Protein AF-0000000080844626 (afdb_homodimer)

Sequence (522 aa):
MDIKSRVAGGRRVLCLFDVDGTLTPPREKIDPELDEFFQALKQKVKIGVVGGSDYSKIAEQLGDGDEVIHKFDYVFAENGTVQYKDGKLISKQAIQNHLGEELLQDLINFCLSYMGLLKLPKKRGTFIEFRNGMINISPIGRSCTLEERIEFSEIDKREKIREKFVAALQQEFAGKGLRFTRGGLISFDVFPEGWDKRLCLDVLEQEGLDAIYFFGNETSLGGNDYEIFEDPRTIGFTVCSPEDTVRLCREMFFSAPPNEAMDIKSRVAGGRRVLCLFDVDGTLTPPREKIDPELDEFFQALKQKVKIGVVGGSDYSKIAEQLGDGDEVIHKFDYVFAENGTVQYKDGKLISKQAIQNHLGEELLQDLINFCLSYMGLLKLPKKRGTFIEFRNGMINISPIGRSCTLEERIEFSEIDKREKIREKFVAALQQEFAGKGLRFTRGGLISFDVFPEGWDKRLCLDVLEQEGLDAIYFFGNETSLGGNDYEIFEDPRTIGFTVCSPEDTVRLCREMFFSAPPNEA

Structure (mmCIF, N/CA/C/O backbone):
data_AF-0000000080844626-model_v1
#
loop_
_entity.id
_entity.type
_entity.pdbx_description
1 polymer Phosphomannomutase
#
loop_
_atom_site.group_PDB
_atom_site.id
_atom_site.type_symbol
_atom_site.label_atom_id
_atom_site.label_alt_id
_atom_site.label_comp_id
_atom_site.label_asym_id
_atom_site.label_entity_id
_atom_site.label_seq_id
_atom_site.pdbx_PDB_ins_code
_atom_site.Cartn_x
_atom_site.Cartn_y
_atom_site.Cartn_z
_atom_site.occupancy
_atom_site.B_iso_or_equiv
_atom_site.auth_seq_id
_atom_site.auth_comp_id
_atom_site.auth_asym_id
_atom_site.auth_atom_id
_atom_site.pdbx_PDB_model_num
ATOM 1 N N . MET A 1 1 ? -2.318 48.031 11.336 1 29 1 MET A N 1
ATOM 2 C CA . MET A 1 1 ? -0.913 48.312 11.617 1 29 1 MET A CA 1
ATOM 3 C C . MET A 1 1 ? -0.101 48.375 10.328 1 29 1 MET A C 1
ATOM 5 O O . MET A 1 1 ? -0.327 47.594 9.406 1 29 1 MET A O 1
ATOM 9 N N . ASP A 1 2 ? 0.282 49.5 9.922 1 35.78 2 ASP A N 1
ATOM 10 C CA . ASP A 1 2 ? 1.114 49.781 8.75 1 35.78 2 ASP A CA 1
ATOM 11 C C . ASP A 1 2 ? 2.234 48.75 8.633 1 35.78 2 ASP A C 1
ATOM 13 O O . ASP A 1 2 ? 3.209 48.781 9.383 1 35.78 2 ASP A O 1
ATOM 17 N N . ILE A 1 3 ? 1.993 47.594 8.539 1 43.53 3 ILE A N 1
ATOM 18 C CA . ILE A 1 3 ? 2.838 46.406 8.406 1 43.53 3 ILE A CA 1
ATOM 19 C C . ILE A 1 3 ? 4.039 46.75 7.52 1 43.53 3 ILE A C 1
ATOM 21 O O . ILE A 1 3 ? 4.875 45.875 7.258 1 43.53 3 ILE A O 1
ATOM 25 N N . LYS A 1 4 ? 3.918 47.875 6.742 1 44.22 4 LYS A N 1
ATOM 26 C CA . LYS A 1 4 ? 4.914 48.312 5.762 1 44.22 4 LYS A CA 1
ATOM 27 C C . LYS A 1 4 ? 6.238 48.656 6.434 1 44.22 4 LYS A C 1
ATOM 29 O O . LYS A 1 4 ? 7.141 49.188 5.801 1 44.22 4 LYS A O 1
ATOM 34 N N . SER A 1 5 ? 6.184 48.625 7.73 1 48 5 SER A N 1
ATOM 35 C CA . SER A 1 5 ? 7.473 49.031 8.281 1 48 5 SER A CA 1
ATOM 36 C C . SER A 1 5 ? 8.438 47.875 8.352 1 48 5 SER A C 1
ATOM 38 O O . SER A 1 5 ? 8.023 46.719 8.531 1 48 5 SER A O 1
ATOM 40 N N . ARG A 1 6 ? 9.648 48.062 7.91 1 55.53 6 ARG A N 1
ATOM 41 C CA . ARG A 1 6 ? 10.781 47.156 7.965 1 55.53 6 ARG A CA 1
ATOM 42 C C . ARG A 1 6 ? 10.828 46.406 9.289 1 55.53 6 ARG A C 1
ATOM 44 O O . ARG A 1 6 ? 10.742 47.031 10.359 1 55.53 6 ARG A O 1
ATOM 51 N N . VAL A 1 7 ? 10.461 45.188 9.18 1 63.28 7 VAL A N 1
ATOM 52 C CA . VAL A 1 7 ? 10.555 44.406 10.398 1 63.28 7 VAL A CA 1
ATOM 53 C C . VAL A 1 7 ? 12.008 43.969 10.617 1 63.28 7 VAL A C 1
ATOM 55 O O . VAL A 1 7 ? 12.773 43.844 9.664 1 63.28 7 VAL A O 1
ATOM 58 N N . ALA A 1 8 ? 12.531 44.219 11.781 1 63.34 8 ALA A N 1
ATOM 59 C CA . ALA A 1 8 ? 13.898 43.844 12.141 1 63.34 8 ALA A CA 1
ATOM 60 C C . ALA A 1 8 ? 14.133 42.344 11.93 1 63.34 8 ALA A C 1
ATOM 62 O O . ALA A 1 8 ? 13.312 41.5 12.336 1 63.34 8 ALA A O 1
ATOM 63 N N . GLY A 1 9 ? 14.992 42 10.914 1 68.81 9 GLY A N 1
ATOM 64 C CA . GLY A 1 9 ? 15.453 40.625 10.695 1 68.81 9 GLY A CA 1
ATOM 65 C C . GLY A 1 9 ? 16.219 40.062 11.875 1 68.81 9 GLY A C 1
ATOM 66 O O . GLY A 1 9 ? 16.438 40.75 12.875 1 68.81 9 GLY A O 1
ATOM 67 N N . GLY A 1 10 ? 16.438 38.812 12.016 1 82.94 10 GLY A N 1
ATOM 68 C CA . GLY A 1 10 ? 17.156 38.094 13.047 1 82.94 10 GLY A CA 1
ATOM 69 C C . GLY A 1 10 ? 16.766 36.625 13.148 1 82.94 10 GLY A C 1
ATOM 70 O O . GLY A 1 10 ? 15.695 36.25 12.664 1 82.94 10 GLY A O 1
ATOM 71 N N . ARG A 1 11 ? 17.594 36 13.781 1 87.94 11 ARG A N 1
ATOM 72 C CA . ARG A 1 11 ? 17.391 34.562 13.875 1 87.94 11 ARG A CA 1
ATOM 73 C C . ARG A 1 11 ? 16.281 34.219 14.875 1 87.94 11 ARG A C 1
ATOM 75 O O . ARG A 1 11 ? 16.016 33.031 15.125 1 87.94 11 ARG A O 1
ATOM 82 N N . ARG A 1 12 ? 15.633 35.25 15.305 1 93.69 12 ARG A N 1
ATOM 83 C CA . ARG A 1 12 ? 14.484 35 16.172 1 93.69 12 ARG A CA 1
ATOM 84 C C . ARG A 1 12 ? 13.18 35.312 15.453 1 93.69 12 ARG A C 1
ATOM 86 O O . ARG A 1 12 ? 12.109 35.375 16.062 1 93.69 12 ARG A O 1
ATOM 93 N N . VAL A 1 13 ? 13.297 35.594 14.227 1 96.12 13 VAL A N 1
ATOM 94 C CA . VAL A 1 13 ? 12.148 35.812 13.352 1 96.12 13 VAL A CA 1
ATOM 95 C C . VAL A 1 13 ? 12.023 34.625 12.375 1 96.12 13 VAL A C 1
ATOM 97 O O . VAL A 1 13 ? 13.016 34.188 11.789 1 96.12 13 VAL A O 1
ATOM 100 N N . LEU A 1 14 ? 10.789 34.125 12.266 1 98.06 14 LEU A N 1
ATOM 101 C CA . LEU A 1 14 ? 10.531 33.031 11.344 1 98.06 14 LEU A CA 1
ATOM 102 C C . LEU A 1 14 ? 9.531 33.438 10.273 1 98.06 14 LEU A C 1
ATOM 104 O O . LEU A 1 14 ? 8.469 33.969 10.578 1 98.06 14 LEU A O 1
ATOM 108 N N . CYS A 1 15 ? 9.938 33.25 9.062 1 98.44 15 CYS A N 1
ATOM 109 C CA . CYS A 1 15 ? 8.977 33.25 7.965 1 98.44 15 CYS A CA 1
ATOM 110 C C . CYS A 1 15 ? 8.547 31.812 7.637 1 98.44 15 CYS A C 1
ATOM 112 O O . CYS A 1 15 ? 9.359 31 7.199 1 98.44 15 CYS A O 1
ATOM 114 N N . LEU A 1 16 ? 7.262 31.516 7.875 1 98.62 16 LEU A N 1
ATOM 115 C CA . LEU A 1 16 ? 6.66 30.203 7.617 1 98.62 16 LEU A CA 1
ATOM 116 C C . LEU A 1 16 ? 5.785 30.25 6.367 1 98.62 16 LEU A C 1
ATOM 118 O O . LEU A 1 16 ? 4.891 31.094 6.262 1 98.62 16 LEU A O 1
ATOM 122 N N . PHE A 1 17 ? 6.102 29.328 5.441 1 98.75 17 PHE A N 1
ATOM 123 C CA . PHE A 1 17 ? 5.453 29.406 4.141 1 98.75 17 PHE A CA 1
ATOM 124 C C . PHE A 1 17 ? 4.605 28.172 3.877 1 98.75 17 PHE A C 1
ATOM 126 O O . PHE A 1 17 ? 5.047 27.047 4.129 1 98.75 17 PHE A O 1
ATOM 133 N N . ASP A 1 18 ? 3.4 28.375 3.373 1 97 18 ASP A N 1
ATOM 134 C CA . ASP A 1 18 ? 2.725 27.312 2.621 1 97 18 ASP A CA 1
ATOM 135 C C . ASP A 1 18 ? 3.518 26.938 1.374 1 97 18 ASP A C 1
ATOM 137 O O . ASP A 1 18 ? 4.438 27.656 0.974 1 97 18 ASP A O 1
ATOM 141 N N . VAL A 1 19 ? 3.184 25.781 0.812 1 95.44 19 VAL A N 1
ATOM 142 C CA . VAL A 1 19 ? 3.967 25.344 -0.335 1 95.44 19 VAL A CA 1
ATOM 143 C C . VAL A 1 19 ? 3.236 25.703 -1.629 1 95.44 19 VAL A C 1
ATOM 145 O O . VAL A 1 19 ? 3.615 26.641 -2.326 1 95.44 19 VAL A O 1
ATOM 148 N N . ASP A 1 20 ? 2.066 25.094 -1.815 1 91.25 20 ASP A N 1
ATOM 149 C CA . ASP A 1 20 ? 1.318 25.266 -3.057 1 91.25 20 ASP A CA 1
ATOM 150 C C . ASP A 1 20 ? 0.702 26.656 -3.141 1 91.25 20 ASP A C 1
ATOM 152 O O . ASP A 1 20 ? -0.031 27.062 -2.24 1 91.25 20 ASP A O 1
ATOM 156 N N . GLY A 1 21 ? 1.007 27.297 -4.227 1 94 21 GLY A N 1
ATOM 157 C CA . GLY A 1 21 ? 0.445 28.625 -4.438 1 94 21 GLY A CA 1
ATOM 158 C C . GLY A 1 21 ? 1.203 29.719 -3.707 1 94 21 GLY A C 1
ATOM 159 O O . GLY A 1 21 ? 0.927 30.891 -3.896 1 94 21 GLY A O 1
ATOM 160 N N . THR A 1 22 ? 2.205 29.266 -2.887 1 97.19 22 THR A N 1
ATOM 161 C CA . THR A 1 22 ? 2.965 30.219 -2.072 1 97.19 22 THR A CA 1
ATOM 162 C C . THR A 1 22 ? 4.445 30.172 -2.441 1 97.19 22 THR A C 1
ATOM 164 O O . THR A 1 22 ? 5.008 31.172 -2.877 1 97.19 22 THR A O 1
ATOM 167 N N . LEU A 1 23 ? 5.07 29.047 -2.391 1 97.44 23 LEU A N 1
ATOM 168 C CA . LEU A 1 23 ? 6.461 28.906 -2.805 1 97.44 23 LEU A CA 1
ATOM 169 C C . LEU A 1 23 ? 6.559 28.391 -4.234 1 97.44 23 LEU A C 1
ATOM 171 O O . LEU A 1 23 ? 7.547 28.641 -4.926 1 97.44 23 LEU A O 1
ATOM 175 N N . THR A 1 24 ? 5.617 27.594 -4.578 1 96.44 24 THR A N 1
ATOM 176 C CA . THR A 1 24 ? 5.531 27.031 -5.918 1 96.44 24 THR A CA 1
ATOM 177 C C . THR A 1 24 ? 4.117 27.172 -6.473 1 96.44 24 THR A C 1
ATOM 179 O O . THR A 1 24 ? 3.154 27.297 -5.711 1 96.44 24 THR A O 1
ATOM 182 N N . PRO A 1 25 ? 3.994 27.141 -7.863 1 91.69 25 PRO A N 1
ATOM 183 C CA . PRO A 1 25 ? 2.658 26.812 -8.367 1 91.69 25 PRO A CA 1
ATOM 184 C C . PRO A 1 25 ? 2.182 25.438 -7.91 1 91.69 25 PRO A C 1
ATOM 186 O O . PRO A 1 25 ? 2.992 24.594 -7.496 1 91.69 25 PRO A O 1
ATOM 189 N N . PRO A 1 26 ? 0.838 25.312 -7.875 1 82.12 26 PRO A N 1
ATOM 190 C CA . PRO A 1 26 ? 0.327 24.047 -7.352 1 82.12 26 PRO A CA 1
ATOM 191 C C . PRO A 1 26 ? 1.004 22.828 -7.984 1 82.12 26 PRO A C 1
ATOM 193 O O . PRO A 1 26 ? 0.965 22.656 -9.211 1 82.12 26 PRO A O 1
ATOM 196 N N . ARG A 1 27 ? 1.666 22.016 -7.211 1 76.88 27 ARG A N 1
ATOM 197 C CA . ARG A 1 27 ? 2.262 20.719 -7.52 1 76.88 27 ARG A CA 1
ATOM 198 C C . ARG A 1 27 ? 3.404 20.875 -8.516 1 76.88 27 ARG A C 1
ATOM 200 O O . ARG A 1 27 ? 3.664 19.953 -9.305 1 76.88 27 ARG A O 1
ATOM 207 N N . GLU A 1 28 ? 4.035 22.047 -8.523 1 88.06 28 GLU A N 1
ATOM 208 C CA . GLU A 1 28 ? 5.172 22.281 -9.406 1 88.06 28 GLU A CA 1
ATOM 209 C C . GLU A 1 28 ? 6.461 22.469 -8.609 1 88.06 28 GLU A C 1
ATOM 211 O O . GLU A 1 28 ? 6.422 22.734 -7.41 1 88.06 28 GLU A O 1
ATOM 216 N N . LYS A 1 29 ? 7.512 22.234 -9.383 1 94.5 29 LYS A N 1
ATOM 217 C CA . LYS A 1 29 ? 8.82 22.438 -8.773 1 94.5 29 LYS A CA 1
ATOM 218 C C . LYS A 1 29 ? 9.109 23.938 -8.594 1 94.5 29 LYS A C 1
ATOM 220 O O . LYS A 1 29 ? 8.703 24.75 -9.414 1 94.5 29 LYS A O 1
ATOM 225 N N . ILE A 1 30 ? 9.891 24.25 -7.609 1 96.06 30 ILE A N 1
ATOM 226 C CA . ILE A 1 30 ? 10.234 25.641 -7.316 1 96.06 30 ILE A CA 1
ATOM 227 C C . ILE A 1 30 ? 11.156 26.188 -8.406 1 96.06 30 ILE A C 1
ATOM 229 O O . ILE A 1 30 ? 12.047 25.484 -8.891 1 96.06 30 ILE A O 1
ATOM 233 N N . ASP A 1 31 ? 10.836 27.359 -8.812 1 95.81 31 ASP A N 1
ATOM 234 C CA . ASP A 1 31 ? 11.719 28.062 -9.734 1 95.81 31 ASP A CA 1
ATOM 235 C C . ASP A 1 31 ? 13.094 28.297 -9.102 1 95.81 31 ASP A C 1
ATOM 237 O O . ASP A 1 31 ? 13.188 28.734 -7.957 1 95.81 31 ASP A O 1
ATOM 241 N N . PRO A 1 32 ? 14.156 28.016 -9.875 1 95.69 32 PRO A N 1
ATOM 242 C CA . PRO A 1 32 ? 15.5 28.172 -9.32 1 95.69 32 PRO A CA 1
ATOM 243 C C . PRO A 1 32 ? 15.758 29.594 -8.812 1 95.69 32 PRO A C 1
ATOM 245 O O . PRO A 1 32 ? 16.453 29.766 -7.801 1 95.69 32 PRO A O 1
ATOM 248 N N . GLU A 1 33 ? 15.258 30.547 -9.477 1 95.75 33 GLU A N 1
ATOM 249 C CA . GLU A 1 33 ? 15.445 31.922 -9.047 1 95.75 33 GLU A CA 1
ATOM 250 C C . GLU A 1 33 ? 14.75 32.188 -7.715 1 95.75 33 GLU A C 1
ATOM 252 O O . GLU A 1 33 ? 15.273 32.906 -6.863 1 95.75 33 GLU A O 1
ATOM 257 N N . LEU A 1 34 ? 13.648 31.703 -7.543 1 96.5 34 LEU A N 1
ATOM 258 C CA . LEU A 1 34 ? 12.922 31.844 -6.285 1 96.5 34 LEU A CA 1
ATOM 259 C C . LEU A 1 34 ? 13.633 31.078 -5.164 1 96.5 34 LEU A C 1
ATOM 261 O O . LEU A 1 34 ? 13.711 31.578 -4.039 1 96.5 34 LEU A O 1
ATOM 265 N N . ASP A 1 35 ? 14.039 29.906 -5.523 1 96.75 35 ASP A N 1
ATOM 266 C CA . ASP A 1 35 ? 14.805 29.125 -4.555 1 96.75 35 ASP A CA 1
ATOM 267 C C . ASP A 1 35 ? 16 29.922 -4.031 1 96.75 35 ASP A C 1
ATOM 269 O O . ASP A 1 35 ? 16.266 29.938 -2.826 1 96.75 35 ASP A O 1
ATOM 273 N N . GLU A 1 36 ? 16.719 30.5 -4.965 1 96.69 36 GLU A N 1
ATOM 274 C CA . GLU A 1 36 ? 17.859 31.328 -4.594 1 96.69 36 GLU A CA 1
ATOM 275 C C . GLU A 1 36 ? 17.453 32.469 -3.67 1 96.69 36 GLU A C 1
ATOM 277 O O . GLU A 1 36 ? 18.156 32.781 -2.719 1 96.69 36 GLU A O 1
ATOM 282 N N . PHE A 1 37 ? 16.422 33.062 -3.928 1 97 37 PHE A N 1
ATOM 283 C CA . PHE A 1 37 ? 15.914 34.156 -3.098 1 97 37 PHE A CA 1
ATOM 284 C C . PHE A 1 37 ? 15.672 33.656 -1.671 1 97 37 PHE A C 1
ATOM 286 O O . PHE A 1 37 ? 16.062 34.344 -0.712 1 97 37 PHE A O 1
ATOM 293 N N . PHE A 1 38 ? 15.016 32.531 -1.504 1 97.31 38 PHE A N 1
ATOM 294 C CA . PHE A 1 38 ? 14.664 32.062 -0.171 1 97.31 38 PHE A CA 1
ATOM 295 C C . PHE A 1 38 ? 15.914 31.656 0.603 1 97.31 38 PHE A C 1
ATOM 297 O O . PHE A 1 38 ? 15.969 31.812 1.824 1 97.31 38 PHE A O 1
ATOM 304 N N . GLN A 1 39 ? 16.891 31.234 -0.2 1 97.31 39 GLN A N 1
ATOM 305 C CA . GLN A 1 39 ? 18.156 30.953 0.474 1 97.31 39 GLN A CA 1
ATOM 306 C C . GLN A 1 39 ? 18.812 32.25 0.96 1 97.31 39 GLN A C 1
ATOM 308 O O . GLN A 1 39 ? 19.453 32.25 2.016 1 97.31 39 GLN A O 1
ATOM 313 N N . ALA A 1 40 ? 18.688 33.219 0.181 1 96.81 40 ALA A N 1
ATOM 314 C CA . ALA A 1 40 ? 19.172 34.531 0.632 1 96.81 40 ALA A CA 1
ATOM 315 C C . ALA A 1 40 ? 18.375 35.031 1.835 1 96.81 40 ALA A C 1
ATOM 317 O O . ALA A 1 40 ? 18.938 35.594 2.773 1 96.81 40 ALA A O 1
ATOM 318 N N . LEU A 1 41 ? 17.094 34.812 1.827 1 96.94 41 LEU A N 1
ATOM 319 C CA . LEU A 1 41 ? 16.219 35.219 2.938 1 96.94 41 LEU A CA 1
ATOM 320 C C . LEU A 1 41 ? 16.625 34.469 4.215 1 96.94 41 LEU A C 1
ATOM 322 O O . LEU A 1 41 ? 16.594 35.062 5.301 1 96.94 41 LEU A O 1
ATOM 326 N N . LYS A 1 42 ? 16.953 33.219 4.043 1 96.94 42 LYS A N 1
ATOM 327 C CA . LYS A 1 42 ? 17.359 32.375 5.164 1 96.94 42 LYS A CA 1
ATOM 328 C C . LYS A 1 42 ? 18.547 32.969 5.902 1 96.94 42 LYS A C 1
ATOM 330 O O . LYS A 1 42 ? 18.75 32.719 7.09 1 96.94 42 LYS A O 1
ATOM 335 N N . GLN A 1 43 ? 19.328 33.812 5.207 1 95.5 43 GLN A N 1
ATOM 336 C CA . GLN A 1 43 ? 20.484 34.438 5.836 1 95.5 43 GLN A CA 1
ATOM 337 C C . GLN A 1 43 ? 20.031 35.594 6.727 1 95.5 43 GLN A C 1
ATOM 339 O O . GLN A 1 43 ? 20.797 36.094 7.566 1 95.5 43 GLN A O 1
ATOM 344 N N . LYS A 1 44 ? 18.844 36.031 6.59 1 94.69 44 LYS A N 1
ATOM 345 C CA . LYS A 1 44 ? 18.344 37.188 7.32 1 94.69 44 LYS A CA 1
ATOM 346 C C . LYS A 1 44 ? 17.406 36.781 8.445 1 94.69 44 LYS A C 1
ATOM 348 O O . LYS A 1 44 ? 17.422 37.375 9.523 1 94.69 44 LYS A O 1
ATOM 353 N N . VAL A 1 45 ? 16.641 35.812 8.18 1 97 45 VAL A N 1
ATOM 354 C CA . VAL A 1 45 ? 15.641 35.312 9.125 1 97 45 VAL A CA 1
ATOM 355 C C . VAL A 1 45 ? 15.562 33.781 9.047 1 97 45 VAL A C 1
ATOM 357 O O . VAL A 1 45 ? 16.094 33.188 8.117 1 97 45 VAL A O 1
ATOM 360 N N . LYS A 1 46 ? 14.906 33.125 10.008 1 97.12 46 LYS A N 1
ATOM 361 C CA . LYS A 1 46 ? 14.562 31.703 9.859 1 97.12 46 LYS A CA 1
ATOM 362 C C . LYS A 1 46 ? 13.445 31.5 8.844 1 97.12 46 LYS A C 1
ATOM 364 O O . LYS A 1 46 ? 12.523 32.312 8.766 1 97.12 46 LYS A O 1
ATOM 369 N N . ILE A 1 47 ? 13.602 30.438 8.117 1 98.44 47 ILE A N 1
ATOM 370 C CA . ILE A 1 47 ? 12.539 30.141 7.168 1 98.44 47 ILE A CA 1
ATOM 371 C C . ILE A 1 47 ? 12.062 28.703 7.371 1 98.44 47 ILE A C 1
ATOM 373 O O . ILE A 1 47 ? 12.852 27.828 7.719 1 98.44 47 ILE A O 1
ATOM 377 N N . GLY A 1 48 ? 10.773 28.469 7.223 1 98.31 48 GLY A N 1
ATOM 378 C CA . GLY A 1 48 ? 10.164 27.156 7.305 1 98.31 48 GLY A CA 1
ATOM 379 C C . GLY A 1 48 ? 9.031 26.953 6.316 1 98.31 48 GLY A C 1
ATOM 380 O O . GLY A 1 48 ? 8.539 27.922 5.73 1 98.31 48 GLY A O 1
ATOM 381 N N . VAL A 1 49 ? 8.719 25.75 6.117 1 98.38 49 VAL A N 1
ATOM 382 C CA . VAL A 1 49 ? 7.586 25.438 5.258 1 98.38 49 VAL A CA 1
ATOM 383 C C . VAL A 1 49 ? 6.613 24.516 5.996 1 98.38 49 VAL A C 1
ATOM 385 O O . VAL A 1 49 ? 7.023 23.703 6.828 1 98.38 49 VAL A O 1
ATOM 388 N N . VAL A 1 50 ? 5.352 24.75 5.723 1 96.81 50 VAL A N 1
ATOM 389 C CA . VAL A 1 50 ? 4.297 23.859 6.219 1 96.81 50 VAL A CA 1
ATOM 390 C C . VAL A 1 50 ? 3.326 23.531 5.09 1 96.81 50 VAL A C 1
ATOM 392 O O . VAL A 1 50 ? 2.766 24.438 4.461 1 96.81 50 VAL A O 1
ATOM 395 N N . GLY A 1 51 ? 3.211 22.234 4.777 1 91.94 51 GLY A N 1
ATOM 396 C CA . GLY A 1 51 ? 2.33 21.781 3.711 1 91.94 51 GLY A CA 1
ATOM 397 C C . GLY A 1 51 ? 1.446 20.609 4.117 1 91.94 51 GLY A C 1
ATOM 398 O O . GLY A 1 51 ? 1.753 19.906 5.07 1 91.94 51 GLY A O 1
ATOM 399 N N . GLY A 1 52 ? 0.37 20.469 3.42 1 85.62 52 GLY A N 1
ATOM 400 C CA . GLY A 1 52 ? -0.519 19.328 3.643 1 85.62 52 GLY A CA 1
ATOM 401 C C . GLY A 1 52 ? -0.033 18.062 2.986 1 85.62 52 GLY A C 1
ATOM 402 O O . GLY A 1 52 ? -0.45 16.953 3.369 1 85.62 52 GLY A O 1
ATOM 403 N N . SER A 1 53 ? 0.832 18.125 2.105 1 82.31 53 SER A N 1
ATOM 404 C CA . SER A 1 53 ? 1.367 16.969 1.388 1 82.31 53 SER A CA 1
ATOM 405 C C . SER A 1 53 ? 2.357 16.203 2.25 1 82.31 53 SER A C 1
ATOM 407 O O . SER A 1 53 ? 2.836 16.703 3.266 1 82.31 53 SER A O 1
ATOM 409 N N . ASP A 1 54 ? 2.586 14.992 1.743 1 85 54 ASP A N 1
ATOM 410 C CA . ASP A 1 54 ? 3.6 14.211 2.443 1 85 54 ASP A CA 1
ATOM 411 C C . ASP A 1 54 ? 5 14.766 2.176 1 85 54 ASP A C 1
ATOM 413 O O . ASP A 1 54 ? 5.184 15.594 1.284 1 85 54 ASP A O 1
ATOM 417 N N . TYR A 1 55 ? 5.949 14.32 2.977 1 90.62 55 TYR A N 1
ATOM 418 C CA . TYR A 1 55 ? 7.32 14.82 2.932 1 90.62 55 TYR A CA 1
ATOM 419 C C . TYR A 1 55 ? 7.922 14.633 1.543 1 90.62 55 TYR A C 1
ATOM 421 O O . TYR A 1 55 ? 8.609 15.523 1.033 1 90.62 55 TYR A O 1
ATOM 429 N N . SER A 1 56 ? 7.691 13.477 0.929 1 88.75 56 SER A N 1
ATOM 430 C CA . SER A 1 56 ? 8.289 13.195 -0.371 1 88.75 56 SER A CA 1
ATOM 431 C C . SER A 1 56 ? 7.852 14.219 -1.415 1 88.75 56 SER A C 1
ATOM 433 O O . SER A 1 56 ? 8.656 14.648 -2.248 1 88.75 56 SER A O 1
ATOM 435 N N . LYS A 1 57 ? 6.648 14.586 -1.389 1 86.56 57 LYS A N 1
ATOM 436 C CA . LYS A 1 57 ? 6.129 15.578 -2.328 1 86.56 57 LYS A CA 1
ATOM 437 C C . LYS A 1 57 ? 6.758 16.953 -2.088 1 86.56 57 LYS A C 1
ATOM 439 O O . LYS A 1 57 ? 7.156 17.625 -3.035 1 86.56 57 LYS A O 1
ATOM 444 N N . ILE A 1 58 ? 6.828 17.375 -0.857 1 93.31 58 ILE A N 1
ATOM 445 C CA . ILE A 1 58 ? 7.445 18.641 -0.503 1 93.31 58 ILE A CA 1
ATOM 446 C C . ILE A 1 58 ? 8.906 18.641 -0.938 1 93.31 58 ILE A C 1
ATOM 448 O O . ILE A 1 58 ? 9.391 19.625 -1.509 1 93.31 58 ILE A O 1
ATOM 452 N N . ALA A 1 59 ? 9.555 17.5 -0.696 1 93.75 59 ALA A N 1
ATOM 453 C CA . ALA A 1 59 ? 10.969 17.344 -1.05 1 93.75 59 ALA A CA 1
ATOM 454 C C . ALA A 1 59 ? 11.164 17.453 -2.559 1 93.75 59 ALA A C 1
ATOM 456 O O . ALA A 1 59 ? 12.156 18.031 -3.021 1 93.75 59 ALA A O 1
ATOM 457 N N . GLU A 1 60 ? 10.281 16.969 -3.246 1 93.25 60 GLU A N 1
ATOM 458 C CA . GLU A 1 60 ? 10.352 17.047 -4.703 1 93.25 60 GLU A CA 1
ATOM 459 C C . GLU A 1 60 ? 10.102 18.453 -5.203 1 93.25 60 GLU A C 1
ATOM 461 O O . GLU A 1 60 ? 10.75 18.906 -6.148 1 93.25 60 GLU A O 1
ATOM 466 N N . GLN A 1 61 ? 9.18 19.125 -4.621 1 94.06 61 GLN A N 1
ATOM 467 C CA . GLN A 1 61 ? 8.789 20.469 -5.059 1 94.06 61 GLN A CA 1
ATOM 468 C C . GLN A 1 61 ? 9.852 21.5 -4.699 1 94.06 61 GLN A C 1
ATOM 470 O O . GLN A 1 61 ? 10.094 22.438 -5.457 1 94.06 61 GLN A O 1
ATOM 475 N N . LEU A 1 62 ? 10.5 21.344 -3.586 1 96.12 62 LEU A N 1
ATOM 476 C CA . LEU A 1 62 ? 11.32 22.422 -3.041 1 96.12 62 LEU A CA 1
ATOM 477 C C . LEU A 1 62 ? 12.797 22.047 -3.064 1 96.12 62 LEU A C 1
ATOM 479 O O . LEU A 1 62 ? 13.641 22.797 -2.59 1 96.12 62 LEU A O 1
ATOM 483 N N . GLY A 1 63 ? 13.094 20.891 -3.658 1 88.62 63 GLY A N 1
ATOM 484 C CA . GLY A 1 63 ? 14.477 20.453 -3.719 1 88.62 63 GLY A CA 1
ATOM 485 C C . GLY A 1 63 ? 14.664 19.188 -4.523 1 88.62 63 GLY A C 1
ATOM 486 O O . GLY A 1 63 ? 13.75 18.734 -5.223 1 88.62 63 GLY A O 1
ATOM 487 N N . ASP A 1 64 ? 15.922 18.75 -4.438 1 87.31 64 ASP A N 1
ATOM 488 C CA . ASP A 1 64 ? 16.266 17.469 -5.055 1 87.31 64 ASP A CA 1
ATOM 489 C C . ASP A 1 64 ? 16.266 16.344 -4.02 1 87.31 64 ASP A C 1
ATOM 491 O O . ASP A 1 64 ? 17.328 15.805 -3.695 1 87.31 64 ASP A O 1
ATOM 495 N N . GLY A 1 65 ? 15.086 16.125 -3.564 1 84.81 65 GLY A N 1
ATOM 496 C CA . GLY A 1 65 ? 14.938 15.055 -2.582 1 84.81 65 GLY A CA 1
ATOM 497 C C . GLY A 1 65 ? 15.141 15.531 -1.156 1 84.81 65 GLY A C 1
ATOM 498 O O . GLY A 1 65 ? 14.531 16.516 -0.731 1 84.81 65 GLY A O 1
ATOM 499 N N . ASP A 1 66 ? 16.031 14.852 -0.397 1 89 66 ASP A N 1
ATOM 500 C CA . ASP A 1 66 ? 16.141 15.031 1.048 1 89 66 ASP A CA 1
ATOM 501 C C . ASP A 1 66 ? 16.906 16.312 1.389 1 89 66 ASP A C 1
ATOM 503 O O . ASP A 1 66 ? 16.953 16.719 2.549 1 89 66 ASP A O 1
ATOM 507 N N . GLU A 1 67 ? 17.391 17 0.445 1 92.31 67 GLU A N 1
ATOM 508 C CA . GLU A 1 67 ? 18.156 18.219 0.753 1 92.31 67 GLU A CA 1
ATOM 509 C C . GLU A 1 67 ? 17.234 19.312 1.29 1 92.31 67 GLU A C 1
ATOM 511 O O . GLU A 1 67 ? 17.719 20.297 1.875 1 92.31 67 GLU A O 1
ATOM 516 N N . VAL A 1 68 ? 15.953 19.188 1.093 1 94.81 68 VAL A N 1
ATOM 517 C CA . VAL A 1 68 ? 14.984 20.219 1.45 1 94.81 68 VAL A CA 1
ATOM 518 C C . VAL A 1 68 ? 15.07 20.516 2.947 1 94.81 68 VAL A C 1
ATOM 520 O O . VAL A 1 68 ? 14.891 21.656 3.375 1 94.81 68 VAL A O 1
ATOM 523 N N . ILE A 1 69 ? 15.312 19.516 3.736 1 95.38 69 ILE A N 1
ATOM 524 C CA . ILE A 1 69 ? 15.297 19.688 5.184 1 95.38 69 ILE A CA 1
ATOM 525 C C . ILE A 1 69 ? 16.5 20.516 5.613 1 95.38 69 ILE A C 1
ATOM 527 O O . ILE A 1 69 ? 16.562 21 6.746 1 95.38 69 ILE A O 1
ATOM 531 N N . HIS A 1 70 ? 17.453 20.703 4.719 1 94.5 70 HIS A N 1
ATOM 532 C CA . HIS A 1 70 ? 18.594 21.578 5 1 94.5 70 HIS A CA 1
ATOM 533 C C . HIS A 1 70 ? 18.406 22.953 4.383 1 94.5 70 HIS A C 1
ATOM 535 O O . HIS A 1 70 ? 19.078 23.906 4.773 1 94.5 70 HIS A O 1
ATOM 541 N N . LYS A 1 71 ? 17.531 23.062 3.484 1 96.38 71 LYS A N 1
ATOM 542 C CA . LYS A 1 71 ? 17.25 24.328 2.816 1 96.38 71 LYS A CA 1
ATOM 543 C C . LYS A 1 71 ? 16.406 25.234 3.701 1 96.38 71 LYS A C 1
ATOM 545 O O . LYS A 1 71 ? 16.453 26.469 3.561 1 96.38 71 LYS A O 1
ATOM 550 N N . PHE A 1 72 ? 15.664 24.656 4.562 1 97.88 72 PHE A N 1
ATOM 551 C CA . PHE A 1 72 ? 14.805 2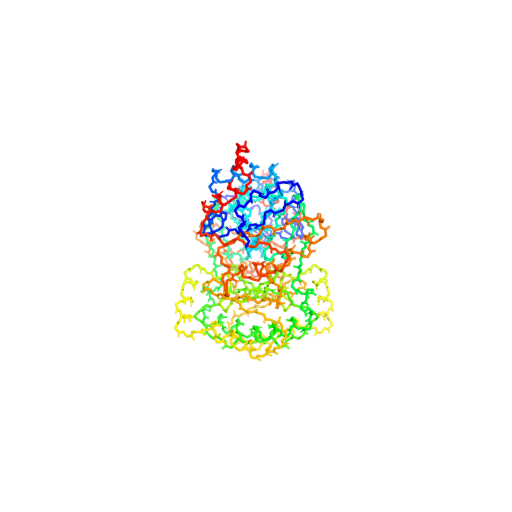5.375 5.488 1 97.88 72 PHE A CA 1
ATOM 552 C C . PHE A 1 72 ? 15.141 25.031 6.93 1 97.88 72 PHE A C 1
ATOM 554 O O . PHE A 1 72 ? 15.562 23.906 7.223 1 97.88 72 PHE A O 1
ATOM 561 N N . ASP A 1 73 ? 14.953 25.953 7.805 1 97.5 73 ASP A N 1
ATOM 562 C CA . ASP A 1 73 ? 15.172 25.688 9.219 1 97.5 73 ASP A CA 1
ATOM 563 C C . ASP A 1 73 ? 14.141 24.703 9.758 1 97.5 73 ASP A C 1
ATOM 565 O O . ASP A 1 73 ? 14.445 23.891 10.641 1 97.5 73 ASP A O 1
ATOM 569 N N . TYR A 1 74 ? 12.914 24.844 9.203 1 97.81 74 TYR A N 1
ATOM 570 C CA . TYR A 1 74 ? 11.812 23.953 9.586 1 97.81 74 TYR A CA 1
ATOM 571 C C . TYR A 1 74 ? 11.086 23.422 8.352 1 97.81 74 TYR A C 1
ATOM 573 O O . TYR A 1 74 ? 10.828 24.172 7.41 1 97.81 74 TYR A O 1
ATOM 581 N N . VAL A 1 75 ? 10.82 22.172 8.344 1 97.81 75 VAL A N 1
ATOM 582 C CA . VAL A 1 75 ? 9.969 21.562 7.332 1 97.81 75 VAL A CA 1
ATOM 583 C C . VAL A 1 75 ? 8.844 20.766 8.008 1 97.81 75 VAL A C 1
ATOM 585 O O . VAL A 1 75 ? 9.109 19.812 8.75 1 97.81 75 VAL A O 1
ATOM 588 N N . PHE A 1 76 ? 7.641 21.219 7.785 1 96.44 76 PHE A N 1
ATOM 589 C CA . PHE A 1 76 ? 6.457 20.562 8.336 1 96.44 76 PHE A CA 1
ATOM 590 C C . PHE A 1 76 ? 5.613 19.938 7.227 1 96.44 76 PHE A C 1
ATOM 592 O O . PHE A 1 76 ? 5.023 20.656 6.414 1 96.44 76 PHE A O 1
ATOM 599 N N . ALA A 1 77 ? 5.578 18.656 7.262 1 92.56 77 ALA A N 1
ATOM 600 C CA . ALA A 1 77 ? 4.781 17.953 6.27 1 92.56 77 ALA A CA 1
ATOM 601 C C . ALA A 1 77 ? 3.49 17.406 6.887 1 92.56 77 ALA A C 1
ATOM 603 O O . ALA A 1 77 ? 3.338 17.406 8.109 1 92.56 77 ALA A O 1
ATOM 604 N N . GLU A 1 78 ? 2.467 17.094 6.035 1 88.31 78 GLU A N 1
ATOM 605 C CA . GLU A 1 78 ? 1.193 16.531 6.469 1 88.31 78 GLU A CA 1
ATOM 606 C C . GLU A 1 78 ? 0.548 17.391 7.551 1 88.31 78 GLU A C 1
ATOM 608 O O . GLU A 1 78 ? 0.195 16.891 8.617 1 88.31 78 GLU A O 1
ATOM 613 N N . ASN A 1 79 ? 0.514 18.688 7.246 1 87.06 79 ASN A N 1
ATOM 614 C CA . ASN A 1 79 ? -0.113 19.703 8.086 1 87.06 79 ASN A CA 1
ATOM 615 C C . ASN A 1 79 ? 0.594 19.828 9.43 1 87.06 79 ASN A C 1
ATOM 617 O O . ASN A 1 79 ? -0.023 20.203 10.43 1 87.06 79 ASN A O 1
ATOM 621 N N . GLY A 1 80 ? 1.828 19.359 9.461 1 91.19 80 GLY A N 1
ATOM 622 C CA . GLY A 1 80 ? 2.613 19.562 10.672 1 91.19 80 GLY A CA 1
ATOM 623 C C . GLY A 1 80 ? 2.744 18.297 11.5 1 91.19 80 GLY A C 1
ATOM 624 O O . GLY A 1 80 ? 3.402 18.297 12.547 1 91.19 80 GLY A O 1
ATOM 625 N N . THR A 1 81 ? 2.193 17.203 11.016 1 91.19 81 THR A N 1
ATOM 626 C CA . THR A 1 81 ? 2.301 15.977 11.789 1 91.19 81 THR A CA 1
ATOM 627 C C . THR A 1 81 ? 3.686 15.359 11.625 1 91.19 81 THR A C 1
ATOM 629 O O . THR A 1 81 ? 4.082 14.492 12.414 1 91.19 81 THR A O 1
ATOM 632 N N . VAL A 1 82 ? 4.363 15.711 10.625 1 92.44 82 VAL A N 1
ATOM 633 C CA . VAL A 1 82 ? 5.766 15.352 10.43 1 92.44 82 VAL A CA 1
ATOM 634 C C . VAL A 1 82 ? 6.633 16.609 10.469 1 92.44 82 VAL A C 1
ATOM 636 O O . VAL A 1 82 ? 6.438 17.531 9.664 1 92.44 82 VAL A O 1
ATOM 639 N N . GLN A 1 83 ? 7.551 16.594 11.391 1 94.94 83 GLN A N 1
ATOM 640 C CA . GLN A 1 83 ? 8.242 17.859 11.664 1 94.94 83 GLN A CA 1
ATOM 641 C C . GLN A 1 83 ? 9.758 17.672 11.578 1 94.94 83 GLN A C 1
ATOM 643 O O . GLN A 1 83 ? 10.32 16.781 12.203 1 94.94 83 GLN A O 1
ATOM 648 N N . TYR A 1 84 ? 10.367 18.438 10.742 1 96.5 84 TYR A N 1
ATOM 649 C CA . TYR A 1 84 ? 11.82 18.484 10.633 1 96.5 84 TYR A CA 1
ATOM 650 C C . TYR A 1 84 ? 12.352 19.828 11.102 1 96.5 84 TYR A C 1
ATOM 652 O O . TYR A 1 84 ? 11.734 20.875 10.852 1 96.5 84 TYR A O 1
ATOM 660 N N . LYS A 1 85 ? 13.477 19.844 11.805 1 96.38 85 LYS A N 1
ATOM 661 C CA . LYS A 1 85 ? 14.227 21.016 12.234 1 96.38 85 LYS A CA 1
ATOM 662 C C . LYS A 1 85 ? 15.719 20.844 11.969 1 96.38 85 LYS A C 1
ATOM 664 O O . LYS A 1 85 ? 16.312 19.859 12.391 1 96.38 85 LYS A O 1
ATOM 669 N N . ASP A 1 86 ? 16.25 21.766 11.266 1 94.44 86 ASP A N 1
ATOM 670 C CA . ASP A 1 86 ? 17.688 21.75 11 1 94.44 86 ASP A CA 1
ATOM 671 C C . ASP A 1 86 ? 18.141 20.406 10.43 1 94.44 86 ASP A C 1
ATOM 673 O O . ASP A 1 86 ? 19.109 19.812 10.914 1 94.44 86 ASP A O 1
ATOM 677 N N . GLY A 1 87 ? 17.375 19.891 9.586 1 93.56 87 GLY A N 1
ATOM 678 C CA . GLY A 1 87 ? 17.734 18.703 8.82 1 93.56 87 GLY A CA 1
ATOM 679 C C . GLY A 1 87 ? 17.422 17.406 9.539 1 93.56 87 GLY A C 1
ATOM 680 O O . GLY A 1 87 ? 17.734 16.328 9.039 1 93.56 87 GLY A O 1
ATOM 681 N N . LYS A 1 88 ? 16.812 17.516 10.664 1 95.38 88 LYS A N 1
ATOM 682 C CA . LYS A 1 88 ? 16.547 16.328 11.477 1 95.38 88 LYS A CA 1
ATOM 683 C C . LYS A 1 88 ? 15.047 16.156 11.734 1 95.38 88 LYS A C 1
ATOM 685 O O . LYS A 1 88 ? 14.344 17.141 11.984 1 95.38 88 LYS A O 1
ATOM 690 N N . LEU A 1 89 ? 14.633 14.969 11.727 1 94.69 89 LEU A N 1
ATOM 691 C CA . LEU A 1 89 ? 13.266 14.656 12.133 1 94.69 89 LEU A CA 1
ATOM 692 C C . LEU A 1 89 ? 13.094 14.852 13.641 1 94.69 89 LEU A C 1
ATOM 694 O O . LEU A 1 89 ? 13.812 14.25 14.438 1 94.69 89 LEU A O 1
ATOM 698 N N . ILE A 1 90 ? 12.203 15.703 14.016 1 92.38 90 ILE A N 1
ATOM 699 C CA . ILE A 1 90 ? 12.07 15.992 15.438 1 92.38 90 ILE A CA 1
ATOM 700 C C . ILE A 1 90 ? 10.805 15.344 15.984 1 92.38 90 ILE A C 1
ATOM 702 O O . ILE A 1 90 ? 10.711 15.055 17.172 1 92.38 90 ILE A O 1
ATOM 706 N N . SER A 1 91 ? 9.797 15.227 15.117 1 88.81 91 SER A N 1
ATOM 707 C CA . SER A 1 91 ? 8.555 14.625 15.586 1 88.81 91 SER A CA 1
ATOM 708 C C . SER A 1 91 ? 7.746 14.055 14.43 1 88.81 91 SER A C 1
ATOM 710 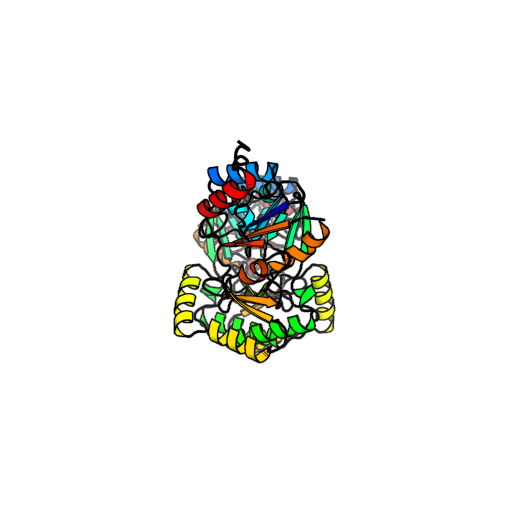O O . SER A 1 91 ? 7.824 14.555 13.305 1 88.81 91 SER A O 1
ATOM 712 N N . LYS A 1 92 ? 7.152 12.992 14.688 1 88.69 92 LYS A N 1
ATOM 713 C CA . LYS A 1 92 ? 6.168 12.375 13.797 1 88.69 92 LYS A CA 1
ATOM 714 C C . LYS A 1 92 ? 4.957 11.875 14.586 1 88.69 92 LYS A C 1
ATOM 716 O O . LYS A 1 92 ? 5.09 11.055 15.492 1 88.69 92 LYS A O 1
ATOM 721 N N . GLN A 1 93 ? 3.85 12.547 14.266 1 84.62 93 GLN A N 1
ATOM 722 C CA . GLN A 1 93 ? 2.646 12.133 14.984 1 84.62 93 GLN A CA 1
ATOM 723 C C . GLN A 1 93 ? 1.834 11.133 14.164 1 84.62 93 GLN A C 1
ATOM 725 O O . GLN A 1 93 ? 1.673 11.305 12.953 1 84.62 93 GLN A O 1
ATOM 730 N N . ALA A 1 94 ? 1.431 10.133 14.891 1 86.06 94 ALA A N 1
ATOM 731 C CA . ALA A 1 94 ? 0.604 9.109 14.258 1 86.06 94 ALA A CA 1
ATOM 732 C C . ALA A 1 94 ? -0.864 9.273 14.641 1 86.06 94 ALA A C 1
ATOM 734 O O . ALA A 1 94 ? -1.186 9.484 15.812 1 86.06 94 ALA A O 1
ATOM 735 N N . ILE A 1 95 ? -1.73 9.234 13.711 1 88.06 95 ILE A N 1
ATOM 736 C CA . ILE A 1 95 ? -3.15 9.508 13.898 1 88.06 95 ILE A CA 1
ATOM 737 C C . ILE A 1 95 ? -3.719 8.57 14.969 1 88.06 95 ILE A C 1
ATOM 739 O O . ILE A 1 95 ? -4.605 8.961 15.734 1 88.06 95 ILE A O 1
ATOM 743 N N . GLN A 1 96 ? -3.213 7.391 15.008 1 88.62 96 GLN A N 1
ATOM 744 C CA . GLN A 1 96 ? -3.744 6.422 15.961 1 88.62 96 GLN A CA 1
ATOM 745 C C . GLN A 1 96 ? -3.471 6.855 17.391 1 88.62 96 GLN A C 1
ATOM 747 O O . GLN A 1 96 ? -4.25 6.551 18.297 1 88.62 96 GLN A O 1
ATOM 752 N N . ASN A 1 97 ? -2.377 7.574 17.594 1 86.5 97 ASN A N 1
ATOM 753 C CA . ASN A 1 97 ? -2.045 8.047 18.922 1 86.5 97 ASN A CA 1
ATOM 754 C C . ASN A 1 97 ? -3 9.148 19.391 1 86.5 97 ASN A C 1
ATOM 756 O O . ASN A 1 97 ? -3.23 9.32 20.578 1 86.5 97 ASN A O 1
ATOM 760 N N . HIS A 1 98 ? -3.52 9.844 18.484 1 85.81 98 HIS A N 1
ATOM 761 C CA . HIS A 1 98 ? -4.445 10.922 18.828 1 85.81 98 HIS A CA 1
ATOM 762 C C . HIS A 1 98 ? -5.871 10.398 18.953 1 85.81 98 HIS A C 1
ATOM 764 O O . HIS A 1 98 ? -6.559 10.703 19.938 1 85.81 98 HIS A O 1
ATOM 770 N N . LEU A 1 99 ? -6.352 9.641 18.031 1 91.38 99 LEU A N 1
ATOM 771 C CA . LEU A 1 99 ? -7.727 9.148 18.016 1 91.38 99 LEU A CA 1
ATOM 772 C C . LEU A 1 99 ? -7.938 8.078 19.078 1 91.38 99 LEU A C 1
ATOM 774 O O . LEU A 1 99 ? -9.031 7.945 19.625 1 91.38 99 LEU A O 1
ATOM 778 N N . GLY A 1 100 ? -6.906 7.371 19.391 1 93.19 100 GLY A N 1
ATOM 779 C CA . GLY A 1 100 ? -7.051 6.207 20.25 1 93.19 100 GLY A CA 1
ATOM 780 C C . GLY A 1 100 ? -7.57 4.984 19.516 1 93.19 100 GLY A C 1
ATOM 781 O O . GLY A 1 100 ? -8.297 5.113 18.531 1 93.19 100 GLY A O 1
ATOM 782 N N . GLU A 1 101 ? -7.348 3.842 20.109 1 94.94 101 GLU A N 1
ATOM 783 C CA . GLU A 1 101 ? -7.633 2.59 19.406 1 94.94 101 GLU A CA 1
ATOM 784 C C . GLU A 1 101 ? -9.133 2.318 19.359 1 94.94 101 GLU A C 1
ATOM 786 O O . GLU A 1 101 ? -9.633 1.75 18.375 1 94.94 101 GLU A O 1
ATOM 791 N N . GLU A 1 102 ? -9.844 2.719 20.312 1 95.5 102 GLU A N 1
ATOM 792 C CA . GLU A 1 102 ? -11.281 2.449 20.344 1 95.5 102 GLU A CA 1
ATOM 793 C C . GLU A 1 102 ? -12.008 3.193 19.234 1 95.5 102 GLU A C 1
ATOM 795 O O . GLU A 1 102 ? -12.75 2.59 18.453 1 95.5 102 GLU A O 1
ATOM 800 N N . LEU A 1 103 ? -11.773 4.484 19.156 1 96.12 103 LEU A N 1
ATOM 801 C CA . LEU A 1 103 ? -12.406 5.273 18.109 1 96.12 103 LEU A CA 1
ATOM 802 C C . LEU A 1 103 ? -11.922 4.84 16.734 1 96.12 103 LEU A C 1
ATOM 804 O O . LEU A 1 103 ? -12.703 4.773 15.781 1 96.12 103 LEU A O 1
ATOM 808 N N . LEU A 1 104 ? -10.68 4.578 16.672 1 96.25 104 LEU A N 1
ATOM 809 C CA . LEU A 1 104 ? -10.094 4.141 15.406 1 96.25 104 LEU A CA 1
ATOM 810 C C . LEU A 1 104 ? -10.734 2.844 14.93 1 96.25 104 LEU A C 1
ATOM 812 O O . LEU A 1 104 ? -11.055 2.707 13.742 1 96.25 104 LEU A O 1
ATOM 816 N N . GLN A 1 105 ? -10.914 1.949 15.812 1 96.56 105 GLN A N 1
ATOM 817 C CA . GLN A 1 105 ? -11.555 0.675 15.492 1 96.56 105 GLN A CA 1
ATOM 818 C C . GLN A 1 105 ? -12.977 0.884 14.984 1 96.56 105 GLN A C 1
ATOM 820 O O . GLN A 1 105 ? -13.398 0.253 14.016 1 96.56 105 GLN A O 1
ATOM 825 N N . ASP A 1 106 ? -13.656 1.717 15.641 1 97.31 106 ASP A N 1
ATOM 826 C CA . ASP A 1 106 ? -15.031 1.986 15.242 1 97.31 106 ASP A CA 1
ATOM 827 C C . ASP A 1 106 ? -15.086 2.621 13.852 1 97.31 106 ASP A C 1
ATOM 829 O O . ASP A 1 106 ? -15.938 2.26 13.031 1 97.31 106 ASP A O 1
ATOM 833 N N . LEU A 1 107 ? -14.219 3.541 13.648 1 98 107 LEU A N 1
ATOM 834 C CA . LEU A 1 107 ? -14.164 4.23 12.367 1 98 107 LEU A CA 1
ATOM 835 C C . LEU A 1 107 ? -13.844 3.254 11.242 1 98 107 LEU A C 1
ATOM 837 O O . LEU A 1 107 ? -14.547 3.223 10.227 1 98 107 LEU A O 1
ATOM 841 N N . ILE A 1 108 ? -12.812 2.488 11.438 1 98.38 108 ILE A N 1
ATOM 842 C CA . ILE A 1 108 ? -12.352 1.546 10.422 1 98.38 108 ILE A CA 1
ATOM 843 C C . ILE A 1 108 ? -13.445 0.512 10.148 1 98.38 108 ILE A C 1
ATOM 845 O O . ILE A 1 108 ? -13.758 0.229 8.984 1 98.38 108 ILE A O 1
ATOM 849 N N . ASN A 1 109 ? -14.023 -0.038 11.211 1 98.56 109 ASN A N 1
ATOM 850 C CA . ASN A 1 109 ? -15.07 -1.044 11.039 1 98.56 109 ASN A CA 1
ATOM 851 C C . ASN A 1 109 ? -16.266 -0.482 10.281 1 98.56 109 ASN A C 1
ATOM 853 O O . ASN A 1 109 ? -16.844 -1.159 9.43 1 98.56 109 ASN A O 1
ATOM 857 N N . PHE A 1 110 ? -16.656 0.697 10.586 1 98.62 110 PHE A N 1
ATOM 858 C CA . PHE A 1 110 ? -17.75 1.335 9.875 1 98.62 110 PHE A CA 1
ATOM 859 C C . PHE A 1 110 ? -17.422 1.472 8.391 1 98.62 110 PHE A C 1
ATOM 861 O O . PHE A 1 110 ? -18.25 1.144 7.535 1 98.62 110 PHE A O 1
ATOM 868 N N . CYS A 1 111 ? -16.188 1.974 8.117 1 98.75 111 CYS A N 1
ATOM 869 C CA . CYS A 1 111 ? -15.773 2.17 6.73 1 98.75 111 CYS A CA 1
ATOM 870 C C . CYS A 1 111 ? -15.766 0.85 5.969 1 98.75 111 CYS A C 1
ATOM 872 O O . CYS A 1 111 ? -16.25 0.78 4.836 1 98.75 111 CYS A O 1
ATOM 874 N N . LEU A 1 112 ? -15.188 -0.161 6.598 1 98.75 112 LEU A N 1
ATOM 875 C CA . LEU A 1 112 ? -15.141 -1.475 5.965 1 98.75 112 LEU A CA 1
ATOM 876 C C . LEU A 1 112 ? -16.547 -1.977 5.645 1 98.75 112 LEU A C 1
ATOM 878 O O . LEU A 1 112 ? -16.828 -2.379 4.516 1 98.75 112 LEU A O 1
ATOM 882 N N . SER A 1 113 ? -17.438 -1.906 6.613 1 98.44 113 SER A N 1
ATOM 883 C CA . SER A 1 113 ? -18.797 -2.379 6.422 1 98.44 113 SER A CA 1
ATOM 884 C C . SER A 1 113 ? -19.516 -1.584 5.336 1 98.44 113 SER A C 1
ATOM 886 O O . SER A 1 113 ? -20.203 -2.158 4.496 1 98.44 113 SER A O 1
ATOM 888 N N . TYR A 1 114 ? -19.344 -0.308 5.418 1 98.62 114 TYR A N 1
ATOM 889 C CA . TYR A 1 114 ? -19.984 0.552 4.43 1 98.62 114 TYR A CA 1
ATOM 890 C C . TYR A 1 114 ? -19.516 0.204 3.02 1 98.62 114 TYR A C 1
ATOM 892 O O . TYR A 1 114 ? -20.344 0.041 2.115 1 98.62 114 TYR A O 1
ATOM 900 N N . MET A 1 115 ? -18.234 0.056 2.826 1 98.5 115 MET A N 1
ATOM 901 C CA . MET A 1 115 ? -17.688 -0.232 1.502 1 98.5 115 MET A CA 1
ATOM 902 C C . MET A 1 115 ? -18.047 -1.647 1.062 1 98.5 115 MET A C 1
ATOM 904 O O . MET A 1 115 ? -18.125 -1.93 -0.136 1 98.5 115 MET A O 1
ATOM 908 N N . GLY A 1 116 ? -18.234 -2.535 2.045 1 98.06 116 GLY A N 1
ATOM 909 C CA . GLY A 1 116 ? -18.688 -3.875 1.722 1 98.06 116 GLY A CA 1
ATOM 910 C C . GLY A 1 116 ? -20.078 -3.896 1.114 1 98.06 116 GLY A C 1
ATOM 911 O O . GLY A 1 116 ? -20.469 -4.859 0.444 1 98.06 116 GLY A O 1
ATOM 912 N N . LEU A 1 117 ? -20.844 -2.846 1.3 1 97.12 117 LEU A N 1
ATOM 913 C CA . LEU A 1 117 ? -22.219 -2.758 0.803 1 97.12 117 LEU A CA 1
ATOM 914 C C . LEU A 1 117 ? -22.25 -2.047 -0.546 1 97.12 117 LEU A C 1
ATOM 916 O O . LEU A 1 117 ? -23.281 -2.055 -1.223 1 97.12 117 LEU A O 1
ATOM 920 N N . LEU A 1 118 ? -21.219 -1.402 -0.95 1 97.12 118 LEU A N 1
ATOM 921 C CA . LEU A 1 118 ? -21.156 -0.661 -2.205 1 97.12 118 LEU A CA 1
ATOM 922 C C . LEU A 1 118 ? -20.781 -1.582 -3.363 1 97.12 118 LEU A C 1
ATOM 924 O O . LEU A 1 118 ? -19.797 -2.311 -3.291 1 97.12 118 LEU A O 1
ATOM 928 N N . LYS A 1 119 ? -21.594 -1.625 -4.352 1 95.81 119 LYS A N 1
ATOM 929 C CA . LYS A 1 119 ? -21.219 -2.311 -5.586 1 95.81 119 LYS A CA 1
ATOM 930 C C . LYS A 1 119 ? -20.688 -1.327 -6.621 1 95.81 119 LYS A C 1
ATOM 932 O O . LYS A 1 119 ? -21.328 -0.323 -6.926 1 95.81 119 LYS A O 1
ATOM 937 N N . LEU A 1 120 ? -19.547 -1.526 -7.09 1 97.06 120 LEU A N 1
ATOM 938 C CA . LEU A 1 120 ? -18.859 -0.698 -8.078 1 97.06 120 LEU A CA 1
ATOM 939 C C . LEU A 1 120 ? -18.391 -1.538 -9.258 1 97.06 120 LEU A C 1
ATOM 941 O O . LEU A 1 120 ? -18.234 -2.756 -9.141 1 97.06 120 LEU A O 1
ATOM 945 N N . PRO A 1 121 ? -18.172 -0.954 -10.398 1 94.69 121 PRO A N 1
ATOM 946 C CA . PRO A 1 121 ? -17.672 -1.724 -11.539 1 94.69 121 PRO A CA 1
ATOM 947 C C . PRO A 1 121 ? -16.344 -2.428 -11.234 1 94.69 121 PRO A C 1
ATOM 949 O O . PRO A 1 121 ? -16.109 -3.545 -11.711 1 94.69 121 PRO A O 1
ATOM 952 N N . LYS A 1 122 ? -15.547 -1.745 -10.43 1 96.19 122 LYS A N 1
ATOM 953 C CA . LYS A 1 122 ? -14.25 -2.309 -10.07 1 96.19 122 LYS A CA 1
ATOM 954 C C . LYS A 1 122 ? -13.883 -1.98 -8.625 1 96.19 122 LYS A C 1
ATOM 956 O O . LYS A 1 122 ? -14.203 -0.897 -8.133 1 96.19 122 LYS A O 1
ATOM 961 N N . LYS A 1 123 ? -13.203 -2.863 -7.969 1 97.5 123 LYS A N 1
ATOM 962 C CA . LYS A 1 123 ? -12.523 -2.676 -6.691 1 97.5 123 LYS A CA 1
ATOM 963 C C . LYS A 1 123 ? -11.125 -3.279 -6.719 1 97.5 123 LYS A C 1
ATOM 965 O O . LYS A 1 123 ? -10.93 -4.383 -7.234 1 97.5 123 LYS A O 1
ATOM 970 N N . ARG A 1 124 ? -10.102 -2.561 -6.223 1 95.94 124 ARG A N 1
ATOM 971 C CA . ARG A 1 124 ? -8.727 -2.988 -6.473 1 95.94 124 ARG A CA 1
ATOM 972 C C . ARG A 1 124 ? -7.906 -2.973 -5.188 1 95.94 124 ARG A C 1
ATOM 974 O O . ARG A 1 124 ? -6.672 -2.959 -5.23 1 95.94 124 ARG A O 1
ATOM 981 N N . GLY A 1 125 ? -8.406 -2.961 -4.109 1 95.06 125 GLY A N 1
ATOM 982 C CA . GLY A 1 125 ? -7.688 -3.094 -2.852 1 95.06 125 GLY A CA 1
ATOM 983 C C . GLY A 1 125 ? -7.191 -1.769 -2.307 1 95.06 125 GLY A C 1
ATOM 984 O O . GLY A 1 125 ? -7.414 -0.719 -2.914 1 95.06 125 GLY A O 1
ATOM 985 N N . THR A 1 126 ? -6.523 -1.866 -1.07 1 95.56 126 THR A N 1
ATOM 986 C CA . THR A 1 126 ? -6.066 -0.706 -0.315 1 95.56 126 THR A CA 1
ATOM 987 C C . THR A 1 126 ? -7.184 0.324 -0.173 1 95.56 126 THR A C 1
ATOM 989 O O . THR A 1 126 ? -7.027 1.476 -0.586 1 95.56 126 THR A O 1
ATOM 992 N N . PHE A 1 127 ? -8.172 -0.051 0.424 1 98.25 127 PHE A N 1
ATOM 993 C CA . PHE A 1 127 ? -9.359 0.778 0.606 1 98.25 127 PHE A CA 1
ATOM 994 C C . PHE A 1 127 ? -9.141 1.797 1.719 1 98.25 127 PHE A C 1
ATOM 996 O O . PHE A 1 127 ? -9.758 2.863 1.722 1 98.25 127 PHE A O 1
ATOM 1003 N N . ILE A 1 128 ? -8.406 1.397 2.648 1 97.94 128 ILE A N 1
ATOM 1004 C CA . ILE A 1 128 ? -8.023 2.238 3.779 1 97.94 128 ILE A CA 1
ATOM 1005 C C . ILE A 1 128 ? -6.504 2.289 3.898 1 97.94 128 ILE A C 1
ATOM 1007 O O . ILE A 1 128 ? -5.844 1.248 3.947 1 97.94 128 ILE A O 1
ATOM 1011 N N . GLU A 1 129 ? -6.012 3.461 3.902 1 94.62 129 GLU A N 1
ATOM 1012 C CA . GLU A 1 129 ? -4.57 3.674 4.016 1 94.62 129 GLU A CA 1
ATOM 1013 C C . GLU A 1 129 ? -4.246 4.66 5.133 1 94.62 129 GLU A C 1
ATOM 1015 O O . GLU A 1 129 ? -4.75 5.785 5.141 1 94.62 129 GLU A O 1
ATOM 1020 N N . PHE A 1 130 ? -3.361 4.188 6.004 1 91.38 130 PHE A N 1
ATOM 1021 C CA . PHE A 1 130 ? -2.875 5.059 7.07 1 91.38 130 PHE A CA 1
ATOM 1022 C C . PHE A 1 130 ? -1.769 5.973 6.559 1 91.38 130 PHE A C 1
ATOM 1024 O O . PHE A 1 130 ? -0.79 5.504 5.973 1 91.38 130 PHE A O 1
ATOM 1031 N N . ARG A 1 131 ? -2.035 7.121 6.848 1 83.75 131 ARG A N 1
ATOM 1032 C CA . ARG A 1 131 ? -0.975 8.117 6.734 1 83.75 131 ARG A CA 1
ATOM 1033 C C . ARG A 1 131 ? -0.628 8.703 8.102 1 83.75 131 ARG A C 1
ATOM 1035 O O . ARG A 1 131 ? -1.187 8.297 9.117 1 83.75 131 ARG A O 1
ATOM 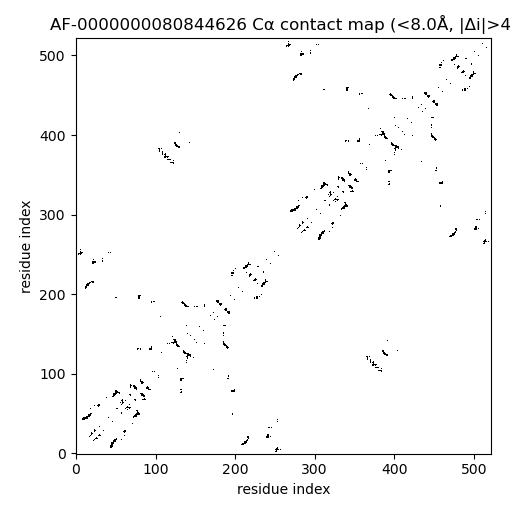1042 N N . ASN A 1 132 ? 0.401 9.5 8.219 1 80 132 ASN A N 1
ATOM 1043 C CA . ASN A 1 132 ? 0.815 9.977 9.531 1 80 132 ASN A CA 1
ATOM 1044 C C . ASN A 1 132 ? -0.27 10.828 10.188 1 80 132 ASN A C 1
ATOM 1046 O O . ASN A 1 132 ? -0.665 10.562 11.328 1 80 132 ASN A O 1
ATOM 1050 N N . GLY A 1 133 ? -0.862 11.648 9.484 1 80.38 133 GLY A N 1
ATOM 1051 C CA . GLY A 1 133 ? -1.788 12.586 10.094 1 80.38 133 GLY A CA 1
ATOM 1052 C C . GLY A 1 133 ? -3.227 12.375 9.664 1 80.38 133 GLY A C 1
ATOM 1053 O O . GLY A 1 133 ? -4.125 13.086 10.109 1 80.38 133 GLY A O 1
ATOM 1054 N N . MET A 1 134 ? -3.42 11.336 8.867 1 84.69 134 MET A N 1
ATOM 1055 C CA . MET A 1 134 ? -4.77 11.141 8.352 1 84.69 134 MET A CA 1
ATOM 1056 C C . MET A 1 134 ? -4.957 9.711 7.859 1 84.69 134 MET A C 1
ATOM 1058 O O . MET A 1 134 ? -3.986 8.969 7.703 1 84.69 134 MET A O 1
ATOM 1062 N N . ILE A 1 135 ? -6.223 9.352 7.715 1 92.5 135 ILE A N 1
ATOM 1063 C CA . ILE A 1 135 ? -6.605 8.086 7.098 1 92.5 135 ILE A CA 1
ATOM 1064 C C . ILE A 1 135 ? -7.262 8.344 5.746 1 92.5 135 ILE A C 1
ATOM 1066 O O . ILE A 1 135 ? -8.219 9.117 5.652 1 92.5 135 ILE A O 1
ATOM 1070 N N . ASN A 1 136 ? -6.641 7.773 4.766 1 91.81 136 ASN A N 1
ATOM 1071 C CA . ASN A 1 136 ? -7.211 7.879 3.426 1 91.81 136 ASN A CA 1
ATOM 1072 C C . ASN A 1 136 ? -8.172 6.73 3.129 1 91.81 136 ASN A C 1
ATOM 1074 O O . ASN A 1 136 ? -7.824 5.562 3.316 1 91.81 136 ASN A O 1
ATOM 1078 N N . ILE A 1 137 ? -9.383 7.016 2.74 1 96.75 137 ILE A N 1
ATOM 1079 C CA . ILE A 1 137 ? -10.406 6.023 2.441 1 96.75 137 ILE A CA 1
ATOM 1080 C C . ILE A 1 137 ? -10.805 6.113 0.97 1 96.75 137 ILE A C 1
ATOM 1082 O O . ILE A 1 137 ? -11.172 7.188 0.485 1 96.75 137 ILE A O 1
ATOM 1086 N N . SER A 1 138 ? -10.719 5.016 0.253 1 97.25 138 SER A N 1
ATOM 1087 C CA . SER A 1 138 ? -11.039 4.961 -1.171 1 97.25 138 SER A CA 1
ATOM 1088 C C . SER A 1 138 ? -12 3.822 -1.479 1 97.25 138 SER A C 1
ATOM 1090 O O . SER A 1 138 ? -11.617 2.652 -1.47 1 97.25 138 SER A O 1
ATOM 1092 N N . PRO A 1 139 ? -13.258 4.164 -1.848 1 98 139 PRO A N 1
ATOM 1093 C CA . PRO A 1 139 ? -14.25 3.117 -2.117 1 98 139 PRO A CA 1
ATOM 1094 C C . PRO A 1 139 ? -13.797 2.139 -3.199 1 98 139 PRO A C 1
ATOM 1096 O O . PRO A 1 139 ? -14.07 0.939 -3.102 1 98 139 PRO A O 1
ATOM 1099 N N . ILE A 1 140 ? -13.109 2.596 -4.211 1 98.12 140 ILE A N 1
ATOM 1100 C CA . ILE A 1 140 ? -12.664 1.725 -5.293 1 98.12 140 ILE A CA 1
ATOM 1101 C C . ILE A 1 140 ? -11.352 1.046 -4.906 1 98.12 140 ILE A C 1
ATOM 1103 O O . ILE A 1 140 ? -10.977 0.035 -5.504 1 98.12 140 ILE A O 1
ATOM 1107 N N . GLY A 1 141 ? -10.664 1.572 -3.965 1 97.5 141 GLY A N 1
ATOM 1108 C CA . GLY A 1 141 ? -9.328 1.105 -3.631 1 97.5 141 GLY A CA 1
ATOM 1109 C C . GLY A 1 141 ? -8.234 1.842 -4.379 1 97.5 141 GLY A C 1
ATOM 1110 O O . GLY A 1 141 ? -8.391 2.158 -5.562 1 97.5 141 GLY A O 1
ATOM 1111 N N . ARG A 1 142 ? -7.176 2.078 -3.742 1 94.88 142 ARG A N 1
ATOM 1112 C CA . ARG A 1 142 ? -6.125 2.945 -4.266 1 94.88 142 ARG A CA 1
ATOM 1113 C C . ARG A 1 142 ? -5.211 2.186 -5.223 1 94.88 142 ARG A C 1
ATOM 1115 O O . ARG A 1 142 ? -4.398 2.791 -5.922 1 94.88 142 ARG A O 1
ATOM 1122 N N . SER A 1 143 ? -5.367 0.852 -5.293 1 92.75 143 SER A N 1
ATOM 1123 C CA . SER A 1 143 ? -4.527 0.05 -6.18 1 92.75 143 SER A CA 1
ATOM 1124 C C . SER A 1 143 ? -5.117 -0.017 -7.586 1 92.75 143 SER A C 1
ATOM 1126 O O . SER A 1 143 ? -4.703 -0.85 -8.398 1 92.75 143 SER A O 1
ATOM 1128 N N . CYS A 1 144 ? -6.02 0.801 -7.906 1 94.69 144 CYS A N 1
ATOM 1129 C CA . CYS A 1 144 ? -6.645 0.801 -9.219 1 94.69 144 CYS A CA 1
ATOM 1130 C C . CYS A 1 144 ? -5.754 1.485 -10.25 1 94.69 144 CYS A C 1
ATOM 1132 O O . CYS A 1 144 ? -4.875 2.271 -9.891 1 94.69 144 CYS A O 1
ATOM 1134 N N . THR A 1 145 ? -5.961 1.166 -11.484 1 92.81 145 THR A N 1
ATOM 1135 C CA . THR A 1 145 ? -5.23 1.815 -12.57 1 92.81 145 THR A CA 1
ATOM 1136 C C . THR A 1 145 ? -5.762 3.227 -12.812 1 92.81 145 THR A C 1
ATOM 1138 O O . THR A 1 145 ? -6.816 3.596 -12.289 1 92.81 145 THR A O 1
ATOM 1141 N N . LEU A 1 146 ? -5.035 4.023 -13.555 1 92.62 146 LEU A N 1
ATOM 1142 C CA . LEU A 1 146 ? -5.488 5.371 -13.891 1 92.62 146 LEU A CA 1
ATOM 1143 C C . LEU A 1 146 ? -6.824 5.328 -14.625 1 92.62 146 LEU A C 1
ATOM 1145 O O . LEU A 1 146 ? -7.715 6.137 -14.352 1 92.62 146 LEU A O 1
ATOM 1149 N N . GLU A 1 147 ? -6.918 4.414 -15.578 1 95.31 147 GLU A N 1
ATOM 1150 C CA . GLU A 1 147 ? -8.172 4.27 -16.312 1 95.31 147 GLU A CA 1
ATOM 1151 C C . GLU A 1 147 ? -9.328 3.955 -15.375 1 95.31 147 GLU A C 1
ATOM 1153 O O . GLU A 1 147 ? -10.406 4.543 -15.5 1 95.31 147 GLU A O 1
ATOM 1158 N N . GLU A 1 148 ? -9.094 3.102 -14.469 1 96.12 148 GLU A N 1
ATOM 1159 C CA . GLU A 1 148 ? -10.117 2.74 -13.492 1 96.12 148 GLU A CA 1
ATOM 1160 C C . GLU A 1 148 ? -10.445 3.916 -12.57 1 96.12 148 GLU A C 1
ATOM 1162 O O . GLU A 1 148 ? -11.602 4.102 -12.18 1 96.12 148 GLU A O 1
ATOM 1167 N N . ARG A 1 149 ? -9.422 4.641 -12.25 1 95.19 149 ARG A N 1
ATOM 1168 C CA . ARG A 1 149 ? -9.555 5.84 -11.43 1 95.19 149 ARG A CA 1
ATOM 1169 C C . ARG A 1 149 ? -10.484 6.859 -12.086 1 95.19 149 ARG A C 1
ATOM 1171 O O . ARG A 1 149 ? -11.375 7.402 -11.43 1 95.19 149 ARG A O 1
ATOM 1178 N N . ILE A 1 150 ? -10.305 7.109 -13.258 1 95.25 150 ILE A N 1
ATOM 1179 C CA . ILE A 1 150 ? -11.094 8.07 -14.016 1 95.25 150 ILE A CA 1
ATOM 1180 C C . ILE A 1 150 ? -12.531 7.566 -14.141 1 95.25 150 ILE A C 1
ATOM 1182 O O . ILE A 1 150 ? -13.484 8.336 -13.961 1 95.25 150 ILE A O 1
ATOM 1186 N N . GLU A 1 151 ? -12.633 6.32 -14.453 1 97.19 151 GLU A N 1
ATOM 1187 C CA . GLU A 1 151 ? -13.969 5.73 -14.547 1 97.19 151 GLU A CA 1
ATOM 1188 C C . GLU A 1 151 ? -14.742 5.914 -13.242 1 97.19 151 GLU A C 1
ATOM 1190 O O . GLU A 1 151 ? -15.914 6.297 -13.266 1 97.19 151 GLU A O 1
ATOM 1195 N N . PHE A 1 152 ? -14.125 5.629 -12.18 1 97.62 152 PHE A N 1
ATOM 1196 C CA . PHE A 1 152 ? -14.781 5.793 -10.891 1 97.62 152 PHE A CA 1
ATOM 1197 C C . PHE A 1 152 ? -15.156 7.254 -10.656 1 97.62 152 PHE A C 1
ATOM 1199 O O . PHE A 1 152 ? -16.234 7.547 -10.148 1 97.62 152 PHE A O 1
ATOM 1206 N N . SER A 1 153 ? -14.195 8.086 -10.898 1 95.31 153 SER A N 1
ATOM 1207 C CA . SER A 1 153 ? -14.453 9.508 -10.703 1 95.31 153 SER A CA 1
ATOM 1208 C C . SER A 1 153 ? -15.711 9.953 -11.445 1 95.31 153 SER A C 1
ATOM 1210 O O . SER A 1 153 ? -16.5 10.742 -10.922 1 95.31 153 SER A O 1
ATOM 1212 N N . GLU A 1 154 ? -15.938 9.477 -12.633 1 96.94 154 GLU A N 1
ATOM 1213 C CA . GLU A 1 154 ? -17.125 9.805 -13.422 1 96.94 154 GLU A CA 1
ATOM 1214 C C . GLU A 1 154 ? -18.391 9.25 -12.773 1 96.94 154 GLU A C 1
ATOM 1216 O O . GLU A 1 154 ? -19.422 9.93 -12.719 1 96.94 154 GLU A O 1
ATOM 1221 N N . ILE A 1 155 ? -18.328 8.094 -12.336 1 97.56 155 ILE A N 1
ATOM 1222 C CA . ILE A 1 155 ? -19.453 7.469 -11.656 1 97.56 155 ILE A CA 1
ATOM 1223 C C . ILE A 1 155 ? -19.75 8.219 -10.367 1 97.56 155 ILE A C 1
ATOM 1225 O O . ILE A 1 155 ? -20.922 8.469 -10.039 1 97.56 155 ILE A O 1
ATOM 1229 N N . ASP A 1 156 ? -18.719 8.523 -9.633 1 96 156 ASP A N 1
ATOM 1230 C CA . ASP A 1 156 ? -18.859 9.219 -8.352 1 96 156 ASP A CA 1
ATOM 1231 C C . ASP A 1 156 ? -19.516 10.586 -8.539 1 96 156 ASP A C 1
ATOM 1233 O O . ASP A 1 156 ? -20.266 11.039 -7.668 1 96 156 ASP A O 1
ATOM 1237 N N . LYS A 1 157 ? -19.188 11.242 -9.586 1 94.31 157 LYS A N 1
ATOM 1238 C CA . LYS A 1 157 ? -19.812 12.531 -9.875 1 94.31 157 LYS A CA 1
ATOM 1239 C C . LYS A 1 157 ? -21.312 12.383 -10.039 1 94.31 157 LYS A C 1
ATOM 1241 O O . LYS A 1 157 ? -22.078 13.258 -9.617 1 94.31 157 LYS A O 1
ATOM 1246 N N . ARG A 1 158 ? -21.719 11.336 -10.602 1 96.94 158 ARG A N 1
ATOM 1247 C CA . ARG A 1 158 ? -23.141 11.102 -10.883 1 96.94 158 ARG A CA 1
ATOM 1248 C C . ARG A 1 158 ? -23.844 10.523 -9.672 1 96.94 158 ARG A C 1
ATOM 1250 O O . ARG A 1 158 ? -24.953 10.961 -9.312 1 96.94 158 ARG A O 1
ATOM 1257 N N . GLU A 1 159 ? -23.234 9.602 -9.055 1 97.44 159 GLU A N 1
ATOM 1258 C CA . GLU A 1 159 ? -23.922 8.828 -8.023 1 97.44 159 GLU A CA 1
ATOM 1259 C C . GLU A 1 159 ? -23.594 9.352 -6.629 1 97.44 159 GLU A C 1
ATOM 1261 O O . GLU A 1 159 ? -24.203 8.938 -5.645 1 97.44 159 GLU A O 1
ATOM 1266 N N . LYS A 1 160 ? -22.594 10.211 -6.516 1 97.31 160 LYS A N 1
ATOM 1267 C CA . LYS A 1 160 ? -22.219 10.883 -5.273 1 97.31 160 LYS A CA 1
ATOM 1268 C C . LYS A 1 160 ? -21.828 9.867 -4.195 1 97.31 160 LYS A C 1
ATOM 1270 O O . LYS A 1 160 ? -22.281 9.969 -3.053 1 97.31 160 LYS A O 1
ATOM 1275 N N . ILE A 1 161 ? -21.062 8.945 -4.602 1 97.62 161 ILE A N 1
ATOM 1276 C CA . ILE A 1 161 ? -20.672 7.84 -3.732 1 97.62 161 ILE A CA 1
ATOM 1277 C C . ILE A 1 161 ? -19.859 8.375 -2.553 1 97.62 161 ILE A C 1
ATOM 1279 O O . ILE A 1 161 ? -20.188 8.094 -1.395 1 97.62 161 ILE A O 1
ATOM 1283 N N . ARG A 1 162 ? -18.844 9.141 -2.811 1 95.81 162 ARG A N 1
ATOM 1284 C CA . ARG A 1 162 ? -18 9.672 -1.751 1 95.81 162 ARG A CA 1
ATOM 1285 C C . ARG A 1 162 ? -18.766 10.648 -0.868 1 95.81 162 ARG A C 1
ATOM 1287 O O . ARG A 1 162 ? -18.625 10.625 0.357 1 95.81 162 ARG A O 1
ATOM 1294 N N . GLU A 1 163 ? -19.562 11.438 -1.425 1 95.25 163 GLU A N 1
ATOM 1295 C CA . GLU A 1 163 ? -20.359 12.398 -0.668 1 95.25 163 GLU A CA 1
ATOM 1296 C C . GLU A 1 163 ? -21.297 11.695 0.305 1 95.25 163 GLU A C 1
ATOM 1298 O O . GLU A 1 163 ? -21.391 12.07 1.475 1 95.25 163 GLU A O 1
ATOM 1303 N N . LYS A 1 164 ? -22 10.688 -0.196 1 97.75 164 LYS A N 1
ATOM 1304 C CA . LYS A 1 164 ? -22.906 9.914 0.653 1 97.75 164 LYS A CA 1
ATOM 1305 C C . LYS A 1 164 ? -22.141 9.203 1.761 1 97.75 164 LYS A C 1
ATOM 1307 O O . LYS A 1 164 ? -22.609 9.109 2.895 1 97.75 164 LYS A O 1
ATOM 1312 N N . PHE A 1 165 ? -20.953 8.672 1.424 1 97.44 165 PHE A N 1
ATOM 1313 C CA . PHE A 1 165 ? -20.109 7.988 2.396 1 97.44 165 PHE A CA 1
ATOM 1314 C C . PHE A 1 165 ? -19.688 8.938 3.514 1 97.44 165 PHE A C 1
ATOM 1316 O O . PHE A 1 165 ? -19.859 8.625 4.695 1 97.44 165 PHE A O 1
ATOM 1323 N N . VAL A 1 166 ? -19.203 10.094 3.148 1 95.06 166 VAL A N 1
ATOM 1324 C CA . VAL A 1 166 ? -18.766 11.102 4.113 1 95.06 166 VAL A CA 1
ATOM 1325 C C . VAL A 1 166 ? -19.953 11.539 4.973 1 95.06 166 VAL A C 1
ATOM 1327 O O . VAL A 1 166 ? -19.812 11.703 6.188 1 95.06 166 VAL A O 1
ATOM 1330 N N . ALA A 1 167 ? -21.094 11.727 4.352 1 96.94 167 ALA A N 1
ATOM 1331 C CA . ALA A 1 167 ? -22.281 12.102 5.105 1 96.94 167 ALA A CA 1
ATOM 1332 C C . ALA A 1 167 ? -22.625 11.047 6.152 1 96.94 167 ALA A C 1
ATOM 1334 O O . ALA A 1 167 ? -22.984 11.383 7.285 1 96.94 167 ALA A O 1
ATOM 1335 N N . ALA A 1 168 ? -22.578 9.797 5.754 1 98.06 168 ALA A N 1
ATOM 1336 C CA . ALA A 1 168 ? -22.844 8.703 6.691 1 98.06 168 ALA A CA 1
ATOM 1337 C C . ALA A 1 168 ? -21.844 8.711 7.844 1 98.06 168 ALA A C 1
ATOM 1339 O O . ALA A 1 168 ? -22.219 8.492 9 1 98.06 168 ALA A O 1
ATOM 1340 N N . LEU A 1 169 ? -20.562 8.961 7.508 1 97.94 169 LEU A N 1
ATOM 1341 C CA . LEU A 1 169 ? -19.516 9.031 8.531 1 97.94 169 LEU A CA 1
ATOM 1342 C C . LEU A 1 169 ? -19.766 10.211 9.469 1 97.94 169 LEU A C 1
ATOM 1344 O O . LEU A 1 169 ? -19.609 10.078 10.688 1 97.94 169 LEU A O 1
ATOM 1348 N N . GLN A 1 170 ? -20.125 11.32 8.883 1 95.75 170 GLN A N 1
ATOM 1349 C CA . GLN A 1 170 ? -20.406 12.5 9.688 1 95.75 170 GLN A CA 1
ATOM 1350 C C . GLN A 1 170 ? -21.562 12.25 10.656 1 95.75 170 GLN A C 1
ATOM 1352 O O . GLN A 1 170 ? -21.531 12.703 11.805 1 95.75 170 GLN A O 1
ATOM 1357 N N . GLN A 1 171 ? -22.547 11.586 10.195 1 97.94 171 GLN A N 1
ATOM 1358 C CA . GLN A 1 171 ? -23.688 11.25 11.047 1 97.94 171 GLN A CA 1
ATOM 1359 C C . GLN A 1 171 ? -23.281 10.25 12.133 1 97.94 171 GLN A C 1
ATOM 1361 O O . GLN A 1 171 ? -23.578 10.461 13.312 1 97.94 171 GLN A O 1
ATOM 1366 N N . GLU A 1 172 ? -22.625 9.195 11.75 1 97.94 172 GLU A N 1
ATOM 1367 C CA . GLU A 1 172 ? -22.266 8.117 12.664 1 97.94 172 GLU A CA 1
ATOM 1368 C C . GLU A 1 172 ? -21.281 8.594 13.727 1 97.94 172 GLU A C 1
ATOM 1370 O O . GLU A 1 172 ? -21.344 8.164 14.875 1 97.94 172 GLU A O 1
ATOM 1375 N N . PHE A 1 173 ? -20.406 9.5 13.375 1 97.62 173 PHE A N 1
ATOM 1376 C CA . PHE A 1 173 ? -19.328 9.891 14.266 1 97.62 173 PHE A CA 1
ATOM 1377 C C . PHE A 1 173 ? -19.469 11.352 14.672 1 97.62 173 PHE A C 1
ATOM 1379 O O . PHE A 1 173 ? -18.469 12.008 15 1 97.62 173 PHE A O 1
ATOM 1386 N N . ALA A 1 174 ? -20.719 11.805 14.602 1 95.88 174 ALA A N 1
ATOM 1387 C CA . ALA A 1 174 ? -21 13.156 15.062 1 95.88 174 ALA A CA 1
ATOM 1388 C C . ALA A 1 174 ? -20.5 13.367 16.484 1 95.88 174 ALA A C 1
ATOM 1390 O O . ALA A 1 174 ? -20.766 12.547 17.375 1 95.88 174 ALA A O 1
ATOM 1391 N N . GLY A 1 175 ? -19.703 14.461 16.672 1 94.56 175 GLY A N 1
ATOM 1392 C CA . GLY A 1 175 ? -19.25 14.812 18 1 94.56 175 GLY A CA 1
ATOM 1393 C C . GLY A 1 175 ? -18 14.062 18.422 1 94.56 175 GLY A C 1
ATOM 1394 O O . GLY A 1 175 ? -17.516 14.219 19.547 1 94.56 175 GLY A O 1
ATOM 1395 N N . LYS A 1 176 ? -17.375 13.32 17.5 1 95.25 176 LYS A N 1
ATOM 1396 C CA . LYS A 1 176 ? -16.203 12.523 17.859 1 95.25 176 LYS A CA 1
ATOM 1397 C C . LYS A 1 176 ? -14.914 13.227 17.469 1 95.25 176 LYS A C 1
ATOM 1399 O O . LYS A 1 176 ? -13.828 12.672 17.609 1 95.25 176 LYS A O 1
ATOM 1404 N N . GLY A 1 177 ? -15.047 14.398 16.922 1 92.62 177 GLY A N 1
ATOM 1405 C CA . GLY A 1 177 ? -13.867 15.203 16.641 1 92.62 177 GLY A CA 1
ATOM 1406 C C . GLY A 1 177 ? -13.156 14.781 15.367 1 92.62 177 GLY A C 1
ATOM 1407 O O . GLY A 1 177 ? -11.93 14.805 15.297 1 92.62 177 GLY A O 1
ATOM 1408 N N . LEU A 1 178 ? -13.891 14.312 14.383 1 93.31 178 LEU A N 1
ATOM 1409 C CA . LEU A 1 178 ? -13.328 13.906 13.102 1 93.31 178 LEU A CA 1
ATOM 1410 C C . LEU A 1 178 ? -13.688 14.914 12.008 1 93.31 178 LEU A C 1
ATOM 1412 O O . LEU A 1 178 ? -14.789 15.469 12.016 1 93.31 178 LEU A O 1
ATOM 1416 N N . ARG A 1 179 ? -12.742 15.102 11.18 1 88.19 179 ARG A N 1
ATOM 1417 C CA . ARG A 1 179 ? -12.945 15.93 9.992 1 88.19 179 ARG A CA 1
ATOM 1418 C C . ARG A 1 179 ? -12.727 15.109 8.719 1 88.19 179 ARG A C 1
ATOM 1420 O O . ARG A 1 179 ? -11.984 14.125 8.734 1 88.19 179 ARG A O 1
ATOM 1427 N N . PHE A 1 180 ? -13.43 15.57 7.656 1 87.81 180 PHE A N 1
ATOM 1428 C CA . PHE A 1 180 ? -13.398 14.867 6.383 1 87.81 180 PHE A CA 1
ATOM 1429 C C . PHE A 1 180 ? -13.102 15.828 5.234 1 87.81 180 PHE A C 1
ATOM 1431 O O . PHE A 1 180 ? -13.68 16.906 5.164 1 87.81 180 PHE A O 1
ATOM 1438 N N . THR A 1 181 ? -12.148 15.469 4.453 1 80 181 THR A N 1
ATOM 1439 C CA . THR A 1 181 ? -11.82 16.312 3.305 1 80 181 THR A CA 1
ATOM 1440 C C . THR A 1 181 ? -11.703 15.469 2.035 1 80 181 THR A C 1
ATOM 1442 O O . THR A 1 181 ? -11.305 14.305 2.088 1 80 181 THR A O 1
ATOM 1445 N N . ARG A 1 182 ? -12.102 16.094 0.93 1 79.44 182 ARG A N 1
ATOM 1446 C CA . ARG A 1 182 ? -11.945 15.406 -0.35 1 79.44 182 ARG A CA 1
ATOM 1447 C C . ARG A 1 182 ? -10.477 15.117 -0.643 1 79.44 182 ARG A C 1
ATOM 1449 O O . ARG A 1 182 ? -9.609 15.953 -0.372 1 79.44 182 ARG A O 1
ATOM 1456 N N . GLY A 1 183 ? -10.18 13.922 -1.117 1 71.12 183 GLY A N 1
ATOM 1457 C CA . GLY A 1 183 ? -8.828 13.484 -1.437 1 71.12 183 GLY A CA 1
ATOM 1458 C C . GLY A 1 183 ? -8.656 13.102 -2.895 1 71.12 183 GLY A C 1
ATOM 1459 O O . GLY A 1 183 ? -8.734 11.922 -3.246 1 71.12 183 GLY A O 1
ATOM 1460 N N . GLY A 1 184 ? -8.523 13.945 -3.766 1 76.81 184 GLY A N 1
ATOM 1461 C CA . GLY A 1 184 ? -8.242 13.633 -5.156 1 76.81 184 GLY A CA 1
ATOM 1462 C C . GLY A 1 184 ? -9.461 13.141 -5.918 1 76.81 184 GLY A C 1
ATOM 1463 O O . GLY A 1 184 ? -10.562 13.672 -5.738 1 76.81 184 GLY A O 1
ATOM 1464 N N . LEU A 1 185 ? -9.25 12.055 -6.824 1 85.12 185 LEU A N 1
ATOM 1465 C CA . LEU A 1 185 ? -10.273 11.633 -7.766 1 85.12 185 LEU A CA 1
ATOM 1466 C C . LEU A 1 185 ? -11.125 10.508 -7.172 1 85.12 185 LEU A C 1
ATOM 1468 O O . LEU A 1 185 ? -12.234 10.25 -7.637 1 85.12 185 LEU A O 1
ATOM 1472 N N . ILE A 1 186 ? -10.617 9.789 -6.109 1 94.25 186 ILE A N 1
ATOM 1473 C CA . ILE A 1 186 ? -11.32 8.547 -5.824 1 94.25 186 ILE A CA 1
ATOM 1474 C C . ILE A 1 186 ? -11.461 8.367 -4.316 1 94.25 186 ILE A C 1
ATOM 1476 O O . ILE A 1 186 ? -12.016 7.363 -3.852 1 94.25 186 ILE A O 1
ATOM 1480 N N . SER A 1 187 ? -10.93 9.289 -3.533 1 93.75 187 SER A N 1
ATOM 1481 C CA . SER A 1 187 ? -10.852 9.039 -2.096 1 93.75 187 SER A CA 1
ATOM 1482 C C . SER A 1 187 ? -11.18 10.297 -1.301 1 93.75 187 SER A C 1
ATOM 1484 O O . SER A 1 187 ? -11.477 11.344 -1.879 1 93.75 187 SER A O 1
ATOM 1486 N N . PHE A 1 188 ? -11.328 10.156 -0.051 1 91.38 188 PHE A N 1
ATOM 1487 C CA . PHE A 1 188 ? -11.383 11.25 0.909 1 91.38 188 PHE A CA 1
ATOM 1488 C C . PHE A 1 188 ? -10.531 10.945 2.133 1 91.38 188 PHE A C 1
ATOM 1490 O O . PHE A 1 188 ? -10.148 9.789 2.357 1 91.38 188 PHE A O 1
ATOM 1497 N N . ASP A 1 189 ? -10.172 11.969 2.873 1 88.12 189 ASP A N 1
ATOM 1498 C CA . ASP A 1 189 ? -9.305 11.844 4.043 1 88.12 189 ASP A CA 1
ATOM 1499 C C . ASP A 1 189 ? -10.086 12.109 5.328 1 88.12 189 ASP A C 1
ATOM 1501 O O . ASP A 1 189 ? -10.977 12.961 5.355 1 88.12 189 ASP A O 1
ATOM 1505 N N . VAL A 1 190 ? -9.703 11.375 6.332 1 92.25 190 VAL A N 1
ATOM 1506 C CA . VAL A 1 190 ? -10.227 11.57 7.684 1 92.25 190 VAL A CA 1
ATOM 1507 C C . VAL A 1 190 ? -9.086 11.969 8.625 1 92.25 190 VAL A C 1
ATOM 1509 O O . VAL A 1 190 ? -8.023 11.336 8.625 1 92.25 190 VAL A O 1
ATOM 1512 N N . PHE A 1 191 ? -9.273 12.969 9.398 1 88.81 191 PHE A N 1
ATOM 1513 C CA . PHE A 1 191 ? -8.273 13.391 10.367 1 88.81 191 PHE A CA 1
ATOM 1514 C C . PHE A 1 191 ? -8.922 14.078 11.555 1 88.81 191 PHE A C 1
ATOM 1516 O O . PHE A 1 191 ? -10.086 14.5 11.477 1 88.81 191 PHE A O 1
ATOM 1523 N N . PRO A 1 192 ? -8.266 14.086 12.672 1 90.88 192 PRO A N 1
ATOM 1524 C CA . PRO A 1 192 ? -8.867 14.695 13.859 1 90.88 192 PRO A CA 1
ATOM 1525 C C . PRO A 1 192 ? -9.094 16.203 13.703 1 90.88 192 PRO A C 1
ATOM 1527 O O . PRO A 1 192 ? -8.289 16.891 13.07 1 90.88 192 PRO A O 1
ATOM 1530 N N . GLU A 1 193 ? -10.195 16.594 14.297 1 85.31 193 GLU A N 1
ATOM 1531 C CA . GLU A 1 193 ? -10.398 18.031 14.414 1 85.31 193 GLU A CA 1
ATOM 1532 C C . GLU A 1 193 ? -9.227 18.688 15.141 1 85.31 193 GLU A C 1
ATOM 1534 O O . GLU A 1 193 ? -8.727 18.156 16.141 1 85.31 193 GLU A O 1
ATOM 1539 N N . GLY A 1 194 ? -8.734 19.734 14.562 1 78.69 194 GLY A N 1
ATOM 1540 C CA . GLY A 1 194 ? -7.625 20.453 15.164 1 78.69 194 GLY A CA 1
ATOM 1541 C C . GLY A 1 194 ? -6.277 20.078 14.586 1 78.69 194 GLY A C 1
ATOM 1542 O O . GLY A 1 194 ? -5.262 20.719 14.883 1 78.69 194 GLY A O 1
ATOM 1543 N N . TRP A 1 195 ? -6.352 18.984 13.789 1 82.62 195 TRP A N 1
ATOM 1544 C CA . TRP A 1 195 ? -5.113 18.594 13.117 1 82.62 195 TRP A CA 1
ATOM 1545 C C . TRP A 1 195 ? -4.934 19.375 11.812 1 82.62 195 TRP A C 1
ATOM 1547 O O . TRP A 1 195 ? -5.215 18.844 10.734 1 82.62 195 TRP A O 1
ATOM 1557 N N . ASP A 1 196 ? -4.738 20.578 11.93 1 84.75 196 ASP A N 1
ATOM 1558 C CA . ASP A 1 196 ? -4.441 21.469 10.812 1 84.75 196 ASP A CA 1
ATOM 1559 C C . ASP A 1 196 ? -3.039 22.062 10.938 1 84.75 196 ASP A C 1
ATOM 1561 O O . ASP A 1 196 ? -2.248 21.625 11.773 1 84.75 196 ASP A O 1
ATOM 1565 N N . LYS A 1 197 ? -2.725 22.938 10.047 1 90.56 197 LYS A N 1
ATOM 1566 C CA . LYS A 1 197 ? -1.35 23.422 9.953 1 90.56 197 LYS A CA 1
ATOM 1567 C C . LYS A 1 197 ? -0.906 24.078 11.258 1 90.56 197 LYS A C 1
ATOM 1569 O O . LYS A 1 197 ? 0.287 24.312 11.469 1 90.56 197 LYS A O 1
ATOM 1574 N N . ARG A 1 198 ? -1.784 24.312 12.219 1 92.19 198 ARG A N 1
ATOM 1575 C CA . ARG A 1 198 ? -1.424 24.906 13.5 1 92.19 198 ARG A CA 1
ATOM 1576 C C . ARG A 1 198 ? -0.609 23.938 14.344 1 92.19 198 ARG A C 1
ATOM 1578 O O . ARG A 1 198 ? 0.015 24.344 15.328 1 92.19 198 ARG A O 1
ATOM 1585 N N . LEU A 1 199 ? -0.574 22.703 13.945 1 90.44 199 LEU A N 1
ATOM 1586 C CA . LEU A 1 199 ? 0.196 21.719 14.695 1 90.44 199 LEU A CA 1
ATOM 1587 C C . LEU A 1 199 ? 1.669 22.109 14.75 1 90.44 199 LEU A C 1
ATOM 1589 O O . LEU A 1 199 ? 2.348 21.828 15.742 1 90.44 199 LEU A O 1
ATOM 1593 N N . CYS A 1 200 ? 2.158 22.719 13.773 1 94.5 200 CYS A N 1
ATOM 1594 C CA . CYS A 1 200 ? 3.566 23.094 13.742 1 94.5 200 CYS A CA 1
ATOM 1595 C C . CYS A 1 200 ? 3.867 24.172 14.773 1 94.5 200 CYS A C 1
ATOM 1597 O O . CYS A 1 200 ? 5.012 24.312 15.219 1 94.5 200 CYS A O 1
ATOM 1599 N N . LEU A 1 201 ? 2.84 24.922 15.211 1 95.38 201 LEU A N 1
ATOM 1600 C CA . LEU A 1 201 ? 3.047 26.047 16.141 1 95.38 201 LEU A CA 1
ATOM 1601 C C . LEU A 1 201 ? 3.398 25.531 17.531 1 95.38 201 LEU A C 1
ATOM 1603 O O . LEU A 1 201 ? 4.055 26.234 18.312 1 95.38 201 LEU A O 1
ATOM 1607 N N . ASP A 1 202 ? 3.02 24.328 17.828 1 89.31 202 ASP A N 1
ATOM 1608 C CA . ASP A 1 202 ? 3.328 23.75 19.125 1 89.31 202 ASP A CA 1
ATOM 1609 C C . ASP A 1 202 ? 4.836 23.578 19.312 1 89.31 202 ASP A C 1
ATOM 1611 O O . ASP A 1 202 ? 5.367 23.875 20.391 1 89.31 202 ASP A O 1
ATOM 1615 N N . VAL A 1 203 ? 5.477 23.172 18.312 1 89.94 203 VAL A N 1
ATOM 1616 C CA . VAL A 1 203 ? 6.922 23 18.375 1 89.94 203 VAL A CA 1
ATOM 1617 C C . VAL A 1 203 ? 7.605 24.359 18.281 1 89.94 203 VAL A C 1
ATOM 1619 O O . VAL A 1 203 ? 8.617 24.609 18.938 1 89.94 203 VAL A O 1
ATOM 1622 N N . LEU A 1 204 ? 7.02 25.234 17.5 1 95.19 204 LEU A N 1
ATOM 1623 C CA . LEU A 1 204 ? 7.637 26.531 17.266 1 95.19 204 LEU A CA 1
ATOM 1624 C C . LEU A 1 204 ? 7.547 27.406 18.516 1 95.19 204 LEU A C 1
ATOM 1626 O O . LEU A 1 204 ? 8.398 28.281 18.734 1 95.19 204 LEU A O 1
ATOM 1630 N N . GLU A 1 205 ? 6.543 27.172 19.297 1 92 205 GLU A N 1
ATOM 1631 C CA . GLU A 1 205 ? 6.375 27.922 20.547 1 92 205 GLU A CA 1
ATOM 1632 C C . GLU A 1 205 ? 7.555 27.703 21.484 1 92 205 GLU A C 1
ATOM 1634 O O . GLU A 1 205 ? 7.883 28.578 22.281 1 92 205 GLU A O 1
ATOM 1639 N N . GLN A 1 206 ? 8.188 26.625 21.344 1 90.94 206 GLN A N 1
ATOM 1640 C CA . GLN A 1 206 ? 9.289 26.266 22.234 1 90.94 206 GLN A CA 1
ATOM 1641 C C . GLN A 1 206 ? 10.609 26.812 21.703 1 90.94 206 GLN A C 1
ATOM 1643 O O . GLN A 1 206 ? 11.633 26.734 22.391 1 90.94 206 GLN A O 1
ATOM 1648 N N . GLU A 1 207 ? 10.664 27.516 20.609 1 92.25 207 GLU A N 1
ATOM 1649 C CA . GLU A 1 207 ? 11.883 27.922 19.938 1 92.25 207 GLU A CA 1
ATOM 1650 C C . GLU A 1 207 ? 12.305 29.328 20.375 1 92.25 207 GLU A C 1
ATOM 1652 O O . GLU A 1 207 ? 13.391 29.797 20 1 92.25 207 GLU A O 1
ATOM 1657 N N . GLY A 1 208 ? 11.547 30.016 21.141 1 90.62 208 GLY A N 1
ATOM 1658 C CA . GLY A 1 208 ? 11.898 31.359 21.594 1 90.62 208 GLY A CA 1
ATOM 1659 C C . GLY A 1 208 ? 11.906 32.375 20.469 1 90.62 208 GLY A C 1
ATOM 1660 O O . GLY A 1 208 ? 12.75 33.281 20.438 1 90.62 208 GLY A O 1
ATOM 1661 N N . LEU A 1 209 ? 11.016 32.281 19.531 1 95.12 209 LEU A N 1
ATOM 1662 C CA . LEU A 1 209 ? 10.906 33.219 18.406 1 95.12 209 LEU A CA 1
ATOM 1663 C C . LEU A 1 209 ? 10.18 34.469 18.812 1 95.12 209 LEU A C 1
ATOM 1665 O O . LEU A 1 209 ? 9.219 34.438 19.594 1 95.12 209 LEU A O 1
ATOM 1669 N N . ASP A 1 210 ? 10.656 35.625 18.281 1 94.94 210 ASP A N 1
ATOM 1670 C CA . ASP A 1 210 ? 10.008 36.906 18.516 1 94.94 210 ASP A CA 1
ATOM 1671 C C . ASP A 1 210 ? 8.75 37.062 17.672 1 94.94 210 ASP A C 1
ATOM 1673 O O . ASP A 1 210 ? 7.777 37.688 18.094 1 94.94 210 ASP A O 1
ATOM 1677 N N . ALA A 1 211 ? 8.805 36.531 16.484 1 95.94 211 ALA A N 1
ATOM 1678 C CA . ALA A 1 211 ? 7.688 36.656 15.555 1 95.94 211 ALA A CA 1
ATOM 1679 C C . ALA A 1 211 ? 7.676 35.5 14.562 1 95.94 211 ALA A C 1
ATOM 1681 O O . ALA A 1 211 ? 8.734 35 14.148 1 95.94 211 ALA A O 1
ATOM 1682 N N . ILE A 1 212 ? 6.473 35.062 14.281 1 97.62 212 ILE A N 1
ATOM 1683 C CA . ILE A 1 212 ? 6.25 34.094 13.211 1 97.62 212 ILE A CA 1
ATOM 1684 C C . ILE A 1 212 ? 5.359 34.719 12.133 1 97.62 212 ILE A C 1
ATOM 1686 O O . ILE A 1 212 ? 4.172 34.938 12.359 1 97.62 212 ILE A O 1
ATOM 1690 N N . TYR A 1 213 ? 5.961 34.969 11 1 97.88 213 TYR A N 1
ATOM 1691 C CA . TYR A 1 213 ? 5.207 35.438 9.844 1 97.88 213 TYR A CA 1
ATOM 1692 C C . TYR A 1 213 ? 4.77 34.281 8.961 1 97.88 213 TYR A C 1
ATOM 1694 O O . TYR A 1 213 ? 5.605 33.531 8.469 1 97.88 213 TYR A O 1
ATOM 1702 N N . PHE A 1 214 ? 3.473 34.156 8.805 1 98.44 214 PHE A N 1
ATOM 1703 C CA . PHE A 1 214 ? 2.953 33.094 7.977 1 98.44 214 PHE A CA 1
ATOM 1704 C C . PHE A 1 214 ? 2.51 33.625 6.617 1 98.44 214 PHE A C 1
ATOM 1706 O O . PHE A 1 214 ? 1.785 34.625 6.535 1 98.44 214 PHE A O 1
ATOM 1713 N N . PHE A 1 215 ? 3.012 32.969 5.555 1 98.62 215 PHE A N 1
ATOM 1714 C CA . PHE A 1 215 ? 2.627 33.312 4.188 1 98.62 215 PHE A CA 1
ATOM 1715 C C . PHE A 1 215 ? 1.848 32.156 3.557 1 98.62 215 PHE A C 1
ATOM 1717 O O . PHE A 1 215 ? 2.33 31.016 3.506 1 98.62 215 PHE A O 1
ATOM 1724 N N . GLY A 1 216 ? 0.687 32.406 3.121 1 97.44 216 GLY A N 1
ATOM 1725 C CA . GLY A 1 216 ? -0.135 31.391 2.48 1 97.44 216 GLY A CA 1
ATOM 1726 C C . GLY A 1 216 ? -1.11 31.969 1.471 1 97.44 216 GLY A C 1
ATOM 1727 O O . GLY A 1 216 ? -1.401 33.156 1.491 1 97.44 216 GLY A O 1
ATOM 1728 N N . ASN A 1 217 ? -1.621 31.156 0.557 1 94.69 217 ASN A N 1
ATOM 1729 C CA . ASN A 1 217 ? -2.518 31.625 -0.494 1 94.69 217 ASN A CA 1
ATOM 1730 C C . ASN A 1 217 ? -3.977 31.328 -0.164 1 94.69 217 ASN A C 1
ATOM 1732 O O . ASN A 1 217 ? -4.879 32.031 -0.616 1 94.69 217 ASN A O 1
ATOM 1736 N N . GLU A 1 218 ? -4.258 30.359 0.631 1 90.19 218 GLU A N 1
ATOM 1737 C CA . GLU A 1 218 ? -5.633 29.984 0.955 1 90.19 218 GLU A CA 1
ATOM 1738 C C . GLU A 1 218 ? -5.988 30.375 2.385 1 90.19 218 GLU A C 1
ATOM 1740 O O . GLU A 1 218 ? -6.363 29.531 3.193 1 90.19 218 GLU A O 1
ATOM 1745 N N . THR A 1 219 ? -5.973 31.688 2.684 1 94.5 219 THR A N 1
ATOM 1746 C CA . THR A 1 219 ? -6.047 32.188 4.055 1 94.5 219 THR A CA 1
ATOM 1747 C C . THR A 1 219 ? -7.477 32.594 4.406 1 94.5 219 THR A C 1
ATOM 1749 O O . THR A 1 219 ? -7.758 32.969 5.547 1 94.5 219 THR A O 1
ATOM 1752 N N . SER A 1 220 ? -8.383 32.531 3.439 1 90.06 220 SER A N 1
ATOM 1753 C CA . SER A 1 220 ? -9.781 32.875 3.709 1 90.06 220 SER A CA 1
ATOM 1754 C C . SER A 1 220 ? -10.5 31.688 4.363 1 90.06 220 SER A C 1
ATOM 1756 O O . SER A 1 220 ? -10 30.562 4.344 1 90.06 220 SER A O 1
ATOM 1758 N N . LEU A 1 221 ? -11.664 32.031 4.93 1 84.12 221 LEU A N 1
ATOM 1759 C CA . LEU A 1 221 ? -12.469 31.016 5.582 1 84.12 221 LEU A CA 1
ATOM 1760 C C . LEU A 1 221 ? -12.703 29.828 4.652 1 84.12 221 LEU A C 1
ATOM 1762 O O . LEU A 1 221 ? -13.086 30.016 3.492 1 84.12 221 LEU A O 1
ATOM 1766 N N . GLY A 1 222 ? -12.406 28.641 5.191 1 74.62 222 GLY A N 1
ATOM 1767 C CA . GLY A 1 222 ? -12.555 27.438 4.383 1 74.62 222 GLY A CA 1
ATOM 1768 C C . GLY A 1 222 ? -11.258 27 3.723 1 74.62 222 GLY A C 1
ATOM 1769 O O . GLY A 1 222 ? -11.141 25.875 3.262 1 74.62 222 GLY A O 1
ATOM 1770 N N . GLY A 1 223 ? -10.312 27.859 3.633 1 79 223 GLY A N 1
ATOM 1771 C CA . GLY A 1 223 ? -9.008 27.531 3.078 1 79 223 GLY A CA 1
ATOM 1772 C C . GLY A 1 223 ? -8.125 26.766 4.043 1 79 223 GLY A C 1
ATOM 1773 O O . GLY A 1 223 ? -8.305 26.859 5.262 1 79 223 GLY A O 1
ATOM 1774 N N . ASN A 1 224 ? -7.129 26.031 3.541 1 82.88 224 ASN A N 1
ATOM 1775 C CA . ASN A 1 224 ? -6.289 25.172 4.371 1 82.88 224 ASN A CA 1
ATOM 1776 C C . ASN A 1 224 ? -5.242 25.984 5.133 1 82.88 224 ASN A C 1
ATOM 1778 O O . ASN A 1 224 ? -4.52 25.438 5.969 1 82.88 224 ASN A O 1
ATOM 1782 N N . ASP A 1 225 ? -5.195 27.297 4.832 1 92.31 225 ASP A N 1
ATOM 1783 C CA . ASP A 1 225 ? -4.277 28.172 5.566 1 92.31 225 ASP A CA 1
ATOM 1784 C C . ASP A 1 225 ? -5.023 29.016 6.59 1 92.31 225 ASP A C 1
ATOM 1786 O O . ASP A 1 225 ? -4.402 29.75 7.363 1 92.31 225 ASP A O 1
ATOM 1790 N N . TYR A 1 226 ? -6.332 28.906 6.574 1 91.06 226 TYR A N 1
ATOM 1791 C CA . TYR A 1 226 ? -7.156 29.844 7.328 1 91.06 226 TYR A CA 1
ATOM 1792 C C . TYR A 1 226 ? -6.82 29.781 8.812 1 91.06 226 TYR A C 1
ATOM 1794 O O . TYR A 1 226 ? -6.566 30.812 9.438 1 91.06 226 TYR A O 1
ATOM 1802 N N . GLU A 1 227 ? -6.766 28.578 9.422 1 90.88 227 GLU A N 1
ATOM 1803 C CA . GLU A 1 227 ? -6.625 28.438 10.867 1 90.88 227 GLU A CA 1
ATOM 1804 C C . GLU A 1 227 ? -5.277 28.969 11.352 1 90.88 227 GLU A C 1
ATOM 1806 O O . GLU A 1 227 ? -5.207 29.672 12.359 1 90.88 227 GLU A O 1
ATOM 1811 N N . ILE A 1 228 ? -4.234 28.641 10.586 1 95.25 228 ILE A N 1
ATOM 1812 C CA . ILE A 1 228 ? -2.912 29.094 11.008 1 95.25 228 ILE A CA 1
ATOM 1813 C C . ILE A 1 228 ? -2.773 30.594 10.766 1 95.25 228 ILE A C 1
ATOM 1815 O O . ILE A 1 228 ? -2.121 31.297 11.539 1 95.25 228 ILE A O 1
ATOM 1819 N N . PHE A 1 229 ? -3.406 31.094 9.688 1 96.31 229 PHE A N 1
ATOM 1820 C CA . PHE A 1 229 ? -3.416 32.531 9.359 1 96.31 229 PHE A CA 1
ATOM 1821 C C . PHE A 1 229 ? -4.086 33.312 10.469 1 96.31 229 PHE A C 1
ATOM 1823 O O . PHE A 1 229 ? -3.625 34.406 10.812 1 96.31 229 PHE A O 1
ATOM 1830 N N . GLU A 1 230 ? -5.059 32.781 11.078 1 95.62 230 GLU A N 1
ATOM 1831 C CA . GLU A 1 230 ? -5.859 33.469 12.078 1 95.62 230 GLU A CA 1
ATOM 1832 C C . GLU A 1 230 ? -5.324 33.219 13.484 1 95.62 230 GLU A C 1
ATOM 1834 O O . GLU A 1 230 ? -5.777 33.844 14.445 1 95.62 230 GLU A O 1
ATOM 1839 N N . ASP A 1 231 ? -4.445 32.312 13.617 1 96 231 ASP A N 1
ATOM 1840 C CA . ASP A 1 231 ? -3.914 31.984 14.938 1 96 231 ASP A CA 1
ATOM 1841 C C . ASP A 1 231 ? -3.166 33.156 15.539 1 96 231 ASP A C 1
ATOM 1843 O O . ASP A 1 231 ? -2.369 33.812 14.852 1 96 231 ASP A O 1
ATOM 1847 N N . PRO A 1 232 ? -3.396 33.438 16.812 1 96.5 232 PRO A N 1
ATOM 1848 C CA . PRO A 1 232 ? -2.76 34.625 17.422 1 96.5 232 PRO A CA 1
ATOM 1849 C C . PRO A 1 232 ? -1.239 34.5 17.5 1 96.5 232 PRO A C 1
ATOM 1851 O O . PRO A 1 232 ? -0.544 35.5 17.703 1 96.5 232 PRO A O 1
ATOM 1854 N N . ARG A 1 233 ? -0.685 33.344 17.312 1 96.56 233 ARG A N 1
ATOM 1855 C CA . ARG A 1 233 ? 0.754 33.125 17.406 1 96.56 233 ARG A CA 1
ATOM 1856 C C . ARG A 1 233 ? 1.448 33.5 16.094 1 96.56 233 ARG A C 1
ATOM 1858 O O . ARG A 1 233 ? 2.676 33.625 16.047 1 96.56 233 ARG A O 1
ATOM 1865 N N . THR A 1 234 ? 0.647 33.75 15.062 1 97.69 234 THR A N 1
ATOM 1866 C CA . THR A 1 234 ? 1.242 34.094 13.773 1 97.69 234 THR A CA 1
ATOM 1867 C C . THR A 1 234 ? 0.772 35.469 13.312 1 97.69 234 THR A C 1
ATOM 1869 O O . THR A 1 234 ? -0.243 35.969 13.789 1 97.69 234 THR A O 1
ATOM 1872 N N . ILE A 1 235 ? 1.625 36.156 12.539 1 97.38 235 ILE A N 1
ATOM 1873 C CA . ILE A 1 235 ? 1.255 37.312 11.734 1 97.38 235 ILE A CA 1
ATOM 1874 C C . ILE A 1 235 ? 1.1 36.875 10.273 1 97.38 235 ILE A C 1
ATOM 1876 O O . ILE A 1 235 ? 2.09 36.625 9.586 1 97.38 235 ILE A O 1
ATOM 1880 N N . GLY A 1 236 ? -0.139 36.875 9.789 1 97.31 236 GLY A N 1
ATOM 1881 C CA . GLY A 1 236 ? -0.444 36.281 8.516 1 97.31 236 GLY A CA 1
ATOM 1882 C C . GLY A 1 236 ? -0.351 37.219 7.344 1 97.31 236 GLY A C 1
ATOM 1883 O O . GLY A 1 236 ? -0.743 38.406 7.457 1 97.31 236 GLY A O 1
ATOM 1884 N N . PHE A 1 237 ? 0.203 36.781 6.227 1 97.56 237 PHE A N 1
ATOM 1885 C CA . PHE A 1 237 ? 0.231 37.469 4.941 1 97.56 237 PHE A CA 1
ATOM 1886 C C . PHE A 1 237 ? -0.409 36.625 3.854 1 97.56 237 PHE A C 1
ATOM 1888 O O . PHE A 1 237 ? 0.029 35.5 3.602 1 97.56 237 PHE A O 1
ATOM 1895 N N . THR A 1 238 ? -1.43 37.188 3.254 1 97.81 238 THR A N 1
ATOM 1896 C CA . THR A 1 238 ? -2.033 36.5 2.111 1 97.81 238 THR A CA 1
ATOM 1897 C C . THR A 1 238 ? -1.242 36.781 0.837 1 97.81 238 THR A C 1
ATOM 1899 O O . THR A 1 238 ? -0.916 37.938 0.544 1 97.81 238 THR A O 1
ATOM 1902 N N . VAL A 1 239 ? -0.893 35.719 0.156 1 97.75 239 VAL A N 1
ATOM 1903 C CA . VAL A 1 239 ? -0.179 35.875 -1.107 1 97.75 239 VAL A CA 1
ATOM 1904 C C . VAL A 1 239 ? -0.959 35.188 -2.227 1 97.75 239 VAL A C 1
ATOM 1906 O O . VAL A 1 239 ? -1.744 34.25 -1.973 1 97.75 239 VAL A O 1
ATOM 1909 N N . CYS A 1 240 ? -0.732 35.625 -3.453 1 94.5 240 CYS A N 1
ATOM 1910 C CA . CYS A 1 240 ? -1.519 35.062 -4.555 1 94.5 240 CYS A CA 1
ATOM 1911 C C . CYS A 1 240 ? -0.646 34.25 -5.496 1 94.5 240 CYS A C 1
ATOM 1913 O O . CYS A 1 240 ? -1.153 33.594 -6.406 1 94.5 240 CYS A O 1
ATOM 1915 N N . SER A 1 241 ? 0.647 34.344 -5.352 1 95.56 241 SER A N 1
ATOM 1916 C CA . SER A 1 241 ? 1.598 33.625 -6.18 1 95.56 241 SER A CA 1
ATOM 1917 C C . SER A 1 241 ? 2.977 33.562 -5.527 1 95.56 241 SER A C 1
ATOM 1919 O O . SER A 1 241 ? 3.25 34.312 -4.59 1 95.56 241 SER A O 1
ATOM 1921 N N . PRO A 1 242 ? 3.83 32.656 -6.047 1 97.44 242 PRO A N 1
ATOM 1922 C CA . PRO A 1 242 ? 5.207 32.656 -5.551 1 97.44 242 PRO A CA 1
ATOM 1923 C C . PRO A 1 242 ? 5.902 34 -5.734 1 97.44 242 PRO A C 1
ATOM 1925 O O . PRO A 1 242 ? 6.648 34.438 -4.855 1 97.44 242 PRO A O 1
ATOM 1928 N N . GLU A 1 243 ? 5.633 34.656 -6.844 1 96.5 243 GLU A N 1
ATOM 1929 C CA . GLU A 1 243 ? 6.23 35.969 -7.102 1 96.5 243 GLU A CA 1
ATOM 1930 C C . GLU A 1 243 ? 5.746 37 -6.094 1 96.5 243 GLU A C 1
ATOM 1932 O O . GLU A 1 243 ? 6.512 37.875 -5.68 1 96.5 243 GLU A O 1
ATOM 1937 N N . ASP A 1 244 ? 4.5 36.875 -5.773 1 97.31 244 ASP A N 1
ATOM 1938 C CA . ASP A 1 244 ? 3.932 37.75 -4.77 1 97.31 244 ASP A CA 1
ATOM 1939 C C . ASP A 1 244 ? 4.59 37.531 -3.408 1 97.31 244 ASP A C 1
ATOM 1941 O O . ASP A 1 244 ? 4.84 38.5 -2.674 1 97.31 244 ASP A O 1
ATOM 1945 N N . THR A 1 245 ? 4.84 36.281 -3.037 1 98.06 245 THR A N 1
ATOM 1946 C CA . THR A 1 245 ? 5.531 35.938 -1.798 1 98.06 245 THR A CA 1
ATOM 1947 C C . THR A 1 245 ? 6.906 36.594 -1.746 1 98.06 245 THR A C 1
ATOM 1949 O O . THR A 1 245 ? 7.27 37.219 -0.74 1 98.06 245 THR A O 1
ATOM 1952 N N . VAL A 1 246 ? 7.609 36.5 -2.842 1 96.88 246 VAL A N 1
ATOM 1953 C CA . VAL A 1 246 ? 8.953 37.094 -2.928 1 96.88 246 VAL A CA 1
ATOM 1954 C C . VAL A 1 246 ? 8.875 38.594 -2.795 1 96.88 246 VAL A C 1
ATOM 1956 O O . VAL A 1 246 ? 9.68 39.219 -2.082 1 96.88 246 VAL A O 1
ATOM 1959 N N . ARG A 1 247 ? 7.984 39.156 -3.516 1 95.75 247 ARG A N 1
ATOM 1960 C CA . ARG A 1 247 ? 7.816 40.594 -3.463 1 95.75 247 ARG A CA 1
ATOM 1961 C C . ARG A 1 247 ? 7.602 41.062 -2.029 1 95.75 247 ARG A C 1
ATOM 1963 O O . ARG A 1 247 ? 8.258 42 -1.575 1 95.75 247 ARG A O 1
ATOM 1970 N N . LEU A 1 248 ? 6.758 40.438 -1.286 1 95.88 248 LEU A N 1
ATOM 1971 C CA . LEU A 1 248 ? 6.438 40.844 0.084 1 95.88 248 LEU A CA 1
ATOM 1972 C C . LEU A 1 248 ? 7.641 40.625 1 1 95.88 248 LEU A C 1
ATOM 1974 O O . LEU A 1 248 ? 7.961 41.5 1.811 1 95.88 248 LEU A O 1
ATOM 1978 N N . CYS A 1 249 ? 8.258 39.531 0.854 1 96 249 CYS A N 1
ATOM 1979 C CA . CYS A 1 249 ? 9.43 39.281 1.676 1 96 249 CYS A CA 1
ATOM 1980 C C . CYS A 1 249 ? 10.539 40.281 1.396 1 96 249 CYS A C 1
ATOM 1982 O O . CYS A 1 249 ? 11.227 40.719 2.316 1 96 249 CYS A O 1
ATOM 1984 N N . ARG A 1 250 ? 10.695 40.562 0.101 1 94.12 250 ARG A N 1
ATOM 1985 C CA . ARG A 1 250 ? 11.703 41.562 -0.269 1 94.12 250 ARG A CA 1
ATOM 1986 C C . ARG A 1 250 ? 11.422 42.906 0.396 1 94.12 250 ARG A C 1
ATOM 1988 O O . ARG A 1 250 ? 12.336 43.531 0.914 1 94.12 250 ARG A O 1
ATOM 1995 N N . GLU A 1 251 ? 10.227 43.312 0.398 1 93.25 251 GLU A N 1
ATOM 1996 C CA . GLU A 1 251 ? 9.82 44.562 1.021 1 93.25 251 GLU A CA 1
ATOM 1997 C C . GLU A 1 251 ? 10.047 44.531 2.531 1 93.25 251 GLU A C 1
ATOM 1999 O O . GLU A 1 251 ? 10.438 45.531 3.129 1 93.25 251 GLU A O 1
ATOM 2004 N N . MET A 1 252 ? 9.891 43.438 3.072 1 93.25 252 MET A N 1
ATOM 2005 C CA . MET A 1 252 ? 9.945 43.312 4.523 1 93.25 252 MET A CA 1
ATOM 2006 C C . MET A 1 252 ? 11.391 43.188 5.008 1 93.25 252 MET A C 1
ATOM 2008 O O . MET A 1 252 ? 11.734 43.75 6.059 1 93.25 252 MET A O 1
ATOM 2012 N N . PHE A 1 253 ? 12.234 42.562 4.184 1 93.31 253 PHE A N 1
ATOM 2013 C CA . PHE A 1 253 ? 13.5 42.188 4.809 1 93.31 253 PHE A CA 1
ATOM 2014 C C . PHE A 1 253 ? 14.68 42.688 3.99 1 93.31 253 PHE A C 1
ATOM 2016 O O . PHE A 1 253 ? 15.828 42.656 4.449 1 93.31 253 PHE A O 1
ATOM 2023 N N . PHE A 1 254 ? 14.5 43.125 2.762 1 88.75 254 PHE A N 1
ATOM 2024 C CA . PHE A 1 254 ? 15.617 43.5 1.917 1 88.75 254 PHE A CA 1
ATOM 2025 C C . PHE A 1 254 ? 15.555 44.969 1.578 1 88.75 254 PHE A C 1
ATOM 2027 O O . PHE A 1 254 ? 16.5 45.531 1.025 1 88.75 254 PHE A O 1
ATOM 2034 N N . SER A 1 255 ? 14.484 45.625 1.583 1 76.12 255 SER A N 1
ATOM 2035 C CA . SER A 1 255 ? 14.398 47.062 1.221 1 76.12 255 SER A CA 1
ATOM 2036 C C . SER A 1 255 ? 15.109 47.938 2.246 1 76.12 255 SER A C 1
ATOM 2038 O O . SER A 1 255 ? 15.102 47.625 3.441 1 76.12 255 SER A O 1
ATOM 2040 N N . ALA A 1 256 ? 16.172 48.75 1.796 1 59.78 256 ALA A N 1
ATOM 2041 C CA . ALA A 1 256 ? 17.016 49.688 2.512 1 59.78 256 ALA A CA 1
ATOM 2042 C C . ALA A 1 256 ? 16.188 50.594 3.398 1 59.78 256 ALA A C 1
ATOM 2044 O O . ALA A 1 256 ? 15.062 50.969 3.037 1 59.78 256 ALA A O 1
ATOM 2045 N N . PRO A 1 257 ? 16.578 50.75 4.77 1 51.59 257 PRO A N 1
ATOM 2046 C CA . PRO A 1 257 ? 15.898 51.75 5.586 1 51.59 257 PRO A CA 1
ATOM 2047 C C . PRO A 1 257 ? 15.781 53.094 4.883 1 51.59 257 PRO A C 1
ATOM 2049 O O . PRO A 1 257 ? 16.609 53.438 4.023 1 51.59 257 PRO A O 1
ATOM 2052 N N . PRO A 1 258 ? 14.547 53.688 4.773 1 41.19 258 PRO A N 1
ATOM 2053 C CA . PRO A 1 258 ? 14.57 55.031 4.211 1 41.19 258 PRO A CA 1
ATOM 2054 C C . PRO A 1 258 ? 15.727 55.875 4.742 1 41.19 258 PRO A C 1
ATOM 2056 O O . PRO A 1 258 ? 16.188 55.656 5.863 1 41.19 258 PRO A O 1
ATOM 2059 N N . ASN A 1 259 ? 16.594 56.344 3.953 1 40.19 259 ASN A N 1
ATOM 2060 C CA . ASN A 1 259 ? 17.594 57.344 4.32 1 40.19 259 ASN A CA 1
ATOM 2061 C C . ASN A 1 259 ? 17.047 58.344 5.332 1 40.19 259 ASN A C 1
ATOM 2063 O O . ASN A 1 259 ? 15.992 58.938 5.121 1 40.19 259 ASN A O 1
ATOM 2067 N N . GLU A 1 260 ? 17.234 58.25 6.703 1 39.44 260 GLU A N 1
ATOM 2068 C CA . GLU A 1 260 ? 17.25 59.469 7.523 1 39.44 260 GLU A CA 1
ATOM 2069 C C . GLU A 1 260 ? 17.938 60.594 6.805 1 39.44 260 GLU A C 1
ATOM 2071 O O . GLU A 1 260 ? 19.156 60.562 6.566 1 39.44 260 GLU A O 1
ATOM 2076 N N . ALA A 1 261 ? 17.266 61.406 5.812 1 32.62 261 ALA A N 1
ATOM 2077 C CA . ALA A 1 261 ? 17.688 62.781 5.652 1 32.62 261 ALA A CA 1
ATOM 2078 C C . ALA A 1 261 ? 17.25 63.625 6.836 1 32.62 261 ALA A C 1
ATOM 2080 O O . ALA A 1 261 ? 16.109 63.5 7.312 1 32.62 261 ALA A O 1
ATOM 2081 N N . MET B 1 1 ? 11.258 -46.531 -13.984 1 29.22 1 MET B N 1
ATOM 2082 C CA . MET B 1 1 ? 12.219 -46.25 -15.047 1 29.22 1 MET B CA 1
ATOM 2083 C C . MET B 1 1 ? 13.57 -45.844 -14.469 1 29.22 1 MET B C 1
ATOM 2085 O O . MET B 1 1 ? 13.633 -45.125 -13.477 1 29.22 1 MET B O 1
ATOM 2089 N N . ASP B 1 2 ? 14.531 -46.688 -14.5 1 36.44 2 ASP B N 1
ATOM 2090 C CA . ASP B 1 2 ? 15.906 -46.469 -14.07 1 36.44 2 ASP B CA 1
ATOM 2091 C C . ASP B 1 2 ? 16.375 -45.062 -14.461 1 36.44 2 ASP B C 1
ATOM 2093 O O . ASP B 1 2 ? 16.656 -44.812 -15.633 1 36.44 2 ASP B O 1
ATOM 2097 N N . ILE B 1 3 ? 15.82 -44.094 -14.086 1 44.44 3 ILE B N 1
ATOM 2098 C CA . ILE B 1 3 ? 16.031 -42.688 -14.297 1 44.44 3 ILE B CA 1
ATOM 2099 C C . ILE B 1 3 ? 17.516 -42.375 -14.297 1 44.44 3 ILE B C 1
ATOM 2101 O O . ILE B 1 3 ? 17.922 -41.219 -14.461 1 44.44 3 ILE B O 1
ATOM 2105 N N . LYS B 1 4 ? 18.312 -43.344 -13.734 1 44.72 4 LYS B N 1
ATOM 2106 C CA . LYS B 1 4 ? 19.75 -43.188 -13.531 1 44.72 4 LYS B CA 1
ATOM 2107 C C . LYS B 1 4 ? 20.484 -43.062 -14.867 1 44.72 4 LYS B C 1
ATOM 2109 O O . LYS B 1 4 ? 21.719 -43.125 -14.906 1 44.72 4 LYS B O 1
ATOM 2114 N N . SER B 1 5 ? 19.75 -43.25 -15.898 1 48.47 5 SER B N 1
ATOM 2115 C CA . SER B 1 5 ? 20.547 -43.188 -17.109 1 48.47 5 SER B CA 1
ATOM 2116 C C . SER B 1 5 ? 20.734 -41.719 -17.578 1 48.47 5 SER B C 1
ATOM 2118 O O . SER B 1 5 ? 19.875 -40.875 -17.344 1 48.47 5 SER B O 1
ATOM 2120 N N . ARG B 1 6 ? 21.938 -41.375 -17.906 1 56.31 6 ARG B N 1
ATOM 2121 C CA . ARG B 1 6 ? 22.359 -40.094 -18.469 1 56.31 6 ARG B CA 1
ATOM 2122 C C . ARG B 1 6 ? 21.344 -39.594 -19.484 1 56.31 6 ARG B C 1
ATOM 2124 O O . ARG B 1 6 ? 20.953 -40.312 -20.391 1 56.31 6 ARG B O 1
ATOM 2131 N N . VAL B 1 7 ? 20.656 -38.625 -19.031 1 64.19 7 VAL B N 1
ATOM 2132 C CA . VAL B 1 7 ? 19.719 -38.031 -19.984 1 64.19 7 VAL B CA 1
ATOM 2133 C C . VAL B 1 7 ? 20.469 -37.094 -20.938 1 64.19 7 VAL B C 1
ATOM 2135 O O . VAL B 1 7 ? 21.5 -36.531 -20.578 1 64.19 7 VAL B O 1
ATOM 2138 N N . ALA B 1 8 ? 20.266 -37.25 -22.203 1 64.06 8 ALA B N 1
ATOM 2139 C CA . ALA B 1 8 ? 20.891 -36.406 -23.219 1 64.06 8 ALA B CA 1
ATOM 2140 C C . ALA B 1 8 ? 20.594 -34.938 -22.984 1 64.06 8 ALA B C 1
ATOM 2142 O O . ALA B 1 8 ? 19.438 -34.562 -22.734 1 64.06 8 ALA B O 1
ATOM 2143 N N . GLY B 1 9 ? 21.672 -34.156 -22.625 1 69.5 9 GLY B N 1
ATOM 2144 C CA . GLY B 1 9 ? 21.578 -32.688 -22.531 1 69.5 9 GLY B CA 1
ATOM 2145 C C . GLY B 1 9 ? 21.25 -32.031 -23.859 1 69.5 9 GLY B C 1
ATOM 2146 O O . GLY B 1 9 ? 21.094 -32.719 -24.875 1 69.5 9 GLY B O 1
ATOM 2147 N N . GLY B 1 10 ? 20.859 -30.812 -23.922 1 83.12 10 GLY B N 1
ATOM 2148 C CA . GLY B 1 10 ? 20.531 -30 -25.094 1 83.12 10 GLY B CA 1
ATOM 2149 C C . GLY B 1 10 ? 19.594 -28.859 -24.766 1 83.12 10 GLY B C 1
ATOM 2150 O O . GLY B 1 10 ? 18.938 -28.859 -23.719 1 83.12 10 GLY B O 1
ATOM 2151 N N . ARG B 1 11 ? 19.578 -28.031 -25.688 1 88.12 11 ARG B N 1
ATOM 2152 C CA . ARG B 1 11 ? 18.797 -26.812 -25.469 1 88.12 11 ARG B CA 1
ATOM 2153 C C . ARG B 1 11 ? 17.312 -27.078 -25.641 1 88.12 11 ARG B C 1
ATOM 2155 O O . ARG B 1 11 ? 16.5 -26.156 -25.547 1 88.12 11 ARG B O 1
ATOM 2162 N N . ARG B 1 12 ? 17 -28.328 -25.75 1 93.75 12 ARG B N 1
ATOM 2163 C CA . ARG B 1 12 ? 15.594 -28.688 -25.797 1 93.75 12 ARG B CA 1
ATOM 2164 C C . ARG B 1 12 ? 15.172 -29.406 -24.5 1 93.75 12 ARG B C 1
ATOM 2166 O O . ARG B 1 12 ? 14.078 -29.953 -24.422 1 93.75 12 ARG B O 1
ATOM 2173 N N . VAL B 1 13 ? 16.047 -29.438 -23.594 1 96.12 13 VAL B N 1
ATOM 2174 C CA . VAL B 1 13 ? 15.789 -29.969 -22.266 1 96.12 13 VAL B CA 1
ATOM 2175 C C . VAL B 1 13 ? 15.773 -28.828 -21.25 1 96.12 13 VAL B C 1
ATOM 2177 O O . VAL B 1 13 ? 16.641 -27.953 -21.266 1 96.12 13 VAL B O 1
ATOM 2180 N N . LEU B 1 14 ? 14.734 -28.828 -20.391 1 98.06 14 LEU B N 1
ATOM 2181 C CA . LEU B 1 14 ? 14.617 -27.812 -19.359 1 98.06 14 LEU B CA 1
ATOM 2182 C C . LEU B 1 14 ? 14.648 -28.438 -17.969 1 98.06 14 LEU B C 1
ATOM 2184 O O . LEU B 1 14 ? 13.922 -29.391 -17.688 1 98.06 14 LEU B O 1
ATOM 2188 N N . CYS B 1 15 ? 15.555 -27.953 -17.172 1 98.44 15 CYS B N 1
ATOM 2189 C CA . CYS B 1 15 ? 15.461 -28.172 -15.734 1 98.44 15 CYS B CA 1
ATOM 2190 C C . CYS B 1 15 ? 14.766 -27.016 -15.047 1 98.44 15 CYS B C 1
ATOM 2192 O O . CYS B 1 15 ? 15.273 -25.891 -15.039 1 98.44 15 CYS B O 1
ATOM 2194 N N . LEU B 1 16 ? 13.57 -27.281 -14.492 1 98.62 16 LEU B N 1
ATOM 2195 C CA . LEU B 1 16 ? 12.758 -26.312 -13.781 1 98.62 16 LEU B CA 1
ATOM 2196 C C . LEU B 1 16 ? 12.828 -26.531 -12.281 1 98.62 16 LEU B C 1
ATOM 2198 O O . LEU B 1 16 ? 12.578 -27.641 -11.797 1 98.62 16 LEU B O 1
ATOM 2202 N N . PHE B 1 17 ? 13.211 -25.438 -11.578 1 98.75 17 PHE B N 1
ATOM 2203 C CA . PHE B 1 17 ? 13.492 -25.594 -10.156 1 98.75 17 PHE B CA 1
ATOM 2204 C C . PHE B 1 17 ? 12.531 -24.781 -9.32 1 98.75 17 PHE B C 1
ATOM 2206 O O . PHE B 1 17 ? 12.266 -23.609 -9.625 1 98.75 17 PHE B O 1
ATOM 2213 N N . ASP B 1 18 ? 12.008 -25.375 -8.25 1 96.88 18 ASP B N 1
ATOM 2214 C CA . ASP B 1 18 ? 11.516 -24.594 -7.125 1 96.88 18 ASP B CA 1
ATOM 2215 C C . ASP B 1 18 ? 12.641 -23.766 -6.5 1 96.88 18 ASP B C 1
ATOM 2217 O O . ASP B 1 18 ? 13.82 -24 -6.77 1 96.88 18 ASP B O 1
ATOM 2221 N N . VAL B 1 19 ? 12.25 -22.766 -5.707 1 95.38 19 VAL B N 1
ATOM 2222 C CA . VAL B 1 19 ? 13.281 -21.906 -5.148 1 95.38 19 VAL B CA 1
ATOM 2223 C C . VAL B 1 19 ? 13.609 -22.344 -3.727 1 95.38 19 VAL B C 1
ATOM 2225 O O . VAL B 1 19 ? 14.656 -22.953 -3.482 1 95.38 19 VAL B O 1
ATOM 2228 N N . ASP B 1 20 ? 12.617 -22.234 -2.848 1 91.19 20 ASP B N 1
ATOM 2229 C CA . ASP B 1 20 ? 12.836 -22.531 -1.434 1 91.19 20 ASP B CA 1
ATOM 2230 C C . ASP B 1 20 ? 12.992 -24.031 -1.199 1 91.19 20 ASP B C 1
ATOM 2232 O O . ASP B 1 20 ? 12.125 -24.812 -1.587 1 91.19 20 ASP B O 1
ATOM 2236 N N . GLY B 1 21 ? 14.078 -24.344 -0.556 1 94 21 GLY B N 1
ATOM 2237 C CA . GLY B 1 21 ? 14.32 -25.734 -0.234 1 94 21 GLY B CA 1
ATOM 2238 C C . GLY B 1 21 ? 14.898 -26.531 -1.393 1 94 21 GLY B C 1
ATOM 2239 O O . GLY B 1 21 ? 15.281 -27.688 -1.233 1 94 21 GLY B O 1
ATOM 2240 N N . THR B 1 22 ? 14.992 -25.844 -2.572 1 97.19 22 THR B N 1
ATOM 2241 C CA . THR B 1 22 ? 15.469 -26.5 -3.78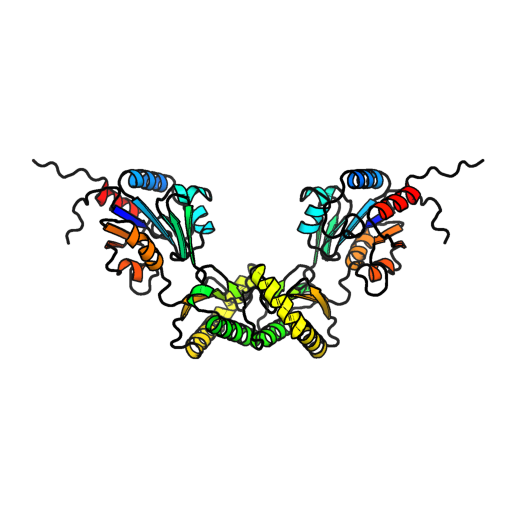3 1 97.19 22 THR B CA 1
ATOM 2242 C C . THR B 1 22 ? 16.734 -25.828 -4.301 1 97.19 22 THR B C 1
ATOM 2244 O O . THR B 1 22 ? 17.797 -26.453 -4.383 1 97.19 22 THR B O 1
ATOM 2247 N N . LEU B 1 23 ? 16.703 -24.562 -4.547 1 97.44 23 LEU B N 1
ATOM 2248 C CA . LEU B 1 23 ? 17.891 -23.828 -4.973 1 97.44 23 LEU B CA 1
ATOM 2249 C C . LEU B 1 23 ? 18.562 -23.125 -3.787 1 97.44 23 LEU B C 1
ATOM 2251 O O . LEU B 1 23 ? 19.766 -22.875 -3.803 1 97.44 23 LEU B O 1
ATOM 2255 N N . THR B 1 24 ? 17.75 -22.734 -2.879 1 96.38 24 THR B N 1
ATOM 2256 C CA . THR B 1 24 ? 18.219 -22.078 -1.661 1 96.38 24 THR B CA 1
ATOM 2257 C C . THR B 1 24 ? 17.547 -22.688 -0.431 1 96.38 24 THR B C 1
ATOM 2259 O O . THR B 1 24 ? 16.484 -23.297 -0.532 1 96.38 24 THR B O 1
ATOM 2262 N N . PRO B 1 25 ? 18.234 -22.531 0.776 1 91.81 25 PRO B N 1
ATOM 2263 C CA . PRO B 1 25 ? 17.406 -22.703 1.978 1 91.81 25 PRO B CA 1
ATOM 2264 C C . PRO B 1 25 ? 16.25 -21.703 2.045 1 91.81 25 PRO B C 1
ATOM 2266 O O . PRO B 1 25 ? 16.266 -20.688 1.352 1 91.81 25 PRO B O 1
ATOM 2269 N N . PRO B 1 26 ? 15.203 -22.125 2.791 1 82 26 PRO B N 1
ATOM 2270 C CA . PRO B 1 26 ? 14.031 -21.25 2.809 1 82 26 PRO B CA 1
ATOM 2271 C C . PRO B 1 26 ? 14.391 -19.797 3.098 1 82 26 PRO B C 1
ATOM 2273 O O . PRO B 1 26 ? 14.984 -19.484 4.137 1 82 26 PRO B O 1
ATOM 2276 N N . ARG B 1 27 ? 14.102 -18.891 2.201 1 76.81 27 ARG B N 1
ATOM 2277 C CA . ARG B 1 27 ? 14.188 -17.438 2.275 1 76.81 27 ARG B CA 1
ATOM 2278 C C . ARG B 1 27 ? 15.633 -16.969 2.432 1 76.81 27 ARG B C 1
ATOM 2280 O O . ARG B 1 27 ? 15.898 -15.93 3.033 1 76.81 27 ARG B O 1
ATOM 2287 N N . GLU B 1 28 ? 16.562 -17.797 1.935 1 88.12 28 GLU B N 1
ATOM 2288 C CA . GLU B 1 28 ? 17.984 -17.438 1.992 1 88.12 28 GLU B CA 1
ATOM 2289 C C . GLU B 1 28 ? 18.547 -17.203 0.595 1 88.12 28 GLU B C 1
ATOM 2291 O O . GLU B 1 28 ? 17.953 -17.625 -0.4 1 88.12 28 GLU B O 1
ATOM 2296 N N . LYS B 1 29 ? 19.641 -16.469 0.675 1 94.5 29 LYS B N 1
ATOM 2297 C CA . LYS B 1 29 ? 20.344 -16.219 -0.584 1 94.5 29 LYS B CA 1
ATOM 2298 C C . LYS B 1 29 ? 21.047 -17.484 -1.085 1 94.5 29 LYS B C 1
ATOM 2300 O O . LYS B 1 29 ? 21.547 -18.281 -0.287 1 94.5 29 LYS B O 1
ATOM 2305 N N . ILE B 1 30 ? 21.188 -17.578 -2.361 1 96.06 30 ILE B N 1
ATOM 2306 C CA . ILE B 1 30 ? 21.828 -18.734 -2.971 1 96.06 30 ILE B CA 1
ATOM 2307 C C . ILE B 1 30 ? 23.328 -18.719 -2.658 1 96.06 30 ILE B C 1
ATOM 2309 O O . ILE B 1 30 ? 23.953 -17.656 -2.676 1 96.06 30 ILE B O 1
ATOM 2313 N N . ASP B 1 31 ? 23.797 -19.859 -2.291 1 95.75 31 ASP B N 1
ATOM 2314 C CA . ASP B 1 31 ? 25.234 -20.016 -2.117 1 95.75 31 ASP B CA 1
ATOM 2315 C C . ASP B 1 31 ? 25.984 -19.766 -3.428 1 95.75 31 ASP B C 1
ATOM 2317 O O . ASP B 1 31 ? 25.594 -20.297 -4.477 1 95.75 31 ASP B O 1
ATOM 2321 N N . PRO B 1 32 ? 27.047 -18.984 -3.352 1 95.56 32 PRO B N 1
ATOM 2322 C CA . PRO B 1 32 ? 27.797 -18.672 -4.578 1 95.56 32 PRO B CA 1
ATOM 2323 C C . PRO B 1 32 ? 28.266 -19.922 -5.316 1 95.56 32 PRO B C 1
ATOM 2325 O O . PRO B 1 32 ? 28.266 -19.953 -6.551 1 95.56 32 PRO B O 1
ATOM 2328 N N . GLU B 1 33 ? 28.656 -20.906 -4.621 1 95.75 33 GLU B N 1
ATOM 2329 C CA . GLU B 1 33 ? 29.109 -22.141 -5.2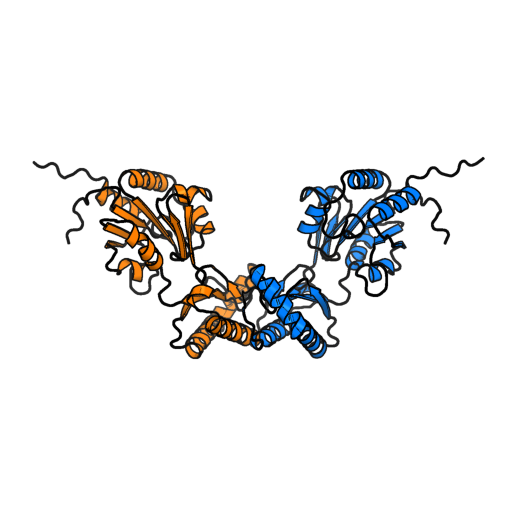5 1 95.75 33 GLU B CA 1
ATOM 2330 C C . GLU B 1 33 ? 27.969 -22.844 -5.98 1 95.75 33 GLU B C 1
ATOM 2332 O O . GLU B 1 33 ? 28.156 -23.391 -7.066 1 95.75 33 GLU B O 1
ATOM 2337 N N . LEU B 1 34 ? 26.875 -22.844 -5.449 1 96.44 34 LEU B N 1
ATOM 2338 C CA . LEU B 1 34 ? 25.703 -23.422 -6.09 1 96.44 34 LEU B CA 1
ATOM 2339 C C . LEU B 1 34 ? 25.297 -22.609 -7.312 1 96.44 34 LEU B C 1
ATOM 2341 O O . LEU B 1 34 ? 24.922 -23.172 -8.344 1 96.44 34 LEU B O 1
ATOM 2345 N N . ASP B 1 35 ? 25.312 -21.328 -7.09 1 96.69 35 ASP B N 1
ATOM 2346 C CA . ASP B 1 35 ? 25.016 -20.453 -8.211 1 96.69 35 ASP B CA 1
ATOM 2347 C C . ASP B 1 35 ? 25.906 -20.766 -9.406 1 96.69 35 ASP B C 1
ATOM 2349 O O . ASP B 1 35 ? 25.438 -20.859 -10.539 1 96.69 35 ASP B O 1
ATOM 2353 N N . GLU B 1 36 ? 27.188 -20.891 -9.125 1 96.62 36 GLU B N 1
ATOM 2354 C CA . GLU B 1 36 ? 28.156 -21.234 -10.172 1 96.62 36 GLU B CA 1
ATOM 2355 C C . GLU B 1 36 ? 27.797 -22.562 -10.836 1 96.62 36 GLU B C 1
ATOM 2357 O O . GLU B 1 36 ? 27.906 -22.688 -12.055 1 96.62 36 GLU B O 1
ATOM 2362 N N . PHE B 1 37 ? 27.422 -23.469 -10.125 1 97.06 37 PHE B N 1
ATOM 2363 C CA . PHE B 1 37 ? 27.031 -24.766 -10.656 1 97.06 37 PHE B CA 1
ATOM 2364 C C . PHE B 1 37 ? 25.859 -24.625 -11.633 1 97.06 37 PHE B C 1
ATOM 2366 O O . PHE B 1 37 ? 25.891 -25.203 -12.719 1 97.06 37 PHE B O 1
ATOM 2373 N N . PHE B 1 38 ? 24.844 -23.891 -11.266 1 97.31 38 PHE B N 1
ATOM 2374 C CA . PHE B 1 38 ? 23.656 -23.781 -12.102 1 97.31 38 PHE B CA 1
ATOM 2375 C C . PHE B 1 38 ? 23.969 -23.016 -13.383 1 97.31 38 PHE B C 1
ATOM 2377 O O . PHE B 1 38 ? 23.391 -23.281 -14.438 1 97.31 38 PHE B O 1
ATOM 2384 N N . GLN B 1 39 ? 24.938 -22.125 -13.211 1 97.31 39 GLN B N 1
ATOM 2385 C CA . GLN B 1 39 ? 25.375 -21.453 -14.438 1 97.31 39 GLN B CA 1
ATOM 2386 C C . GLN B 1 39 ? 26.109 -22.422 -15.367 1 97.31 39 GLN B C 1
ATOM 2388 O O . GLN B 1 39 ? 25.984 -22.328 -16.594 1 97.31 39 GLN B O 1
ATOM 2393 N N . ALA B 1 40 ? 26.859 -23.281 -14.773 1 96.81 40 ALA B N 1
ATOM 2394 C CA . ALA B 1 40 ? 27.469 -24.328 -15.578 1 96.81 40 ALA B CA 1
ATOM 2395 C C . ALA B 1 40 ? 26.422 -25.25 -16.172 1 96.81 40 ALA B C 1
ATOM 2397 O O . ALA B 1 40 ? 26.531 -25.672 -17.328 1 96.81 40 ALA B O 1
ATOM 2398 N N . LEU B 1 41 ? 25.406 -25.578 -15.438 1 96.94 41 LEU B N 1
ATOM 2399 C CA . LEU B 1 41 ? 24.312 -26.422 -15.914 1 96.94 41 LEU B CA 1
ATOM 2400 C C . LEU B 1 41 ? 23.609 -25.766 -17.094 1 96.94 41 LEU B C 1
ATOM 2402 O O . LEU B 1 41 ? 23.219 -26.453 -18.047 1 96.94 41 LEU B O 1
ATOM 2406 N N . LYS B 1 42 ? 23.438 -24.469 -16.969 1 97 42 LYS B N 1
ATOM 2407 C CA . LYS B 1 42 ? 22.766 -23.703 -18.016 1 97 42 LYS B CA 1
ATOM 2408 C C . LYS B 1 42 ? 23.469 -23.859 -19.359 1 97 42 LYS B C 1
ATOM 2410 O O . LYS B 1 42 ? 22.844 -23.688 -20.406 1 97 42 LYS B O 1
ATOM 2415 N N . GLN B 1 43 ? 24.75 -24.203 -19.328 1 95.5 43 GLN B N 1
ATOM 2416 C CA . GLN B 1 43 ? 25.5 -24.422 -20.562 1 95.5 43 GLN B CA 1
ATOM 2417 C C . GLN B 1 43 ? 25.141 -25.766 -21.188 1 95.5 43 GLN B C 1
ATOM 2419 O O . GLN B 1 43 ? 25.438 -26.016 -22.359 1 95.5 43 GLN B O 1
ATOM 2424 N N . LYS B 1 44 ? 24.531 -26.609 -20.469 1 94.62 44 LYS B N 1
ATOM 2425 C CA . LYS B 1 44 ? 24.219 -27.969 -20.938 1 94.62 44 LYS B CA 1
ATOM 2426 C C . LYS B 1 44 ? 22.75 -28.109 -21.281 1 94.62 44 LYS B C 1
ATOM 2428 O O . LYS B 1 44 ? 22.391 -28.797 -22.25 1 94.62 44 LYS B O 1
ATOM 2433 N N . VAL B 1 45 ? 21.938 -27.469 -20.516 1 97 45 VAL B N 1
ATOM 2434 C CA . VAL B 1 45 ? 20.484 -27.547 -20.672 1 97 45 VAL B CA 1
ATOM 2435 C C . VAL B 1 45 ? 19.859 -26.188 -20.375 1 97 45 VAL B C 1
ATOM 2437 O O . VAL B 1 45 ? 20.531 -25.297 -19.828 1 97 45 VAL B O 1
ATOM 2440 N N . LYS B 1 46 ? 18.578 -25.969 -20.703 1 97.12 46 LYS B N 1
ATOM 2441 C CA . LYS B 1 46 ? 17.844 -24.812 -20.219 1 97.12 46 LYS B CA 1
ATOM 2442 C C . LYS B 1 46 ? 17.516 -24.938 -18.734 1 97.12 46 LYS B C 1
ATOM 2444 O O . LYS B 1 46 ? 17.219 -26.031 -18.25 1 97.12 46 LYS B O 1
ATOM 2449 N N . ILE B 1 47 ? 17.625 -23.812 -18.109 1 98.44 47 ILE B N 1
ATOM 2450 C CA . ILE B 1 47 ? 17.25 -23.844 -16.688 1 98.44 47 ILE B CA 1
ATOM 2451 C C . ILE B 1 47 ? 16.219 -22.75 -16.406 1 98.44 47 ILE B C 1
ATOM 2453 O O . ILE B 1 47 ? 16.234 -21.688 -17.031 1 98.44 47 ILE B O 1
ATOM 2457 N N . GLY B 1 48 ? 15.266 -23.031 -15.547 1 98.31 48 GLY B N 1
ATOM 2458 C CA . GLY B 1 48 ? 14.25 -22.094 -15.102 1 98.31 48 GLY B CA 1
ATOM 2459 C C . GLY B 1 48 ? 13.898 -22.25 -13.633 1 98.31 48 GLY B C 1
ATOM 2460 O O . GLY B 1 48 ? 14.25 -23.25 -13.008 1 98.31 48 GLY B O 1
ATOM 2461 N N . VAL B 1 49 ? 13.297 -21.234 -13.141 1 98.31 49 VAL B N 1
ATOM 2462 C CA . VAL B 1 49 ? 12.828 -21.297 -11.766 1 98.31 49 VAL B CA 1
ATOM 2463 C C . VAL B 1 49 ? 11.336 -20.953 -11.711 1 98.31 49 VAL B C 1
ATOM 2465 O O . VAL B 1 49 ? 10.852 -20.172 -12.523 1 98.31 49 VAL B O 1
ATOM 2468 N N . VAL B 1 50 ? 10.664 -21.625 -10.82 1 96.69 50 VAL B N 1
ATOM 2469 C CA . VAL B 1 50 ? 9.266 -21.312 -10.523 1 96.69 50 VAL B CA 1
ATOM 2470 C C . VAL B 1 50 ? 9.055 -21.25 -9.016 1 96.69 50 VAL B C 1
ATOM 2472 O O . VAL B 1 50 ? 9.359 -22.203 -8.297 1 96.69 50 VAL B O 1
ATOM 2475 N N . GLY B 1 51 ? 8.625 -20.062 -8.531 1 91.81 51 GLY B N 1
ATOM 2476 C CA . GLY B 1 51 ? 8.406 -19.875 -7.109 1 91.81 51 GLY B CA 1
ATOM 2477 C C . GLY B 1 51 ? 7.07 -19.219 -6.801 1 91.81 51 GLY B C 1
ATOM 2478 O O . GLY B 1 51 ? 6.477 -18.562 -7.664 1 91.81 51 GLY B O 1
ATOM 2479 N N . GLY B 1 52 ? 6.617 -19.406 -5.613 1 85.56 52 GLY B N 1
ATOM 2480 C CA . GLY B 1 52 ? 5.395 -18.766 -5.156 1 85.56 52 GLY B CA 1
ATOM 2481 C C . GLY B 1 52 ? 5.598 -17.328 -4.73 1 85.56 52 GLY B C 1
ATOM 2482 O O . GLY B 1 52 ? 4.641 -16.562 -4.672 1 85.56 52 GLY B O 1
ATOM 2483 N N . SER B 1 53 ? 6.738 -16.922 -4.5 1 82.19 53 SER B N 1
ATOM 2484 C CA . SER B 1 53 ? 7.062 -15.57 -4.066 1 82.19 53 SER B CA 1
ATOM 2485 C C . SER B 1 53 ? 6.992 -14.586 -5.227 1 82.19 53 SER B C 1
ATOM 2487 O O . SER B 1 53 ? 6.965 -14.992 -6.391 1 82.19 53 SER B O 1
ATOM 2489 N N . ASP B 1 54 ? 6.949 -13.336 -4.793 1 84.62 54 ASP B N 1
ATOM 2490 C CA . ASP B 1 54 ? 6.988 -12.32 -5.836 1 84.62 54 ASP B CA 1
ATOM 2491 C C . ASP B 1 54 ? 8.375 -12.227 -6.465 1 84.62 54 ASP B C 1
ATOM 2493 O O . ASP B 1 54 ? 9.336 -12.797 -5.941 1 84.62 54 ASP B O 1
ATOM 2497 N N . TYR B 1 55 ? 8.438 -11.547 -7.594 1 90.44 55 TYR B N 1
ATOM 2498 C CA . TYR B 1 55 ? 9.656 -11.453 -8.383 1 90.44 55 TYR B CA 1
ATOM 2499 C C . TYR B 1 55 ? 10.797 -10.859 -7.562 1 90.44 55 TYR B C 1
ATOM 2501 O O . TYR B 1 55 ? 11.938 -11.336 -7.633 1 90.44 55 TYR B O 1
ATOM 2509 N N . SER B 1 56 ? 10.523 -9.828 -6.781 1 88.5 56 SER B N 1
ATOM 2510 C CA . SER B 1 56 ? 11.57 -9.164 -6.016 1 88.5 56 SER B CA 1
ATOM 2511 C C . SER B 1 56 ? 12.242 -10.125 -5.043 1 88.5 56 SER B C 1
ATOM 2513 O O . SER B 1 56 ? 13.461 -10.078 -4.863 1 88.5 56 SER B O 1
ATOM 2515 N N . LYS B 1 57 ? 11.484 -10.938 -4.441 1 86.44 57 LYS B N 1
ATOM 2516 C CA . LYS B 1 57 ? 12.023 -11.922 -3.506 1 86.44 57 LYS B CA 1
ATOM 2517 C C . LYS B 1 57 ? 12.898 -12.945 -4.223 1 86.44 57 LYS B C 1
ATOM 2519 O O . LYS B 1 57 ? 13.992 -13.273 -3.76 1 86.44 57 LYS B O 1
ATOM 2524 N N . ILE B 1 58 ? 12.445 -13.461 -5.328 1 93.19 58 ILE B N 1
ATOM 2525 C CA . ILE B 1 58 ? 13.211 -14.414 -6.125 1 93.19 58 ILE B CA 1
ATOM 2526 C C . ILE B 1 58 ? 14.516 -13.773 -6.586 1 93.19 58 ILE B C 1
ATOM 2528 O O . ILE B 1 58 ? 15.578 -14.391 -6.512 1 93.19 58 ILE B O 1
ATOM 2532 N N . ALA B 1 59 ? 14.391 -12.5 -7.004 1 93.56 59 ALA B N 1
ATOM 2533 C CA . ALA B 1 59 ? 15.555 -11.758 -7.48 1 93.56 59 ALA B CA 1
ATOM 2534 C C . ALA B 1 59 ? 16.578 -11.578 -6.367 1 93.56 59 ALA B C 1
ATOM 2536 O O . ALA B 1 59 ? 17.781 -11.648 -6.613 1 93.56 59 ALA B O 1
ATOM 2537 N N . GLU B 1 60 ? 16.125 -11.406 -5.246 1 93.06 60 GLU B N 1
ATOM 2538 C CA . GLU B 1 60 ? 17 -11.242 -4.098 1 93.06 60 GLU B CA 1
ATOM 2539 C C . GLU B 1 60 ? 17.672 -12.562 -3.727 1 93.06 60 GLU B C 1
ATOM 2541 O O . GLU B 1 60 ? 18.859 -12.594 -3.377 1 93.06 60 GLU B O 1
ATOM 2546 N N . GLN B 1 61 ? 16.953 -13.617 -3.777 1 94 61 GLN B N 1
ATOM 2547 C CA . GLN B 1 61 ? 17.453 -14.922 -3.365 1 94 61 GLN B CA 1
ATOM 2548 C C . GLN B 1 61 ? 18.438 -15.484 -4.383 1 94 61 GLN B C 1
ATOM 2550 O O . GLN B 1 61 ? 19.422 -16.125 -4.012 1 94 61 GLN B O 1
ATOM 2555 N N . LEU B 1 62 ? 18.219 -15.234 -5.633 1 96.12 62 LEU B N 1
ATOM 2556 C CA . LEU B 1 62 ? 18.938 -15.961 -6.672 1 96.12 62 LEU B CA 1
ATOM 2557 C C . LEU B 1 62 ? 19.875 -15.023 -7.43 1 96.12 62 LEU B C 1
ATOM 2559 O O . LEU B 1 62 ? 20.547 -15.445 -8.383 1 96.12 62 LEU B O 1
ATOM 2563 N N . GLY B 1 63 ? 19.969 -13.789 -6.973 1 88.38 63 GLY B N 1
ATOM 2564 C CA . GLY B 1 63 ? 20.828 -12.82 -7.637 1 88.38 63 GLY B CA 1
ATOM 2565 C C . GLY B 1 63 ? 20.906 -11.492 -6.91 1 88.38 63 GLY B C 1
ATOM 2566 O O . GLY B 1 63 ? 20.453 -11.375 -5.766 1 88.38 63 GLY B O 1
ATOM 2567 N N . ASP B 1 64 ? 21.594 -10.609 -7.609 1 87 64 ASP B N 1
ATOM 2568 C CA . ASP B 1 64 ? 21.688 -9.234 -7.117 1 87 64 ASP B CA 1
ATOM 2569 C C . ASP B 1 64 ? 20.672 -8.336 -7.82 1 87 64 ASP B C 1
ATOM 2571 O O . ASP B 1 64 ? 21.047 -7.418 -8.547 1 87 64 ASP B O 1
ATOM 2575 N N . GLY B 1 65 ? 19.453 -8.695 -7.555 1 84.69 65 GLY B N 1
ATOM 2576 C CA . GLY B 1 65 ? 18.375 -7.918 -8.148 1 84.69 65 GLY B CA 1
ATOM 2577 C C . GLY B 1 65 ? 17.922 -8.453 -9.492 1 84.69 65 GLY B C 1
ATOM 2578 O O . GLY B 1 65 ? 17.641 -9.641 -9.633 1 84.69 65 GLY B O 1
ATOM 2579 N N . ASP B 1 66 ? 17.875 -7.57 -10.531 1 88.94 66 ASP B N 1
ATOM 2580 C CA . ASP B 1 66 ? 17.219 -7.879 -11.797 1 88.94 66 ASP B CA 1
ATOM 2581 C C . ASP B 1 66 ? 18.094 -8.773 -12.672 1 88.94 66 ASP B C 1
ATOM 2583 O O . ASP B 1 66 ? 17.641 -9.289 -13.695 1 88.94 66 ASP B O 1
ATOM 2587 N N . GLU B 1 67 ? 19.25 -9.07 -12.25 1 92.25 67 GLU B N 1
ATOM 2588 C CA . GLU B 1 67 ? 20.109 -9.906 -13.086 1 92.25 67 GLU B CA 1
ATOM 2589 C C . GLU B 1 67 ? 19.594 -11.336 -13.148 1 92.25 67 GLU B C 1
ATOM 2591 O O . GLU B 1 67 ? 20 -12.109 -14.023 1 92.25 67 GLU B O 1
ATOM 2596 N N . VAL B 1 68 ? 18.734 -11.719 -12.258 1 94.81 68 VAL B N 1
ATOM 2597 C CA . VAL B 1 68 ? 18.234 -13.094 -12.141 1 94.81 68 VAL B CA 1
ATOM 2598 C C . VAL B 1 68 ? 17.578 -13.523 -13.445 1 94.81 68 VAL B C 1
ATOM 2600 O O . VAL B 1 68 ? 17.672 -14.688 -13.844 1 94.81 68 VAL B O 1
ATOM 2603 N N . ILE B 1 69 ? 16.906 -12.633 -14.102 1 95.31 69 ILE B N 1
ATOM 2604 C CA . ILE B 1 69 ? 16.172 -13 -15.297 1 95.31 69 ILE B CA 1
ATOM 2605 C C . ILE B 1 69 ? 17.141 -13.328 -16.438 1 95.31 69 ILE B C 1
ATOM 2607 O O . ILE B 1 69 ? 16.734 -13.898 -17.453 1 95.31 69 ILE B O 1
ATOM 2611 N N . HIS B 1 70 ? 18.391 -12.992 -16.25 1 94.5 70 HIS B N 1
ATOM 2612 C CA . HIS B 1 70 ? 19.422 -13.359 -17.234 1 94.5 70 HIS B CA 1
ATOM 2613 C C . HIS B 1 70 ? 20.172 -14.609 -16.797 1 94.5 70 HIS B C 1
ATOM 2615 O O . HIS B 1 70 ? 20.844 -15.25 -17.609 1 94.5 70 HIS B O 1
ATOM 2621 N N . LYS B 1 71 ? 20.094 -14.938 -15.586 1 96.31 71 LYS B N 1
ATOM 2622 C CA . LYS B 1 71 ? 20.766 -16.109 -15.039 1 96.31 71 LYS B CA 1
ATOM 2623 C C . LYS B 1 71 ? 20.031 -17.391 -15.414 1 96.31 71 LYS B C 1
ATOM 2625 O O . LYS B 1 71 ? 20.625 -18.469 -15.469 1 96.31 71 LYS B O 1
ATOM 2630 N N . PHE B 1 72 ? 18.781 -17.266 -15.633 1 97.88 72 PHE B N 1
ATOM 2631 C CA . PHE B 1 72 ? 17.922 -18.406 -15.992 1 97.88 72 PHE B CA 1
ATOM 2632 C C . PHE B 1 72 ? 17.234 -18.141 -17.328 1 97.88 72 PHE B C 1
ATOM 2634 O O . PHE B 1 72 ? 16.922 -17 -17.656 1 97.88 72 PHE B O 1
ATOM 2641 N N . ASP B 1 73 ? 16.984 -19.172 -18.047 1 97.5 73 ASP B N 1
ATOM 2642 C CA . ASP B 1 73 ? 16.234 -19.031 -19.297 1 97.5 73 ASP B CA 1
ATOM 2643 C C . ASP B 1 73 ? 14.789 -18.625 -19.031 1 97.5 73 ASP B C 1
ATOM 2645 O O . ASP B 1 73 ? 14.195 -17.891 -19.828 1 97.5 73 ASP B O 1
ATOM 2649 N N . TYR B 1 74 ? 14.266 -19.156 -17.906 1 97.81 74 TYR B N 1
ATOM 2650 C CA . TYR B 1 74 ? 12.898 -18.844 -17.5 1 97.81 74 TYR B CA 1
ATOM 2651 C C . TYR B 1 74 ? 12.844 -18.5 -16.016 1 97.81 74 TYR B C 1
ATOM 2653 O O . TYR B 1 74 ? 13.484 -19.156 -15.188 1 97.81 74 TYR B O 1
ATOM 2661 N N . VAL B 1 75 ? 12.156 -17.438 -15.703 1 97.75 75 VAL B N 1
ATOM 2662 C CA . VAL B 1 75 ? 11.852 -17.094 -14.312 1 97.75 75 VAL B CA 1
ATOM 2663 C C . VAL B 1 75 ? 10.344 -16.922 -14.148 1 97.75 75 VAL B C 1
ATOM 2665 O O . VAL B 1 75 ? 9.742 -16.047 -14.781 1 97.75 75 VAL B O 1
ATOM 2668 N N . PHE B 1 76 ? 9.773 -17.781 -13.344 1 96.38 76 PHE B N 1
ATOM 2669 C CA . PHE B 1 76 ? 8.344 -17.734 -13.047 1 96.38 76 PHE B CA 1
ATOM 2670 C C . PHE B 1 76 ? 8.102 -17.359 -11.594 1 96.38 76 PHE B C 1
ATOM 2672 O O . PHE B 1 76 ? 8.422 -18.125 -10.688 1 96.38 76 PHE B O 1
ATOM 2679 N N . ALA B 1 77 ? 7.539 -16.219 -11.438 1 92.56 77 ALA B N 1
ATOM 2680 C CA . ALA B 1 77 ? 7.223 -15.758 -10.086 1 92.56 77 ALA B CA 1
ATOM 2681 C C . ALA B 1 77 ? 5.73 -15.867 -9.805 1 92.56 77 ALA B C 1
ATOM 2683 O O . ALA B 1 77 ? 4.93 -16.094 -10.719 1 92.56 77 ALA B O 1
ATOM 2684 N N . GLU B 1 78 ? 5.336 -15.875 -8.5 1 88.31 78 GLU B N 1
ATOM 2685 C CA . GLU B 1 78 ? 3.941 -15.93 -8.078 1 88.31 78 GLU B CA 1
ATOM 2686 C C . GLU B 1 78 ? 3.219 -17.125 -8.711 1 88.31 78 GLU B C 1
ATOM 2688 O O . GLU B 1 78 ? 2.164 -16.953 -9.32 1 88.31 78 GLU B O 1
ATOM 2693 N N . ASN B 1 79 ? 3.879 -18.25 -8.594 1 87.06 79 ASN B N 1
ATOM 2694 C CA . ASN B 1 79 ? 3.363 -19.531 -9.062 1 87.06 79 ASN B CA 1
ATOM 2695 C C . ASN B 1 79 ? 3.184 -19.547 -10.578 1 87.06 79 ASN B C 1
ATOM 2697 O O . ASN B 1 79 ? 2.352 -20.297 -11.102 1 87.06 79 ASN B O 1
ATOM 2701 N N . GLY B 1 80 ? 3.869 -18.641 -11.227 1 91.12 80 GLY B N 1
ATOM 2702 C CA . GLY B 1 80 ? 3.842 -18.656 -12.68 1 91.12 80 GLY B CA 1
ATOM 2703 C C . GLY B 1 80 ? 2.969 -17.578 -13.281 1 91.12 80 GLY B C 1
ATOM 2704 O O . GLY B 1 80 ? 2.869 -17.453 -14.5 1 91.12 80 GLY B O 1
ATOM 2705 N N . THR B 1 81 ? 2.398 -16.75 -12.438 1 91.19 81 THR B N 1
ATOM 2706 C CA . THR B 1 81 ? 1.553 -15.688 -12.977 1 91.19 81 THR B CA 1
ATOM 2707 C C . THR B 1 81 ? 2.4 -14.555 -13.547 1 91.19 81 THR B C 1
ATOM 2709 O O . THR B 1 81 ? 1.904 -13.719 -14.305 1 91.19 81 THR B O 1
ATOM 2712 N N . VAL B 1 82 ? 3.592 -14.461 -13.148 1 92.31 82 VAL B N 1
ATOM 2713 C CA . VAL B 1 82 ? 4.578 -13.555 -13.727 1 92.31 82 VAL B CA 1
ATOM 2714 C C . VAL B 1 82 ? 5.691 -14.359 -14.398 1 92.31 82 VAL B C 1
ATOM 2716 O O . VAL B 1 82 ? 6.359 -15.164 -13.75 1 92.31 82 VAL B O 1
ATOM 2719 N N . GLN B 1 83 ? 5.836 -14.109 -15.672 1 94.88 83 GLN B N 1
ATOM 2720 C CA . GLN B 1 83 ? 6.691 -15.008 -16.438 1 94.88 83 GLN B CA 1
ATOM 2721 C C . GLN B 1 83 ? 7.77 -14.234 -17.188 1 94.88 83 GLN B C 1
ATOM 2723 O O . GLN B 1 83 ? 7.469 -13.281 -17.906 1 94.88 83 GLN B O 1
ATOM 2728 N N . TYR B 1 84 ? 8.984 -14.562 -16.938 1 96.5 84 TYR B N 1
ATOM 2729 C CA . TYR B 1 84 ? 10.125 -14.016 -17.672 1 96.5 84 TYR B CA 1
ATOM 2730 C C . TYR B 1 84 ? 10.789 -15.094 -18.516 1 96.5 84 TYR B C 1
ATOM 2732 O O . TYR B 1 84 ? 10.891 -16.25 -18.109 1 96.5 84 TYR B O 1
ATOM 2740 N N . LYS B 1 85 ? 11.211 -14.75 -19.734 1 96.44 85 LYS B N 1
ATOM 2741 C CA . LYS B 1 85 ? 11.992 -15.578 -20.641 1 96.44 85 LYS B CA 1
ATOM 2742 C C . LYS B 1 85 ? 13.148 -14.789 -21.25 1 96.44 85 LYS B C 1
ATOM 2744 O O . LYS B 1 85 ? 12.945 -13.703 -21.797 1 96.44 85 LYS B O 1
ATOM 2749 N N . ASP B 1 86 ? 14.297 -15.312 -21.078 1 94.38 86 ASP B N 1
ATOM 2750 C CA . ASP B 1 86 ? 15.492 -14.703 -21.672 1 94.38 86 ASP B CA 1
ATOM 2751 C C . ASP B 1 86 ? 15.594 -13.227 -21.281 1 94.38 86 ASP B C 1
ATOM 2753 O O . ASP B 1 86 ? 15.797 -12.375 -22.156 1 94.38 86 ASP B O 1
ATOM 2757 N N . GLY B 1 87 ? 15.312 -12.945 -20.094 1 93.62 87 GLY B N 1
ATOM 2758 C CA . GLY B 1 87 ? 15.531 -11.625 -19.516 1 93.62 87 GLY B CA 1
ATOM 2759 C C . GLY B 1 87 ? 14.383 -10.664 -19.766 1 93.62 87 GLY B C 1
ATOM 2760 O O . GLY B 1 87 ? 14.453 -9.492 -19.406 1 93.62 87 GLY B O 1
ATOM 2761 N N . LYS B 1 88 ? 13.344 -11.156 -20.359 1 95.38 88 LYS B N 1
ATOM 2762 C CA . LYS B 1 88 ? 12.227 -10.289 -20.719 1 95.38 88 LYS B CA 1
ATOM 2763 C C . LYS B 1 88 ? 10.922 -10.766 -20.078 1 95.38 88 LYS B C 1
ATOM 2765 O O . LYS B 1 88 ? 10.664 -11.969 -20.016 1 95.38 88 LYS B O 1
ATOM 2770 N N . LEU B 1 89 ? 10.148 -9.844 -19.703 1 94.69 89 LEU B N 1
ATOM 2771 C CA . LE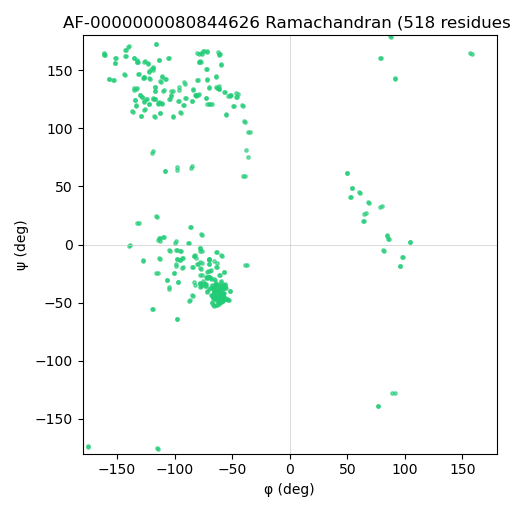U B 1 89 ? 8.805 -10.164 -19.219 1 94.69 89 LEU B CA 1
ATOM 2772 C C . LEU B 1 89 ? 7.918 -10.609 -20.375 1 94.69 89 LEU B C 1
ATOM 2774 O O . LEU B 1 89 ? 7.746 -9.875 -21.359 1 94.69 89 LEU B O 1
ATOM 2778 N N . ILE B 1 90 ? 7.402 -11.789 -20.312 1 92.31 90 ILE B N 1
ATOM 2779 C CA . ILE B 1 90 ? 6.633 -12.289 -21.438 1 92.31 90 ILE B CA 1
ATOM 2780 C C . ILE B 1 90 ? 5.145 -12.289 -21.094 1 92.31 90 ILE B C 1
ATOM 2782 O O . ILE B 1 90 ? 4.297 -12.211 -21.984 1 92.31 90 ILE B O 1
ATOM 2786 N N . SER B 1 91 ? 4.859 -12.477 -19.797 1 88.81 91 SER B N 1
ATOM 2787 C CA . SER B 1 91 ? 3.449 -12.484 -19.422 1 88.81 91 SER B CA 1
ATOM 2788 C C . SER B 1 91 ? 3.277 -12.141 -17.938 1 88.81 91 SER B C 1
ATOM 2790 O O . SER B 1 91 ? 4.16 -12.414 -17.125 1 88.81 91 SER B O 1
ATOM 2792 N N . LYS B 1 92 ? 2.277 -11.438 -17.672 1 88.62 92 LYS B N 1
ATOM 2793 C CA . LYS B 1 92 ? 1.809 -11.141 -16.328 1 88.62 92 LYS B CA 1
ATOM 2794 C C . LYS B 1 92 ? 0.292 -11.273 -16.234 1 88.62 92 LYS B C 1
ATOM 2796 O O . LYS B 1 92 ? -0.444 -10.594 -16.953 1 88.62 92 LYS B O 1
ATOM 2801 N N . GLN B 1 93 ? -0.073 -12.273 -15.438 1 84.56 93 GLN B N 1
ATOM 2802 C CA . GLN B 1 93 ? -1.511 -12.477 -15.297 1 84.56 93 GLN B CA 1
ATOM 2803 C C . GLN B 1 93 ? -2.045 -11.781 -14.047 1 84.56 93 GLN B C 1
ATOM 2805 O O . GLN B 1 93 ? -1.435 -11.852 -12.977 1 84.56 93 GLN B O 1
ATOM 2810 N N . ALA B 1 94 ? -3.129 -11.102 -14.305 1 86.06 94 ALA B N 1
ATOM 2811 C CA . ALA B 1 94 ? -3.785 -10.414 -13.195 1 86.06 94 ALA B CA 1
ATOM 2812 C C . ALA B 1 94 ? -5 -11.195 -12.703 1 86.06 94 ALA B C 1
ATOM 2814 O O . ALA B 1 94 ? -5.809 -11.672 -13.508 1 86.06 94 ALA B O 1
ATOM 2815 N N . ILE B 1 95 ? -5.129 -11.383 -11.453 1 88.19 95 ILE B N 1
ATOM 2816 C CA . ILE B 1 95 ? -6.16 -12.219 -10.844 1 88.19 95 ILE B CA 1
ATOM 2817 C C . ILE B 1 95 ? -7.539 -11.734 -11.281 1 88.19 95 ILE B C 1
ATOM 2819 O O . ILE B 1 95 ? -8.461 -12.539 -11.461 1 88.19 95 ILE B O 1
ATOM 2823 N N . GLN B 1 96 ? -7.668 -10.469 -11.445 1 88.75 96 GLN B N 1
ATOM 2824 C CA . GLN B 1 96 ? -8.969 -9.922 -11.805 1 88.75 96 GLN B CA 1
ATOM 2825 C C . GLN B 1 96 ? -9.406 -10.398 -13.188 1 88.75 96 GLN B C 1
ATOM 2827 O O . GLN B 1 96 ? -10.602 -10.539 -13.461 1 88.75 96 GLN B O 1
ATOM 2832 N N . ASN B 1 97 ? -8.43 -10.633 -14.055 1 86.56 97 ASN B N 1
ATOM 2833 C CA . ASN B 1 97 ? -8.742 -11.109 -15.398 1 86.56 97 ASN B CA 1
ATOM 2834 C C . ASN B 1 97 ? -9.258 -12.547 -15.375 1 86.56 97 ASN B C 1
ATOM 2836 O O . ASN B 1 97 ? -10.023 -12.945 -16.25 1 86.56 97 ASN B O 1
ATOM 2840 N N . HIS B 1 98 ? -8.875 -13.266 -14.445 1 85.88 98 HIS B N 1
ATOM 2841 C CA . HIS B 1 98 ? -9.305 -14.656 -14.336 1 85.88 98 HIS B CA 1
ATOM 2842 C C . HIS B 1 98 ? -10.625 -14.766 -13.578 1 85.88 98 HIS B C 1
ATOM 2844 O O . HIS B 1 98 ? -11.547 -15.438 -14.031 1 85.88 98 HIS B O 1
ATOM 2850 N N . LEU B 1 99 ? -10.75 -14.148 -12.461 1 91.38 99 LEU B N 1
ATOM 2851 C CA . LEU B 1 99 ? -11.93 -14.242 -11.609 1 91.38 99 LEU B CA 1
ATOM 2852 C C . LEU B 1 99 ? -13.102 -13.492 -12.219 1 91.38 99 LEU B C 1
ATOM 2854 O O . LEU B 1 99 ? -14.258 -13.883 -12.039 1 91.38 99 LEU B O 1
ATOM 2858 N N . GLY B 1 100 ? -12.812 -12.492 -12.969 1 93.25 100 GLY B N 1
ATOM 2859 C CA . GLY B 1 100 ? -13.859 -11.602 -13.438 1 93.25 100 GLY B CA 1
ATOM 2860 C C . GLY B 1 100 ? -14.305 -10.602 -12.383 1 93.25 100 GLY B C 1
ATOM 2861 O O . GLY B 1 100 ? -14.227 -10.883 -11.188 1 93.25 100 GLY B O 1
ATOM 2862 N N . GLU B 1 101 ? -14.93 -9.547 -12.844 1 95 101 GLU B N 1
ATOM 2863 C CA . GLU B 1 101 ? -15.242 -8.438 -11.953 1 95 101 GLU B CA 1
ATOM 2864 C C . GLU B 1 101 ? -16.406 -8.781 -11.031 1 95 101 GLU B C 1
ATOM 2866 O O . GLU B 1 101 ? -16.453 -8.344 -9.883 1 95 101 GLU B O 1
ATOM 2871 N N . GLU B 1 102 ? -17.312 -9.539 -11.469 1 95.56 102 GLU B N 1
ATOM 2872 C CA . GLU B 1 102 ? -18.484 -9.875 -10.656 1 95.56 102 GLU B CA 1
ATOM 2873 C C . GLU B 1 102 ? -18.094 -10.695 -9.43 1 95.56 102 GLU B C 1
ATOM 2875 O O . GLU B 1 102 ? -18.438 -10.344 -8.305 1 95.56 102 GLU B O 1
ATOM 2880 N N . LEU B 1 103 ? -17.375 -11.773 -9.68 1 96.12 103 LEU B N 1
ATOM 2881 C CA . LEU B 1 103 ? -16.938 -12.609 -8.57 1 96.12 103 LEU B CA 1
ATOM 2882 C C . LEU B 1 103 ? -15.977 -11.844 -7.66 1 96.12 103 LEU B C 1
ATOM 2884 O O . LEU B 1 103 ? -16.047 -11.977 -6.434 1 96.12 103 LEU B O 1
ATOM 2888 N N . LEU B 1 104 ? -15.148 -11.102 -8.266 1 96.25 104 LEU B N 1
ATOM 2889 C CA . LEU B 1 104 ? -14.188 -10.312 -7.508 1 96.25 104 LEU B CA 1
ATOM 2890 C C . LEU B 1 104 ? -14.898 -9.328 -6.586 1 96.25 104 LEU B C 1
ATOM 2892 O O . LEU B 1 104 ? -14.531 -9.188 -5.418 1 96.25 104 LEU B O 1
ATOM 2896 N N . GLN B 1 105 ? -15.883 -8.703 -7.09 1 96.62 105 GLN B N 1
ATOM 2897 C CA . GLN B 1 105 ? -16.672 -7.758 -6.305 1 96.62 105 GLN B CA 1
ATOM 2898 C C . GLN B 1 105 ? -17.344 -8.445 -5.125 1 96.62 105 GLN B C 1
ATOM 2900 O O . GLN B 1 105 ? -17.359 -7.918 -4.012 1 96.62 105 GLN B O 1
ATOM 2905 N N . ASP B 1 106 ? -17.859 -9.555 -5.391 1 97.38 106 ASP B N 1
ATOM 2906 C CA . ASP B 1 106 ? -18.531 -10.297 -4.332 1 97.38 106 ASP B CA 1
ATOM 2907 C C . ASP B 1 106 ? -17.547 -10.719 -3.246 1 97.38 106 ASP B C 1
ATOM 2909 O O . ASP B 1 106 ? -17.859 -10.617 -2.055 1 97.38 106 ASP B O 1
ATOM 2913 N N . LEU B 1 107 ? -16.438 -11.188 -3.691 1 98 107 LEU B N 1
ATOM 2914 C CA . LEU B 1 107 ? -15.398 -11.625 -2.762 1 98 107 LEU B CA 1
ATOM 2915 C C . LEU B 1 107 ? -14.93 -10.461 -1.889 1 98 107 LEU B C 1
ATOM 2917 O O . LEU B 1 107 ? -14.883 -10.586 -0.662 1 98 107 LEU B O 1
ATOM 2921 N N . ILE B 1 108 ? -14.602 -9.383 -2.521 1 98.38 108 ILE B N 1
ATOM 2922 C CA . ILE B 1 108 ? -14.07 -8.211 -1.825 1 98.38 108 ILE B CA 1
ATOM 2923 C C . ILE B 1 108 ? -15.125 -7.672 -0.856 1 98.38 108 ILE B C 1
ATOM 2925 O O . ILE B 1 108 ? -14.82 -7.391 0.306 1 98.38 108 ILE B O 1
ATOM 2929 N N . ASN B 1 109 ? -16.359 -7.543 -1.328 1 98.56 109 ASN B N 1
ATOM 2930 C CA . ASN B 1 109 ? -17.422 -7.023 -0.477 1 98.56 109 ASN B CA 1
ATOM 2931 C C . ASN B 1 109 ? -17.656 -7.914 0.739 1 98.56 109 ASN B C 1
ATOM 2933 O O . ASN B 1 109 ? -17.859 -7.418 1.848 1 98.56 109 ASN B O 1
ATOM 2937 N N . PHE B 1 110 ? -17.625 -9.172 0.549 1 98.62 110 PHE B N 1
ATOM 2938 C CA . PHE B 1 110 ? -17.781 -10.094 1.667 1 98.62 110 PHE B CA 1
ATOM 2939 C C . PHE B 1 110 ? -16.656 -9.898 2.682 1 98.62 110 PHE B C 1
ATOM 2941 O O . PHE B 1 110 ? -16.906 -9.82 3.885 1 98.62 110 PHE B O 1
ATOM 2948 N N . CYS B 1 111 ? -15.406 -9.828 2.154 1 98.75 111 CYS B N 1
ATOM 2949 C CA . CYS B 1 111 ? -14.25 -9.664 3.029 1 98.75 111 CYS B CA 1
ATOM 2950 C C . CYS B 1 111 ? -14.344 -8.367 3.822 1 98.75 111 CYS B C 1
ATOM 2952 O O . CYS B 1 111 ? -14.086 -8.344 5.027 1 98.75 111 CYS B O 1
ATOM 2954 N N . LEU B 1 112 ? -14.68 -7.293 3.115 1 98.75 112 LEU B N 1
ATOM 2955 C CA . LEU B 1 112 ? -14.812 -6 3.775 1 98.75 112 LEU B CA 1
ATOM 2956 C C . LEU B 1 112 ? -15.859 -6.062 4.887 1 98.75 112 LEU B C 1
ATOM 2958 O O . LEU B 1 112 ? -15.594 -5.664 6.02 1 98.75 112 LEU B O 1
ATOM 2962 N N . SER B 1 113 ? -17.016 -6.605 4.578 1 98.44 113 SER B N 1
ATOM 2963 C CA . SER B 1 113 ? -18.094 -6.695 5.559 1 98.44 113 SER B CA 1
ATOM 2964 C C . SER B 1 113 ? -17.688 -7.562 6.746 1 98.44 113 SER B C 1
ATOM 2966 O O . SER B 1 113 ? -17.953 -7.215 7.898 1 98.44 113 SER B O 1
ATOM 2968 N N . TYR B 1 114 ? -17.094 -8.664 6.418 1 98.62 114 TYR B N 1
ATOM 2969 C CA . TYR B 1 114 ? -16.672 -9.578 7.477 1 98.62 114 TYR B CA 1
ATOM 2970 C C . TYR B 1 114 ? -15.688 -8.898 8.422 1 98.62 114 TYR B C 1
ATOM 2972 O O . TYR B 1 114 ? -15.844 -8.961 9.641 1 98.62 114 TYR B O 1
ATOM 2980 N N . MET B 1 115 ? -14.703 -8.219 7.871 1 98.5 115 MET B N 1
ATOM 2981 C CA . MET B 1 115 ? -13.68 -7.57 8.688 1 98.5 115 MET B CA 1
ATOM 2982 C C . MET B 1 115 ? -14.258 -6.375 9.43 1 98.5 115 MET B C 1
ATOM 2984 O O . MET B 1 115 ? -13.758 -5.996 10.492 1 98.5 115 MET B O 1
ATOM 2988 N N . GLY B 1 116 ? -15.289 -5.766 8.844 1 98.06 116 GLY B N 1
ATOM 2989 C CA . GLY B 1 116 ? -15.977 -4.691 9.539 1 98.06 116 GLY B CA 1
ATOM 2990 C C . GLY B 1 116 ? -16.656 -5.148 10.82 1 98.06 116 GLY B C 1
ATOM 2991 O O . GLY B 1 116 ? -16.938 -4.34 11.703 1 98.06 116 GLY B O 1
ATOM 2992 N N . LEU B 1 117 ? -16.891 -6.434 10.961 1 97.12 117 LEU B N 1
ATOM 2993 C CA . LEU B 1 117 ? -17.578 -6.996 12.117 1 97.12 117 LEU B CA 1
ATOM 2994 C C . LEU B 1 117 ? -16.578 -7.484 13.156 1 97.12 117 LEU B C 1
ATOM 2996 O O . LEU B 1 117 ? -16.953 -7.801 14.289 1 97.12 117 LEU B O 1
ATOM 3000 N N . LEU B 1 118 ? -15.336 -7.602 12.82 1 97.12 118 LEU B N 1
ATOM 3001 C CA . LEU B 1 118 ? -14.297 -8.094 13.719 1 97.12 118 LEU B CA 1
ATOM 3002 C C . LEU B 1 118 ? -13.75 -6.961 14.578 1 97.12 118 LEU B C 1
ATOM 3004 O O . LEU B 1 118 ? -13.344 -5.918 14.055 1 97.12 118 LEU B O 1
ATOM 3008 N N . LYS B 1 119 ? -13.805 -7.105 15.844 1 95.88 119 LYS B N 1
ATOM 3009 C CA . LYS B 1 119 ? -13.117 -6.176 16.734 1 95.88 119 LYS B CA 1
ATOM 3010 C C . LYS B 1 119 ? -11.758 -6.723 17.156 1 95.88 119 LYS B C 1
ATOM 3012 O O . LYS B 1 119 ? -11.656 -7.852 17.641 1 95.88 119 LYS B O 1
ATOM 3017 N N . LEU B 1 120 ? -10.742 -6.031 16.922 1 97 120 LEU B N 1
ATOM 3018 C CA . LEU B 1 120 ? -9.359 -6.383 17.25 1 97 120 LEU B CA 1
ATOM 3019 C C . LEU B 1 120 ? -8.695 -5.277 18.062 1 97 120 LEU B C 1
ATOM 3021 O O . LEU B 1 120 ? -9.133 -4.129 18.031 1 97 120 LEU B O 1
ATOM 3025 N N . PRO B 1 121 ? -7.664 -5.57 18.797 1 94.69 121 PRO B N 1
ATOM 3026 C CA . PRO B 1 121 ? -6.969 -4.523 19.547 1 94.69 121 PRO B CA 1
ATOM 3027 C C . PRO B 1 121 ? -6.453 -3.398 18.656 1 94.69 121 PRO B C 1
ATOM 3029 O O . PRO B 1 121 ? -6.465 -2.232 19.062 1 94.69 121 PRO B O 1
ATOM 3032 N N . LYS B 1 122 ? -6.047 -3.809 17.453 1 96.12 122 LYS B N 1
ATOM 3033 C CA . LYS B 1 122 ? -5.523 -2.828 16.5 1 96.12 122 LYS B CA 1
ATOM 3034 C C . LYS B 1 122 ? -5.938 -3.168 15.078 1 96.12 122 LYS B C 1
ATOM 3036 O O . LYS B 1 122 ? -6.012 -4.344 14.711 1 96.12 122 LYS B O 1
ATOM 3041 N N . LYS B 1 123 ? -6.16 -2.182 14.289 1 97.44 123 LYS B N 1
ATOM 3042 C CA . LYS B 1 123 ? -6.305 -2.246 12.836 1 97.44 123 LYS B CA 1
ATOM 3043 C C . LYS B 1 123 ? -5.512 -1.137 12.156 1 97.44 123 LYS B C 1
ATOM 3045 O O . LYS B 1 123 ? -5.523 0.01 12.602 1 97.44 123 LYS B O 1
ATOM 3050 N N . ARG B 1 124 ? -4.723 -1.419 11.086 1 95.62 124 ARG B N 1
ATOM 3051 C CA . ARG B 1 124 ? -3.764 -0.451 10.562 1 95.62 124 ARG B CA 1
ATOM 3052 C C . ARG B 1 124 ? -3.893 -0.315 9.047 1 95.62 124 ARG B C 1
ATOM 3054 O O . ARG B 1 124 ? -2.98 0.179 8.383 1 95.62 124 ARG B O 1
ATOM 3061 N N . GLY B 1 125 ? -4.84 -0.652 8.445 1 94.94 125 GLY B N 1
ATOM 3062 C CA . GLY B 1 125 ? -5.094 -0.423 7.035 1 94.94 125 GLY B CA 1
ATOM 3063 C C . GLY B 1 125 ? -4.504 -1.498 6.141 1 94.94 125 GLY B C 1
ATOM 3064 O O . GLY B 1 125 ? -3.875 -2.441 6.625 1 94.94 125 GLY B O 1
ATOM 3065 N N . THR B 1 126 ? -4.754 -1.309 4.77 1 95.44 126 THR B N 1
ATOM 3066 C CA . THR B 1 126 ? -4.383 -2.279 3.748 1 95.44 126 THR B CA 1
ATOM 3067 C C . THR B 1 126 ? -4.863 -3.676 4.125 1 95.44 126 THR B C 1
ATOM 3069 O O . THR B 1 126 ? -4.062 -4.609 4.234 1 95.44 126 THR B O 1
ATOM 3072 N N . PHE B 1 127 ? -6.07 -3.803 4.234 1 98.25 127 PHE B N 1
ATOM 3073 C CA . PHE B 1 127 ? -6.707 -5.051 4.641 1 98.25 127 PHE B CA 1
ATOM 3074 C C . PHE B 1 127 ? -6.762 -6.035 3.477 1 98.25 127 PHE B C 1
ATOM 3076 O O . PHE B 1 127 ? -6.785 -7.25 3.686 1 98.25 127 PHE B O 1
ATOM 3083 N N . ILE B 1 128 ? -6.914 -5.504 2.354 1 97.88 128 ILE B N 1
ATOM 3084 C CA . ILE B 1 128 ? -6.938 -6.266 1.108 1 97.88 128 ILE B CA 1
ATOM 3085 C C . ILE B 1 128 ? -5.879 -5.719 0.152 1 97.88 128 ILE B C 1
ATOM 3087 O O . ILE B 1 128 ? -5.844 -4.52 -0.128 1 97.88 128 ILE B O 1
ATOM 3091 N N . GLU B 1 129 ? -5.059 -6.59 -0.272 1 94.69 129 GLU B N 1
ATOM 3092 C CA . GLU B 1 129 ? -3.99 -6.223 -1.197 1 94.69 129 GLU B CA 1
ATOM 3093 C C . GLU B 1 129 ? -3.98 -7.137 -2.42 1 94.69 129 GLU B C 1
ATOM 3095 O O . GLU B 1 129 ? -3.906 -8.359 -2.285 1 94.69 129 GLU B O 1
ATOM 3100 N N . PHE B 1 130 ? -4.012 -6.473 -3.568 1 91.44 130 PHE B N 1
ATOM 3101 C CA . PHE B 1 130 ? -3.906 -7.207 -4.824 1 91.44 130 PHE B CA 1
ATOM 3102 C C . PHE B 1 130 ? -2.453 -7.535 -5.141 1 91.44 130 PHE B C 1
ATOM 3104 O O . PHE B 1 130 ? -1.597 -6.645 -5.141 1 91.44 130 PHE B O 1
ATOM 3111 N N . ARG B 1 131 ? -2.344 -8.711 -5.379 1 83.81 131 ARG B N 1
ATOM 3112 C CA . ARG B 1 131 ? -1.115 -9.18 -6.008 1 83.81 131 ARG B CA 1
ATOM 3113 C C . ARG B 1 131 ? -1.395 -9.75 -7.398 1 83.81 131 ARG B C 1
ATOM 3115 O O . ARG B 1 131 ? -2.535 -9.727 -7.863 1 83.81 131 ARG B O 1
ATOM 3122 N N . ASN B 1 132 ? -0.404 -10.078 -8.172 1 80.19 132 ASN B N 1
ATOM 3123 C CA . ASN B 1 132 ? -0.65 -10.516 -9.547 1 80.19 132 ASN B CA 1
ATOM 3124 C C . ASN B 1 132 ? -1.475 -11.797 -9.578 1 80.19 132 ASN B C 1
ATOM 3126 O O . ASN B 1 132 ? -2.506 -11.859 -10.25 1 80.19 132 ASN B O 1
ATOM 3130 N N . GLY B 1 133 ? -1.173 -12.695 -8.789 1 80.25 133 GLY B N 1
ATOM 3131 C CA . GLY B 1 133 ? -1.818 -13.992 -8.891 1 80.25 133 GLY B CA 1
ATOM 3132 C C . GLY B 1 133 ? -2.711 -14.312 -7.707 1 80.25 133 GLY B C 1
ATOM 3133 O O . GLY B 1 133 ? -3.342 -15.375 -7.668 1 80.25 133 GLY B O 1
ATOM 3134 N N . MET B 1 134 ? -2.814 -13.352 -6.816 1 84.56 134 MET B N 1
ATOM 3135 C CA . MET B 1 134 ? -3.588 -13.641 -5.609 1 84.56 134 MET B CA 1
ATOM 3136 C C . MET B 1 134 ? -4.02 -12.352 -4.918 1 84.56 134 MET B C 1
ATOM 3138 O O . MET B 1 134 ? -3.518 -11.273 -5.234 1 84.56 134 MET B O 1
ATOM 3142 N N . ILE B 1 135 ? -4.996 -12.516 -4.051 1 92.5 135 ILE B N 1
ATOM 3143 C CA . ILE B 1 135 ? -5.434 -11.438 -3.17 1 92.5 135 ILE B CA 1
ATOM 3144 C C . ILE B 1 135 ? -5.051 -11.766 -1.728 1 92.5 135 ILE B C 1
ATOM 3146 O O . ILE B 1 135 ? -5.383 -12.836 -1.22 1 92.5 135 ILE B O 1
ATOM 3150 N N . ASN B 1 136 ? -4.285 -10.867 -1.191 1 91.81 136 ASN B N 1
ATOM 3151 C CA . ASN B 1 136 ? -3.91 -11.023 0.21 1 91.81 136 ASN B CA 1
ATOM 3152 C C . ASN B 1 136 ? -4.902 -10.32 1.135 1 91.81 136 ASN B C 1
ATOM 3154 O O . ASN B 1 136 ? -5.223 -9.148 0.935 1 91.81 136 ASN B O 1
ATOM 3158 N N . ILE B 1 137 ? -5.445 -11.016 2.1 1 96.75 137 ILE B N 1
ATOM 3159 C CA . ILE B 1 137 ? -6.422 -10.484 3.045 1 96.75 137 ILE B CA 1
ATOM 3160 C C . ILE B 1 137 ? -5.848 -10.531 4.461 1 96.75 137 ILE B C 1
ATOM 3162 O O . ILE B 1 137 ? -5.418 -11.594 4.926 1 96.75 137 ILE B O 1
ATOM 3166 N N . SER B 1 138 ? -5.82 -9.406 5.141 1 97.25 138 SER B N 1
ATOM 3167 C CA . SER B 1 138 ? -5.277 -9.297 6.492 1 97.25 138 SER B CA 1
ATOM 3168 C C . SER B 1 138 ? -6.262 -8.609 7.43 1 97.25 138 SER B C 1
ATOM 3170 O O . SER B 1 138 ? -6.449 -7.391 7.355 1 97.25 138 SER B O 1
ATOM 3172 N N . PRO B 1 139 ? -6.844 -9.367 8.391 1 98 139 PRO B N 1
ATOM 3173 C CA . PRO B 1 139 ? -7.828 -8.781 9.297 1 98 139 PRO B CA 1
ATOM 3174 C C . PRO B 1 139 ? -7.281 -7.574 10.055 1 98 139 PRO B C 1
ATOM 3176 O O . PRO B 1 139 ? -8.008 -6.605 10.289 1 98 139 PRO B O 1
ATOM 3179 N N . ILE B 1 140 ? -6.031 -7.578 10.438 1 98.12 140 ILE B N 1
ATOM 3180 C CA . ILE B 1 140 ? -5.445 -6.473 11.188 1 98.12 140 ILE B CA 1
ATOM 3181 C C . ILE B 1 140 ? -4.98 -5.383 10.227 1 98.12 140 ILE B C 1
ATOM 3183 O O . ILE B 1 140 ? -4.777 -4.234 10.633 1 98.12 140 ILE B O 1
ATOM 3187 N N . GLY B 1 141 ? -4.793 -5.711 9 1 97.44 141 GLY B N 1
ATOM 3188 C CA . GLY B 1 141 ? -4.191 -4.797 8.039 1 97.44 141 GLY B CA 1
ATOM 3189 C C . GLY B 1 141 ? -2.684 -4.938 7.949 1 97.44 141 GLY B C 1
ATOM 3190 O O . GLY B 1 141 ? -2.01 -5.125 8.961 1 97.44 141 GLY B O 1
ATOM 3191 N N . ARG B 1 142 ? -2.18 -4.809 6.812 1 94.88 142 ARG B N 1
ATOM 3192 C CA . ARG B 1 142 ? -0.777 -5.113 6.539 1 94.88 142 ARG B CA 1
ATOM 3193 C C . ARG B 1 142 ? 0.12 -3.938 6.914 1 94.88 142 ARG B C 1
ATOM 3195 O O . ARG B 1 142 ? 1.344 -4.074 6.957 1 94.88 142 ARG B O 1
ATOM 3202 N N . SER B 1 143 ? -0.483 -2.775 7.223 1 92.75 143 SER B N 1
ATOM 3203 C CA . SER B 1 143 ? 0.302 -1.6 7.586 1 92.75 143 SER B CA 1
ATOM 3204 C C . SER B 1 143 ? 0.633 -1.593 9.078 1 92.75 143 SER B C 1
ATOM 3206 O O . SER B 1 143 ? 1.053 -0.569 9.617 1 92.75 143 SER B O 1
ATOM 3208 N N . CYS B 1 144 ? 0.477 -2.66 9.742 1 94.62 144 CYS B N 1
ATOM 3209 C CA . CYS B 1 144 ? 0.756 -2.742 11.172 1 94.62 144 CYS B CA 1
ATOM 3210 C C . CYS B 1 144 ? 2.252 -2.881 11.422 1 94.62 144 CYS B C 1
ATOM 3212 O O . CYS B 1 144 ? 3.004 -3.291 10.539 1 94.62 144 CYS B O 1
ATOM 3214 N N . THR B 1 145 ? 2.67 -2.512 12.594 1 92.75 145 THR B N 1
ATOM 3215 C CA . THR B 1 145 ? 4.066 -2.674 12.992 1 92.75 145 THR B CA 1
ATOM 3216 C C . THR B 1 145 ? 4.375 -4.137 13.297 1 92.75 145 THR B C 1
ATOM 3218 O O . THR B 1 145 ? 3.463 -4.957 13.422 1 92.75 145 THR B O 1
ATOM 3221 N N . LEU B 1 146 ? 5.629 -4.48 13.398 1 92.56 146 LEU B N 1
ATOM 3222 C CA . LEU B 1 146 ? 6.023 -5.84 13.758 1 92.56 146 LEU B CA 1
ATOM 3223 C C . LEU B 1 146 ? 5.449 -6.234 15.109 1 92.56 146 LEU B C 1
ATOM 3225 O O . LEU B 1 146 ? 4.965 -7.359 15.281 1 92.56 146 LEU B O 1
ATOM 3229 N N . GLU B 1 147 ? 5.547 -5.32 16.062 1 95.25 147 GLU B N 1
ATOM 3230 C CA . GLU B 1 147 ? 4.992 -5.59 17.375 1 95.25 147 GLU B CA 1
ATOM 3231 C C . GLU B 1 147 ? 3.5 -5.891 17.297 1 95.25 147 GLU B C 1
ATOM 3233 O O . GLU B 1 147 ? 3.02 -6.84 17.922 1 95.25 147 GLU B O 1
ATOM 3238 N N . GLU B 1 148 ? 2.818 -5.129 16.531 1 96.06 148 GLU B N 1
ATOM 3239 C CA . GLU B 1 148 ? 1.385 -5.336 16.359 1 96.06 148 GLU B CA 1
ATOM 3240 C C . GLU B 1 148 ? 1.104 -6.652 15.641 1 96.06 148 GLU B C 1
ATOM 3242 O O . GLU B 1 148 ? 0.12 -7.332 15.938 1 96.06 148 GLU B O 1
ATOM 3247 N N . ARG B 1 149 ? 1.954 -6.949 14.703 1 95.19 149 ARG B N 1
ATOM 3248 C CA . ARG B 1 149 ? 1.874 -8.195 13.945 1 95.19 149 ARG B CA 1
ATOM 3249 C C . ARG B 1 149 ? 1.974 -9.398 14.875 1 95.19 149 ARG B C 1
ATOM 3251 O O . ARG B 1 149 ? 1.177 -10.336 14.773 1 95.19 149 ARG B O 1
ATOM 3258 N N . ILE B 1 150 ? 2.859 -9.414 15.711 1 95.19 150 ILE B N 1
ATOM 3259 C CA . ILE B 1 150 ? 3.088 -10.508 16.656 1 95.19 150 ILE B CA 1
ATOM 3260 C C . ILE B 1 150 ? 1.915 -10.602 17.625 1 95.19 150 ILE B C 1
ATOM 3262 O O . ILE B 1 150 ? 1.427 -11.703 17.906 1 95.19 150 ILE B O 1
ATOM 3266 N N . GLU B 1 151 ? 1.52 -9.461 18.094 1 97.19 151 GLU B N 1
ATOM 3267 C CA . GLU B 1 151 ? 0.366 -9.445 18.984 1 97.19 151 GLU B CA 1
ATOM 3268 C C . GLU B 1 151 ? -0.853 -10.086 18.328 1 97.19 151 GLU B C 1
ATOM 3270 O O . GLU B 1 151 ? -1.542 -10.898 18.953 1 97.19 151 GLU B O 1
ATOM 3275 N N . PHE B 1 152 ? -1.115 -9.727 17.141 1 97.62 152 PHE B N 1
ATOM 3276 C CA . PHE B 1 152 ? -2.246 -10.305 16.438 1 97.62 152 PHE B CA 1
ATOM 3277 C C . PHE B 1 152 ? -2.066 -11.812 16.266 1 97.62 152 PHE B C 1
ATOM 3279 O O . PHE B 1 152 ? -3.023 -12.578 16.422 1 97.62 152 PHE B O 1
ATOM 3286 N N . SER B 1 153 ? -0.903 -12.156 15.828 1 95.25 153 SER B N 1
ATOM 3287 C CA . SER B 1 153 ? -0.629 -13.57 15.625 1 95.25 153 SER B CA 1
ATOM 3288 C C . SER B 1 153 ? -0.955 -14.383 16.875 1 95.25 153 SER B C 1
ATOM 3290 O O . SER B 1 153 ? -1.506 -15.477 16.781 1 95.25 153 SER B O 1
ATOM 3292 N N . GLU B 1 154 ? -0.644 -13.883 18.031 1 96.88 154 GLU B N 1
ATOM 3293 C CA . GLU B 1 154 ? -0.935 -14.555 19.297 1 96.88 154 GLU B CA 1
ATOM 3294 C C . GLU B 1 154 ? -2.439 -14.633 19.531 1 96.88 154 GLU B C 1
ATOM 3296 O O . GLU B 1 154 ? -2.943 -15.672 19.984 1 96.88 154 GLU B O 1
ATOM 3301 N N . ILE B 1 155 ? -3.09 -13.617 19.312 1 97.56 155 ILE B N 1
ATOM 3302 C CA . ILE B 1 155 ? -4.539 -13.594 19.469 1 97.56 155 ILE B CA 1
ATOM 3303 C C . ILE B 1 155 ? -5.184 -14.562 18.469 1 97.56 155 ILE B C 1
ATOM 3305 O O . ILE B 1 155 ? -6.109 -15.297 18.828 1 97.56 155 ILE B O 1
ATOM 3309 N N . ASP B 1 156 ? -4.727 -14.523 17.25 1 96 156 ASP B N 1
ATOM 3310 C CA . ASP B 1 156 ? -5.258 -15.367 16.188 1 96 156 ASP B CA 1
ATOM 3311 C C . ASP B 1 156 ? -5.094 -16.844 16.531 1 96 156 ASP B C 1
ATOM 3313 O O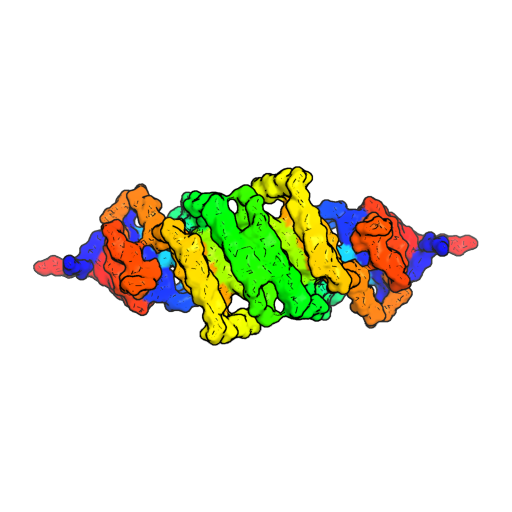 . ASP B 1 156 ? -5.941 -17.672 16.172 1 96 156 ASP B O 1
ATOM 3317 N N . LYS B 1 157 ? -3.99 -17.172 17.125 1 94.25 157 LYS B N 1
ATOM 3318 C CA . LYS B 1 157 ? -3.768 -18.562 17.547 1 94.25 157 LYS B CA 1
ATOM 3319 C C . LYS B 1 157 ? -4.836 -19.016 18.531 1 94.25 157 LYS B C 1
ATOM 3321 O O . LYS B 1 157 ? -5.273 -20.156 18.5 1 94.25 157 LYS B O 1
ATOM 3326 N N . ARG B 1 158 ? -5.23 -18.141 19.359 1 97 158 ARG B N 1
ATOM 3327 C CA . ARG B 1 158 ? -6.191 -18.469 20.406 1 97 158 ARG B CA 1
ATOM 3328 C C . ARG B 1 158 ? -7.621 -18.375 19.891 1 97 158 ARG B C 1
ATOM 3330 O O . ARG B 1 158 ? -8.438 -19.266 20.156 1 97 158 ARG B O 1
ATOM 3337 N N . GLU B 1 159 ? -7.898 -17.375 19.172 1 97.44 159 GLU B N 1
ATOM 3338 C CA . GLU B 1 159 ? -9.281 -17.078 18.797 1 97.44 159 GLU B CA 1
ATOM 3339 C C . GLU B 1 159 ? -9.609 -17.594 17.406 1 97.44 159 GLU B C 1
ATOM 3341 O O . GLU B 1 159 ? -10.773 -17.609 17 1 97.44 159 GLU B O 1
ATOM 3346 N N . LYS B 1 160 ? -8.609 -17.984 16.641 1 97.25 160 LYS B N 1
ATOM 3347 C CA . LYS B 1 160 ? -8.766 -18.609 15.336 1 97.25 160 LYS B CA 1
ATOM 3348 C C . LYS B 1 160 ? -9.484 -17.672 14.367 1 97.25 160 LYS B C 1
ATOM 3350 O O . LYS B 1 160 ? -10.406 -18.094 13.664 1 97.25 160 LYS B O 1
ATOM 3355 N N . ILE B 1 161 ? -9.078 -16.469 14.391 1 97.62 161 ILE B N 1
ATOM 3356 C CA . ILE B 1 161 ? -9.719 -15.43 13.602 1 97.62 161 ILE B CA 1
ATOM 3357 C C . ILE B 1 161 ? -9.578 -15.742 12.117 1 97.62 161 ILE B C 1
ATOM 3359 O O . ILE B 1 161 ? -10.562 -15.766 11.383 1 97.62 161 ILE B O 1
ATOM 3363 N N . ARG B 1 162 ? -8.375 -16 11.656 1 95.81 162 ARG B N 1
ATOM 3364 C CA . ARG B 1 162 ? -8.141 -16.281 10.242 1 95.81 162 ARG B CA 1
ATOM 3365 C C . ARG B 1 162 ? -8.805 -17.594 9.828 1 95.81 162 ARG B C 1
ATOM 3367 O O . ARG B 1 162 ? -9.398 -17.672 8.75 1 95.81 162 ARG B O 1
ATOM 3374 N N . GLU B 1 163 ? -8.758 -18.547 10.633 1 95.19 163 GLU B N 1
ATOM 3375 C CA . GLU B 1 163 ? -9.375 -19.828 10.328 1 95.19 163 GLU B CA 1
ATOM 3376 C C . GLU B 1 163 ? -10.891 -19.688 10.148 1 95.19 163 GLU B C 1
ATOM 3378 O O . GLU B 1 163 ? -11.453 -20.219 9.195 1 95.19 163 GLU B O 1
ATOM 3383 N N . LYS B 1 164 ? -11.523 -19 11.086 1 97.75 164 LYS B N 1
ATOM 3384 C CA . LYS B 1 164 ? -12.961 -18.766 10.992 1 97.75 164 LYS B CA 1
ATOM 3385 C C . LYS B 1 164 ? -13.305 -17.953 9.75 1 97.75 164 LYS B C 1
ATOM 3387 O O . LYS B 1 164 ? -14.32 -18.203 9.102 1 97.75 164 LYS B O 1
ATOM 3392 N N . PHE B 1 165 ? -12.469 -16.953 9.43 1 97.38 165 PHE B N 1
ATOM 3393 C CA . PHE B 1 165 ? -12.664 -16.125 8.25 1 97.38 165 PHE B CA 1
ATOM 3394 C C . PHE B 1 165 ? -12.609 -16.969 6.98 1 97.38 165 PHE B C 1
ATOM 3396 O O . PHE B 1 165 ? -13.523 -16.906 6.148 1 97.38 165 PHE B O 1
ATOM 3403 N N . VAL B 1 166 ? -11.602 -17.781 6.863 1 94.94 166 VAL B N 1
ATOM 3404 C CA . VAL B 1 166 ? -11.414 -18.641 5.699 1 94.94 166 VAL B CA 1
ATOM 3405 C C . VAL B 1 166 ? -12.578 -19.625 5.594 1 94.94 166 VAL B C 1
ATOM 3407 O O . VAL B 1 166 ? -13.094 -19.875 4.504 1 94.94 166 VAL B O 1
ATOM 3410 N N . ALA B 1 167 ? -12.992 -20.156 6.727 1 96.88 167 ALA B N 1
ATOM 3411 C CA . ALA B 1 167 ? -14.133 -21.062 6.727 1 96.88 167 ALA B CA 1
ATOM 3412 C C . ALA B 1 167 ? -15.383 -20.375 6.191 1 96.88 167 ALA B C 1
ATOM 3414 O O . ALA B 1 167 ? -16.141 -20.969 5.418 1 96.88 167 ALA B O 1
ATOM 3415 N N . ALA B 1 168 ? -15.625 -19.172 6.648 1 98.06 168 ALA B N 1
ATOM 3416 C CA . ALA B 1 168 ? -16.766 -18.406 6.168 1 98.06 168 ALA B CA 1
ATOM 3417 C C . ALA B 1 168 ? -16.688 -18.172 4.664 1 98.06 168 ALA B C 1
ATOM 3419 O O . ALA B 1 168 ? -17.688 -18.266 3.955 1 98.06 168 ALA B O 1
ATOM 3420 N N . LEU B 1 169 ? -15.469 -17.844 4.188 1 97.94 169 LEU B N 1
ATOM 3421 C CA . LEU B 1 169 ? -15.258 -17.625 2.762 1 97.94 169 LEU B CA 1
ATOM 3422 C C . LEU B 1 169 ? -15.484 -18.922 1.975 1 97.94 169 LEU B C 1
ATOM 3424 O O . LEU B 1 169 ? -16.109 -18.891 0.907 1 97.94 169 LEU B O 1
ATOM 3428 N N . GLN B 1 170 ? -14.992 -19.984 2.52 1 95.69 170 GLN B N 1
ATOM 3429 C CA . GLN B 1 170 ? -15.172 -21.281 1.861 1 95.69 170 GLN B CA 1
ATOM 3430 C C . GLN B 1 170 ? -16.656 -21.641 1.748 1 95.69 170 GLN B C 1
ATOM 3432 O O . GLN B 1 170 ? -17.094 -22.188 0.735 1 95.69 170 GLN B O 1
ATOM 3437 N N . GLN B 1 171 ? -17.375 -21.359 2.77 1 97.94 171 GLN B N 1
ATOM 3438 C CA . GLN B 1 171 ? -18.812 -21.609 2.75 1 97.94 171 GLN B CA 1
ATOM 3439 C C . GLN B 1 171 ? -19.516 -20.688 1.767 1 97.94 171 GLN B C 1
ATOM 3441 O O . GLN B 1 171 ? -20.297 -21.141 0.93 1 97.94 171 GLN B O 1
ATOM 3446 N N . GLU B 1 172 ? -19.266 -19.406 1.846 1 97.94 172 GLU B N 1
ATOM 3447 C CA . GLU B 1 172 ? -19.938 -18.406 1.034 1 97.94 172 GLU B CA 1
ATOM 3448 C C . GLU B 1 172 ? -19.625 -18.594 -0.448 1 97.94 172 GLU B C 1
ATOM 3450 O O . GLU B 1 172 ? -20.484 -18.375 -1.302 1 97.94 172 GLU B O 1
ATOM 3455 N N . PHE B 1 173 ? -18.422 -19.016 -0.765 1 97.62 173 PHE B N 1
ATOM 3456 C CA . PHE B 1 173 ? -17.984 -19.047 -2.154 1 97.62 173 PHE B CA 1
ATOM 3457 C C . PHE B 1 173 ? -17.734 -20.484 -2.6 1 97.62 173 PHE B C 1
ATOM 3459 O O . PHE B 1 173 ? -16.922 -20.734 -3.506 1 97.62 173 PHE B O 1
ATOM 3466 N N . ALA B 1 174 ? -18.406 -21.391 -1.889 1 95.81 174 ALA B N 1
ATOM 3467 C CA . ALA B 1 174 ? -18.344 -22.797 -2.283 1 95.81 174 ALA B CA 1
ATOM 3468 C C . ALA B 1 174 ? -18.688 -22.969 -3.758 1 95.81 174 ALA B C 1
ATOM 3470 O O . ALA B 1 174 ? -19.703 -22.453 -4.23 1 95.81 174 ALA B O 1
ATOM 3471 N N . GLY B 1 175 ? -17.781 -23.672 -4.496 1 94.5 175 GLY B N 1
ATOM 3472 C CA . GLY B 1 175 ? -18.047 -23.984 -5.895 1 94.5 175 GLY B CA 1
ATOM 3473 C C . GLY B 1 175 ? -17.656 -22.859 -6.836 1 94.5 175 GLY B C 1
ATOM 3474 O O . GLY B 1 175 ? -17.859 -22.969 -8.047 1 94.5 175 GLY B O 1
ATOM 3475 N N . LYS B 1 176 ? -17 -21.812 -6.324 1 95.25 176 LYS B N 1
ATOM 3476 C CA . LYS B 1 176 ? -16.672 -20.672 -7.172 1 95.25 176 LYS B CA 1
ATOM 3477 C C . LYS B 1 176 ? -15.219 -20.75 -7.656 1 95.25 176 LYS B C 1
ATOM 3479 O O . LYS B 1 176 ? -14.727 -19.828 -8.312 1 95.25 176 LYS B O 1
ATOM 3484 N N . GLY B 1 177 ? -14.562 -21.812 -7.297 1 92.62 177 GLY B N 1
ATOM 3485 C CA . GLY B 1 177 ? -13.227 -22.031 -7.82 1 92.62 177 GLY B CA 1
ATOM 3486 C C . GLY B 1 177 ? -12.156 -21.203 -7.121 1 92.62 177 GLY B C 1
ATOM 3487 O O . GLY B 1 177 ? -11.211 -20.734 -7.754 1 92.62 177 GLY B O 1
ATOM 3488 N N . LEU B 1 178 ? -12.32 -20.938 -5.859 1 93.19 178 LEU B N 1
ATOM 3489 C CA . LEU B 1 178 ? -11.352 -20.172 -5.074 1 93.19 178 LEU B CA 1
ATOM 3490 C C . LEU B 1 178 ? -10.609 -21.094 -4.105 1 93.19 178 LEU B C 1
ATOM 3492 O O . LEU B 1 178 ? -11.188 -22.031 -3.568 1 93.19 178 LEU B O 1
ATOM 3496 N N . ARG B 1 179 ? -9.391 -20.781 -3.977 1 87.94 179 ARG B N 1
ATOM 3497 C CA . ARG B 1 179 ? -8.539 -21.453 -3 1 87.94 179 ARG B CA 1
ATOM 3498 C C . ARG B 1 179 ? -7.996 -20.469 -1.975 1 87.94 179 ARG B C 1
ATOM 3500 O O . ARG B 1 179 ? -7.852 -19.281 -2.268 1 87.94 179 ARG B O 1
ATOM 3507 N N . PHE B 1 180 ? -7.738 -21.031 -0.768 1 87.69 180 PHE B N 1
ATOM 3508 C CA . PHE B 1 180 ? -7.281 -20.219 0.348 1 87.69 180 PHE B CA 1
ATOM 3509 C C . PHE B 1 180 ? -6.047 -20.828 1 1 87.69 180 PHE B C 1
ATOM 3511 O O . PHE B 1 180 ? -6 -22.031 1.248 1 87.69 180 PHE B O 1
ATOM 3518 N N . THR B 1 181 ? -5.055 -20.016 1.146 1 79.69 181 THR B N 1
ATOM 3519 C CA . THR B 1 181 ? -3.842 -20.5 1.796 1 79.69 181 THR B CA 1
ATOM 3520 C C . THR B 1 181 ? -3.387 -19.531 2.885 1 79.69 181 THR B C 1
ATOM 3522 O O . THR B 1 181 ? -3.594 -18.328 2.775 1 79.69 181 THR B O 1
ATOM 3525 N N . ARG B 1 182 ? -2.805 -20.109 3.936 1 79.25 182 ARG B N 1
ATOM 3526 C CA . ARG B 1 182 ? -2.254 -19.266 4.988 1 79.25 182 ARG B CA 1
ATOM 3527 C C . ARG B 1 182 ? -1.133 -18.391 4.453 1 79.25 182 ARG B C 1
ATOM 3529 O O . ARG B 1 182 ? -0.316 -18.828 3.645 1 79.25 182 ARG B O 1
ATOM 3536 N N . GLY B 1 183 ? -1.129 -17.109 4.809 1 70.69 183 GLY B N 1
ATOM 3537 C CA . GLY B 1 183 ? -0.139 -16.141 4.383 1 70.69 183 GLY B CA 1
ATOM 3538 C C . GLY B 1 183 ? 0.643 -15.539 5.535 1 70.69 183 GLY B C 1
ATOM 3539 O O . GLY B 1 183 ? 0.28 -14.477 6.051 1 70.69 183 GLY B O 1
ATOM 3540 N N . GLY B 1 184 ? 1.583 -16.125 6.059 1 76.75 184 GLY B N 1
ATOM 3541 C CA . GLY B 1 184 ? 2.441 -15.547 7.078 1 76.75 184 GLY B CA 1
ATOM 3542 C C . GLY B 1 184 ? 1.788 -15.5 8.445 1 76.75 184 GLY B C 1
ATOM 3543 O O . GLY B 1 184 ? 1.097 -16.438 8.844 1 76.75 184 GLY B O 1
ATOM 3544 N N . LEU B 1 185 ? 2.012 -14.312 9.211 1 85 185 LEU B N 1
ATOM 3545 C CA . LEU B 1 185 ? 1.617 -14.211 10.609 1 85 185 LEU B CA 1
ATOM 3546 C C . LEU B 1 185 ? 0.223 -13.602 10.734 1 85 185 LEU B C 1
ATOM 3548 O O . LEU B 1 185 ? -0.434 -13.758 11.766 1 85 185 LEU B O 1
ATOM 3552 N N . ILE B 1 186 ? -0.287 -12.875 9.68 1 94.44 186 ILE B N 1
ATOM 3553 C CA . ILE B 1 186 ? -1.453 -12.062 10 1 94.44 186 ILE B CA 1
ATOM 3554 C C . ILE B 1 186 ? -2.469 -12.148 8.859 1 94.44 186 ILE B C 1
ATOM 3556 O O . ILE B 1 186 ? -3.525 -11.508 8.914 1 94.44 186 ILE B O 1
ATOM 3560 N N . SER B 1 187 ? -2.164 -12.883 7.816 1 93.56 187 SER B N 1
ATOM 3561 C CA . SER B 1 187 ? -3.006 -12.812 6.629 1 93.56 187 SER B CA 1
ATOM 3562 C C . SER B 1 187 ? -3.189 -14.188 6 1 93.56 187 SER B C 1
ATOM 3564 O O . SER B 1 187 ? -2.66 -15.18 6.504 1 93.56 187 SER B O 1
ATOM 3566 N N . PHE B 1 188 ? -4.051 -14.281 5.078 1 91.19 188 PHE B N 1
ATOM 3567 C CA . PHE B 1 188 ? -4.191 -15.422 4.18 1 91.19 188 PHE B CA 1
ATOM 3568 C C . PHE B 1 188 ? -4.375 -14.961 2.74 1 91.19 188 PHE B C 1
ATOM 3570 O O . PHE B 1 188 ? -4.676 -13.797 2.49 1 91.19 188 PHE B O 1
ATOM 3577 N N . ASP B 1 189 ? -4.113 -15.852 1.799 1 88 189 ASP B N 1
ATOM 3578 C CA . ASP B 1 189 ? -4.191 -15.539 0.375 1 88 189 ASP B CA 1
ATOM 3579 C C . ASP B 1 189 ? -5.367 -16.266 -0.282 1 88 189 ASP B C 1
ATOM 3581 O O . ASP B 1 189 ? -5.691 -17.391 0.085 1 88 189 ASP B O 1
ATOM 3585 N N . VAL B 1 190 ? -5.949 -15.562 -1.217 1 92.12 190 VAL B N 1
ATOM 3586 C CA . VAL B 1 190 ? -7.004 -16.125 -2.057 1 92.12 190 VAL B CA 1
ATOM 3587 C C . VAL B 1 190 ? -6.547 -16.141 -3.514 1 92.12 190 VAL B C 1
ATOM 3589 O O . VAL B 1 190 ? -6.023 -15.156 -4.023 1 92.12 190 VAL B O 1
ATOM 3592 N N . PHE B 1 191 ? -6.707 -17.234 -4.172 1 88.75 191 PHE B N 1
ATOM 3593 C CA . PHE B 1 191 ? -6.359 -17.328 -5.586 1 88.75 191 PHE B CA 1
ATOM 3594 C C . PHE B 1 191 ? -7.223 -18.375 -6.281 1 88.75 191 PHE B C 1
ATOM 3596 O O . PHE B 1 191 ? -7.852 -19.203 -5.621 1 88.75 191 PHE B O 1
ATOM 3603 N N . PRO B 1 192 ? -7.371 -18.25 -7.562 1 90.81 192 PRO B N 1
ATOM 3604 C CA . PRO B 1 192 ? -8.234 -19.203 -8.281 1 90.81 192 PRO B CA 1
ATOM 3605 C C . PRO B 1 192 ? -7.711 -20.625 -8.219 1 90.81 192 PRO B C 1
ATOM 3607 O O . PRO B 1 192 ? -6.496 -20.859 -8.242 1 90.81 192 PRO B O 1
ATOM 3610 N N . GLU B 1 193 ? -8.68 -21.516 -8.156 1 85.31 193 GLU B N 1
ATOM 3611 C CA . GLU B 1 193 ? -8.312 -22.906 -8.328 1 85.31 193 GLU B CA 1
ATOM 3612 C C . GLU B 1 193 ? -7.605 -23.141 -9.664 1 85.31 193 GLU B C 1
ATOM 3614 O O . GLU B 1 193 ? -8.008 -22.578 -10.688 1 85.31 193 GLU B O 1
ATOM 3619 N N . GLY B 1 194 ? -6.5 -23.812 -9.594 1 78.81 194 GLY B N 1
ATOM 3620 C CA . GLY B 1 194 ? -5.742 -24.094 -10.805 1 78.81 194 GLY B CA 1
ATOM 3621 C C . GLY B 1 194 ? -4.586 -23.141 -11.023 1 78.81 194 GLY B C 1
ATOM 3622 O O . GLY B 1 194 ? -3.764 -23.344 -11.922 1 78.81 194 GLY B O 1
ATOM 3623 N N . TRP B 1 195 ? -4.629 -22.078 -10.188 1 82.81 195 TRP B N 1
ATOM 3624 C CA . TRP B 1 195 ? -3.508 -21.141 -10.273 1 82.81 195 TRP B CA 1
ATOM 3625 C C . TRP B 1 195 ? -2.346 -21.609 -9.398 1 82.81 195 TRP B C 1
ATOM 3627 O O . TRP B 1 195 ? -2.139 -21.078 -8.297 1 82.81 195 TRP B O 1
ATOM 3637 N N . ASP B 1 196 ? -1.799 -22.656 -9.742 1 84.69 196 ASP B N 1
ATOM 3638 C CA . ASP B 1 196 ? -0.606 -23.203 -9.102 1 84.69 196 ASP B CA 1
ATOM 3639 C C . ASP B 1 196 ? 0.58 -23.203 -10.07 1 84.69 196 ASP B C 1
ATOM 3641 O O . ASP B 1 196 ? 0.511 -22.609 -11.148 1 84.69 196 ASP B O 1
ATOM 3645 N N . LYS B 1 197 ? 1.66 -23.75 -9.609 1 90.44 197 LYS B N 1
ATOM 3646 C CA . LYS B 1 197 ? 2.908 -23.641 -10.359 1 90.44 197 LYS B CA 1
ATOM 3647 C C . LYS B 1 197 ? 2.77 -24.234 -11.758 1 90.44 197 LYS B C 1
ATOM 3649 O O . LYS B 1 197 ? 3.609 -24 -12.625 1 90.44 197 LYS B O 1
ATOM 3654 N N . ARG B 1 198 ? 1.692 -24.922 -12.086 1 92.06 198 ARG B N 1
ATOM 3655 C CA . ARG B 1 198 ? 1.479 -25.484 -13.414 1 92.06 198 ARG B CA 1
ATOM 3656 C C . ARG B 1 198 ? 1.212 -24.391 -14.445 1 92.06 198 ARG B C 1
ATOM 3658 O O . ARG B 1 198 ? 1.277 -24.641 -15.648 1 92.06 198 ARG B O 1
ATOM 3665 N N . LEU B 1 199 ? 0.958 -23.203 -13.984 1 90.44 199 LEU B N 1
ATOM 3666 C CA . LEU B 1 199 ? 0.706 -22.109 -14.906 1 90.44 199 LEU B CA 1
ATOM 3667 C C . LEU B 1 199 ? 1.901 -21.875 -15.82 1 90.44 199 LEU B C 1
ATOM 3669 O O . LEU B 1 199 ? 1.733 -21.5 -16.984 1 90.44 199 LEU B O 1
ATOM 3673 N N . CYS B 1 200 ? 3.053 -22.125 -15.367 1 94.44 200 CYS B N 1
ATOM 3674 C CA . CYS B 1 200 ? 4.25 -21.891 -16.172 1 94.44 200 CYS B CA 1
ATOM 3675 C C . CYS B 1 200 ? 4.316 -22.891 -17.328 1 94.44 200 CYS B C 1
ATOM 3677 O O . CYS B 1 200 ? 4.957 -22.609 -18.344 1 94.44 200 CYS B O 1
ATOM 3679 N N . LEU B 1 201 ? 3.635 -24.047 -17.203 1 95.25 201 LEU B N 1
ATOM 3680 C CA . LEU B 1 201 ? 3.713 -25.094 -18.219 1 95.25 201 LEU B CA 1
ATOM 3681 C C . LEU B 1 201 ? 2.982 -24.672 -19.484 1 95.25 201 LEU B C 1
ATOM 3683 O O . LEU B 1 201 ? 3.303 -25.141 -20.578 1 95.25 201 LEU B O 1
ATOM 3687 N N . ASP B 1 202 ? 2.061 -23.75 -19.359 1 89.31 202 ASP B N 1
ATOM 3688 C CA . ASP B 1 202 ? 1.325 -23.281 -20.531 1 89.31 202 ASP B CA 1
ATOM 3689 C C . ASP B 1 202 ? 2.252 -22.562 -21.516 1 89.31 202 ASP B C 1
ATOM 3691 O O . ASP B 1 202 ? 2.152 -22.75 -22.719 1 89.31 202 ASP B O 1
ATOM 3695 N N . VAL B 1 203 ? 3.117 -21.797 -21 1 89.75 203 VAL B N 1
ATOM 3696 C CA . VAL B 1 203 ? 4.066 -21.078 -21.859 1 89.75 203 VAL B CA 1
ATOM 3697 C C . VAL B 1 203 ? 5.164 -22.031 -22.312 1 89.75 203 VAL B C 1
ATOM 3699 O O . VAL B 1 203 ? 5.633 -21.938 -23.453 1 89.75 203 VAL B O 1
ATOM 3702 N N . LEU B 1 204 ? 5.52 -22.969 -21.469 1 95.19 204 LEU B N 1
ATOM 3703 C CA . LEU B 1 204 ? 6.617 -23.859 -21.781 1 95.19 204 LEU B CA 1
ATOM 3704 C C . LEU B 1 204 ? 6.207 -24.859 -22.859 1 95.19 204 LEU B C 1
ATOM 3706 O O . LEU B 1 204 ? 7.051 -25.344 -23.625 1 95.19 204 LEU B O 1
ATOM 3710 N N . GLU B 1 205 ? 4.945 -25.141 -22.906 1 91.88 205 GLU B N 1
ATOM 3711 C CA . GLU B 1 205 ? 4.43 -26.062 -23.922 1 91.88 205 GLU B CA 1
ATOM 3712 C C . GLU B 1 205 ? 4.672 -25.516 -25.328 1 91.88 205 GLU B C 1
ATOM 3714 O O . GLU B 1 205 ? 4.812 -26.281 -26.281 1 91.88 205 GLU B O 1
ATOM 3719 N N . GLN B 1 206 ? 4.766 -24.25 -25.422 1 91.12 206 GLN B N 1
ATOM 3720 C CA . GLN B 1 206 ? 4.93 -23.609 -26.734 1 91.12 206 GLN B CA 1
ATOM 3721 C C . GLN B 1 206 ? 6.402 -23.516 -27.109 1 91.12 206 GLN B C 1
ATOM 3723 O O . GLN B 1 206 ? 6.73 -23.109 -28.234 1 91.12 206 GLN B O 1
ATOM 3728 N N . GLU B 1 207 ? 7.332 -23.984 -26.344 1 92.38 207 GLU B N 1
ATOM 3729 C CA . GLU B 1 207 ? 8.766 -23.781 -26.531 1 92.38 207 GLU B CA 1
ATOM 3730 C C . GLU B 1 207 ? 9.391 -24.953 -27.297 1 92.38 207 GLU B C 1
ATOM 3732 O O . GLU B 1 207 ? 10.57 -24.891 -27.656 1 92.38 207 GLU B O 1
ATOM 3737 N N . GLY B 1 208 ? 8.688 -25.984 -27.578 1 90.69 208 GLY B N 1
ATOM 3738 C CA . GLY B 1 208 ? 9.227 -27.109 -28.312 1 90.69 208 GLY B CA 1
ATOM 3739 C C . GLY B 1 208 ? 10.266 -27.891 -27.531 1 90.69 208 GLY B C 1
ATOM 3740 O O . GLY B 1 208 ? 11.258 -28.375 -28.094 1 90.69 208 GLY B O 1
ATOM 3741 N N . LEU B 1 209 ? 10.117 -28.031 -26.25 1 95.12 209 LEU B N 1
ATOM 3742 C CA . LEU B 1 209 ? 11.031 -28.766 -25.375 1 95.12 209 LEU B CA 1
ATOM 3743 C C . LEU B 1 209 ? 10.781 -30.266 -25.469 1 95.12 209 LEU B C 1
ATOM 3745 O O . LEU B 1 209 ? 9.633 -30.703 -25.562 1 95.12 209 LEU B O 1
ATOM 3749 N N . ASP B 1 210 ? 11.875 -31.031 -25.438 1 94.88 210 ASP B N 1
ATOM 3750 C CA . ASP B 1 210 ? 11.781 -32.5 -25.438 1 94.88 210 ASP B CA 1
ATOM 3751 C C . ASP B 1 210 ? 11.406 -33 -24.062 1 94.88 210 ASP B C 1
ATOM 3753 O O . ASP B 1 210 ? 10.703 -34.031 -23.953 1 94.88 210 ASP B O 1
ATOM 3757 N N . ALA B 1 211 ? 11.898 -32.375 -23.047 1 95.94 211 ALA B N 1
ATOM 3758 C CA . ALA B 1 211 ? 11.648 -32.812 -21.672 1 95.94 211 ALA B CA 1
ATOM 3759 C C . ALA B 1 211 ? 11.727 -31.625 -20.719 1 95.94 211 ALA B C 1
ATOM 3761 O O . ALA B 1 211 ? 12.539 -30.703 -20.906 1 95.94 211 ALA B O 1
ATOM 3762 N N . ILE B 1 212 ? 10.844 -31.641 -19.766 1 97.62 212 ILE B N 1
ATOM 3763 C CA . ILE B 1 212 ? 10.891 -30.719 -18.641 1 97.62 212 ILE B CA 1
ATOM 3764 C C . ILE B 1 212 ? 11.094 -31.5 -17.328 1 97.62 212 ILE B C 1
ATOM 3766 O O . ILE B 1 212 ? 10.195 -32.219 -16.875 1 97.62 212 ILE B O 1
ATOM 3770 N N . TYR B 1 213 ? 12.273 -31.359 -16.766 1 97.88 213 TYR B N 1
ATOM 3771 C CA . TYR B 1 213 ? 12.562 -31.938 -15.461 1 97.88 213 TYR B CA 1
ATOM 3772 C C . TYR B 1 213 ? 12.266 -30.938 -14.352 1 97.88 213 TYR B C 1
ATOM 3774 O O . TYR B 1 213 ? 12.844 -29.844 -14.32 1 97.88 213 TYR B O 1
ATOM 3782 N N . PHE B 1 214 ? 11.359 -31.328 -13.477 1 98.44 214 PHE B N 1
ATOM 3783 C CA . PHE B 1 214 ? 11.016 -30.453 -12.375 1 98.44 214 PHE B CA 1
ATOM 3784 C C . PHE B 1 214 ? 11.656 -30.922 -11.078 1 98.44 214 PHE B C 1
ATOM 3786 O O . PHE B 1 214 ? 11.57 -32.094 -10.727 1 98.44 214 PHE B O 1
ATOM 3793 N N . PHE B 1 215 ? 12.352 -30 -10.406 1 98.62 215 PHE B N 1
ATOM 3794 C CA . PHE B 1 215 ? 12.961 -30.266 -9.109 1 98.62 215 PHE B CA 1
ATOM 3795 C C . PHE B 1 215 ? 12.289 -29.453 -8.008 1 98.62 215 PHE B C 1
ATOM 3797 O O . PHE B 1 215 ? 12.219 -28.219 -8.094 1 98.62 215 PHE B O 1
ATOM 3804 N N . GLY B 1 216 ? 11.789 -30.094 -7.047 1 97.44 216 GLY B N 1
ATOM 3805 C CA . GLY B 1 216 ? 11.141 -29.406 -5.934 1 97.44 216 GLY B CA 1
ATOM 3806 C C . GLY B 1 216 ? 11.234 -30.188 -4.633 1 97.44 216 GLY B C 1
ATOM 3807 O O . GLY B 1 216 ? 11.492 -31.391 -4.637 1 97.44 216 GLY B O 1
ATOM 3808 N N . ASN B 1 217 ? 11.047 -29.531 -3.486 1 94.69 217 ASN B N 1
ATOM 3809 C CA . ASN B 1 217 ? 11.172 -30.172 -2.184 1 94.69 217 ASN B CA 1
ATOM 3810 C C . ASN B 1 217 ? 9.805 -30.516 -1.599 1 94.69 217 ASN B C 1
ATOM 3812 O O . ASN B 1 217 ? 9.688 -31.469 -0.81 1 94.69 217 ASN B O 1
ATOM 3816 N N . GLU B 1 218 ? 8.773 -29.859 -1.976 1 90.12 218 GLU B N 1
ATOM 3817 C CA . GLU B 1 218 ? 7.441 -30.109 -1.426 1 90.12 218 GLU B CA 1
ATOM 3818 C C . GLU B 1 218 ? 6.543 -30.797 -2.447 1 90.12 218 GLU B C 1
ATOM 3820 O O . GLU B 1 218 ? 5.477 -30.281 -2.789 1 90.12 218 GLU B O 1
ATOM 3825 N N . THR B 1 219 ? 6.91 -32.031 -2.863 1 94.56 219 THR B N 1
ATOM 3826 C CA . THR B 1 219 ? 6.293 -32.688 -4.008 1 94.56 219 THR B CA 1
ATOM 3827 C C . THR B 1 219 ? 5.223 -33.688 -3.547 1 94.56 219 THR B C 1
ATOM 3829 O O . THR B 1 219 ? 4.531 -34.281 -4.371 1 94.56 219 THR B O 1
ATOM 3832 N N . SER B 1 220 ? 5.09 -33.875 -2.238 1 89.94 220 SER B N 1
ATOM 3833 C CA . SER B 1 220 ? 4.051 -34.75 -1.719 1 89.94 220 SER B CA 1
ATOM 3834 C C . SER B 1 220 ? 2.689 -34.062 -1.708 1 89.94 220 SER B C 1
ATOM 3836 O O . SER B 1 220 ? 2.609 -32.844 -1.839 1 89.94 220 SER B O 1
ATOM 3838 N N . LEU B 1 221 ? 1.663 -34.906 -1.573 1 84.12 221 LEU B N 1
ATOM 3839 C CA . LEU B 1 221 ? 0.302 -34.406 -1.535 1 84.12 221 LEU B CA 1
ATOM 3840 C C . LEU B 1 221 ? 0.176 -33.281 -0.496 1 84.12 221 LEU B C 1
ATOM 3842 O O . LEU B 1 221 ? 0.615 -33.438 0.645 1 84.12 221 LEU B O 1
ATOM 3846 N N . GLY B 1 222 ? -0.389 -32.156 -0.958 1 74.62 222 GLY B N 1
ATOM 3847 C CA . GLY B 1 222 ? -0.527 -31.031 -0.065 1 74.62 222 GLY B CA 1
ATOM 3848 C C . GLY B 1 222 ? 0.61 -30.031 -0.188 1 74.62 222 GLY B C 1
ATOM 3849 O O . GLY B 1 222 ? 0.497 -28.891 0.267 1 74.62 222 GLY B O 1
ATOM 3850 N N . GLY B 1 223 ? 1.701 -30.422 -0.744 1 78.88 223 GLY B N 1
ATOM 3851 C CA . GLY B 1 223 ? 2.828 -29.531 -0.972 1 78.88 223 GLY B CA 1
ATOM 3852 C C . GLY B 1 223 ? 2.633 -28.609 -2.162 1 78.88 223 GLY B C 1
ATOM 3853 O O . GLY B 1 223 ? 1.858 -28.922 -3.07 1 78.88 223 GLY B O 1
ATOM 3854 N N . ASN B 1 224 ? 3.336 -27.469 -2.201 1 82.69 224 ASN B N 1
ATOM 3855 C CA . ASN B 1 224 ? 3.145 -26.453 -3.24 1 82.69 224 ASN B CA 1
ATOM 3856 C C . ASN B 1 224 ? 3.799 -26.875 -4.555 1 82.69 224 ASN B C 1
ATOM 3858 O O . ASN B 1 224 ? 3.641 -26.203 -5.574 1 82.69 224 ASN B O 1
ATOM 3862 N N . ASP B 1 225 ? 4.523 -28.016 -4.508 1 92.19 225 ASP B N 1
ATOM 3863 C CA . ASP B 1 225 ? 5.125 -28.531 -5.734 1 92.19 225 ASP B CA 1
ATOM 3864 C C . ASP B 1 225 ? 4.348 -29.734 -6.262 1 92.19 225 ASP B C 1
ATOM 3866 O O . ASP B 1 225 ? 4.656 -30.25 -7.336 1 92.19 225 ASP B O 1
ATOM 3870 N N . TYR B 1 226 ? 3.369 -30.141 -5.508 1 90.81 226 TYR B N 1
ATOM 3871 C CA . TYR B 1 226 ? 2.725 -31.422 -5.781 1 90.81 226 TYR B CA 1
ATOM 3872 C C . TYR B 1 226 ? 2.119 -31.438 -7.184 1 90.81 226 TYR B C 1
ATOM 3874 O O . TYR B 1 226 ? 2.375 -32.344 -7.965 1 90.81 226 TYR B O 1
ATOM 3882 N N . GLU B 1 227 ? 1.342 -30.406 -7.562 1 90.81 227 GLU B N 1
ATOM 3883 C CA . GLU B 1 227 ? 0.582 -30.422 -8.812 1 90.81 227 GLU B CA 1
ATOM 3884 C C . GLU B 1 227 ? 1.51 -30.422 -10.023 1 90.81 227 GLU B C 1
ATOM 3886 O O . GLU B 1 227 ? 1.285 -31.172 -10.977 1 90.81 227 GLU B O 1
ATOM 3891 N N . ILE B 1 228 ? 2.557 -29.609 -9.938 1 95.12 228 ILE B N 1
ATOM 3892 C CA . ILE B 1 228 ? 3.465 -29.547 -11.078 1 95.12 228 ILE B CA 1
ATOM 3893 C C . ILE B 1 228 ? 4.301 -30.828 -11.148 1 95.12 228 ILE B C 1
ATOM 3895 O O . ILE B 1 228 ? 4.629 -31.297 -12.234 1 95.12 228 ILE B 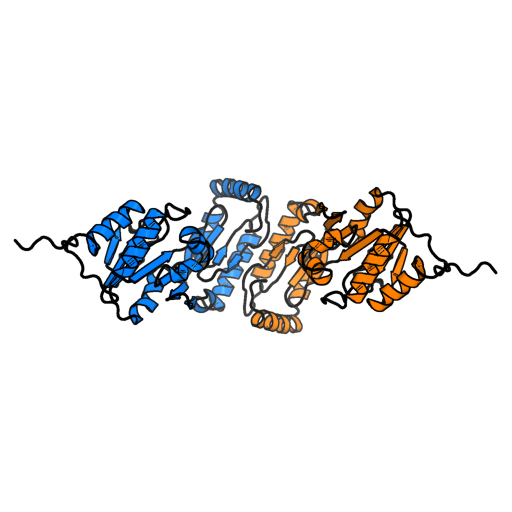O 1
ATOM 3899 N N . PHE B 1 229 ? 4.641 -31.391 -9.969 1 96.25 229 PHE B N 1
ATOM 3900 C CA . PHE B 1 229 ? 5.387 -32.656 -9.867 1 96.25 229 PHE B CA 1
ATOM 3901 C C . PHE B 1 229 ? 4.605 -33.781 -10.5 1 96.25 229 PHE B C 1
ATOM 3903 O O . PHE B 1 229 ? 5.18 -34.625 -11.195 1 96.25 229 PHE B O 1
ATOM 3910 N N . GLU B 1 230 ? 3.342 -33.75 -10.391 1 95.69 230 GLU B N 1
ATOM 3911 C CA . GLU B 1 230 ? 2.488 -34.844 -10.852 1 95.69 230 GLU B CA 1
ATOM 3912 C C . GLU B 1 230 ? 1.995 -34.594 -12.273 1 95.69 230 GLU B C 1
ATOM 3914 O O . GLU B 1 230 ? 1.377 -35.469 -12.891 1 95.69 230 GLU B O 1
ATOM 3919 N N . ASP B 1 231 ? 2.178 -33.438 -12.766 1 96 231 ASP B N 1
ATOM 3920 C CA . ASP B 1 231 ? 1.697 -33.094 -14.102 1 96 231 ASP B CA 1
ATOM 3921 C C . ASP B 1 231 ? 2.383 -33.938 -15.156 1 96 231 ASP B C 1
ATOM 3923 O O . ASP B 1 231 ? 3.604 -34.125 -15.125 1 96 231 ASP B O 1
ATOM 3927 N N . PRO B 1 232 ? 1.613 -34.469 -16.109 1 96.44 232 PRO B N 1
ATOM 3928 C CA . PRO B 1 232 ? 2.203 -35.344 -17.125 1 96.44 232 PRO B CA 1
ATOM 3929 C C . PRO B 1 232 ? 3.221 -34.656 -18.016 1 96.44 232 PRO B C 1
ATOM 3931 O O . PRO B 1 232 ? 4.004 -35.312 -18.703 1 96.44 232 PRO B O 1
ATOM 3934 N N . ARG B 1 233 ? 3.26 -33.344 -18.031 1 96.56 233 ARG B N 1
ATOM 3935 C CA . ARG B 1 233 ? 4.172 -32.594 -18.875 1 96.56 233 ARG B CA 1
ATOM 3936 C C . ARG B 1 233 ? 5.555 -32.5 -18.25 1 96.56 233 ARG B C 1
ATOM 3938 O O . ARG B 1 233 ? 6.52 -32.094 -18.906 1 96.56 233 ARG B O 1
ATOM 3945 N N . THR B 1 234 ? 5.652 -32.875 -16.984 1 97.69 234 THR B N 1
ATOM 3946 C CA . THR B 1 234 ? 6.938 -32.781 -16.297 1 97.69 234 THR B CA 1
ATOM 3947 C C . THR B 1 234 ? 7.406 -34.156 -15.836 1 97.69 234 THR B C 1
ATOM 3949 O O . THR B 1 234 ? 6.602 -35.094 -15.719 1 97.69 234 THR B O 1
ATOM 3952 N N . ILE B 1 235 ? 8.727 -34.344 -15.766 1 97.31 235 ILE B N 1
ATOM 3953 C CA . ILE B 1 235 ? 9.375 -35.438 -15.047 1 97.31 235 ILE B CA 1
ATOM 3954 C C . ILE B 1 235 ? 9.906 -34.938 -13.711 1 97.31 235 ILE B C 1
ATOM 3956 O O . ILE B 1 235 ? 10.914 -34.219 -13.664 1 97.31 235 ILE B O 1
ATOM 3960 N N . GLY B 1 236 ? 9.273 -35.375 -12.633 1 97.31 236 GLY B N 1
ATOM 3961 C CA . GLY B 1 236 ? 9.508 -34.75 -11.336 1 97.31 236 GLY B CA 1
ATOM 3962 C C . GLY B 1 236 ? 10.609 -35.438 -10.547 1 97.31 236 GLY B C 1
ATOM 3963 O O . GLY B 1 236 ? 10.727 -36.656 -10.562 1 97.31 236 GLY B O 1
ATOM 3964 N N . PHE B 1 237 ? 11.469 -34.656 -9.867 1 97.56 237 PHE B N 1
ATOM 3965 C CA . PHE B 1 237 ? 12.477 -35.094 -8.914 1 97.56 237 PHE B CA 1
ATOM 3966 C C . PHE B 1 237 ? 12.273 -34.438 -7.559 1 97.56 237 PHE B C 1
ATOM 3968 O O . PHE B 1 237 ? 12.281 -33.219 -7.457 1 97.56 237 PHE B O 1
ATOM 3975 N N . THR B 1 238 ? 12.086 -35.281 -6.57 1 97.81 238 THR B N 1
ATOM 3976 C CA . THR B 1 238 ? 12.016 -34.75 -5.211 1 97.81 238 THR B CA 1
ATOM 3977 C C . THR B 1 238 ? 13.414 -34.5 -4.645 1 97.81 238 THR B C 1
ATOM 3979 O O . THR B 1 238 ? 14.273 -35.375 -4.734 1 97.81 238 THR B O 1
ATOM 3982 N N . VAL B 1 239 ? 13.625 -33.312 -4.152 1 97.75 239 VAL B N 1
ATOM 3983 C CA . VAL B 1 239 ? 14.914 -33 -3.531 1 97.75 239 VAL B CA 1
ATOM 3984 C C . VAL B 1 239 ? 14.688 -32.531 -2.092 1 97.75 239 VAL B C 1
ATOM 3986 O O . VAL B 1 239 ? 13.609 -32.062 -1.745 1 97.75 239 VAL B O 1
ATOM 3989 N N . CYS B 1 240 ? 15.711 -32.688 -1.263 1 94.56 240 CYS B N 1
ATOM 3990 C CA . CYS B 1 240 ? 15.531 -32.375 0.148 1 94.56 240 CYS B CA 1
ATOM 3991 C C . CYS B 1 240 ? 16.359 -31.156 0.538 1 94.56 240 CYS B C 1
ATOM 3993 O O . CYS B 1 240 ? 16.25 -30.656 1.656 1 94.56 240 CYS B O 1
ATOM 3995 N N . SER B 1 241 ? 17.266 -30.75 -0.317 1 95.5 241 SER B N 1
ATOM 3996 C CA . SER B 1 241 ? 18.125 -29.594 -0.076 1 95.5 241 SER B CA 1
ATOM 3997 C C . SER B 1 241 ? 18.75 -29.078 -1.373 1 95.5 241 SER B C 1
ATOM 3999 O O . SER B 1 241 ? 18.734 -29.781 -2.391 1 95.5 241 SER B O 1
ATOM 4001 N N . PRO B 1 242 ? 19.281 -27.828 -1.304 1 97.38 242 PRO B N 1
ATOM 4002 C CA . PRO B 1 242 ? 20 -27.344 -2.48 1 97.38 242 PRO B CA 1
ATOM 4003 C C . PRO B 1 242 ? 21.156 -28.266 -2.887 1 97.38 242 PRO B C 1
ATOM 4005 O O . PRO B 1 242 ? 21.375 -28.484 -4.078 1 97.38 242 PRO B O 1
ATOM 4008 N N . GLU B 1 243 ? 21.844 -28.828 -1.91 1 96.44 243 GLU B N 1
ATOM 4009 C CA . GLU B 1 243 ? 22.938 -29.734 -2.195 1 96.44 243 GLU B CA 1
ATOM 4010 C C . GLU B 1 243 ? 22.453 -31.016 -2.883 1 96.44 243 GLU B C 1
ATOM 4012 O O . GLU B 1 243 ? 23.125 -31.547 -3.758 1 96.44 243 GLU B O 1
ATOM 4017 N N . ASP B 1 244 ? 21.312 -31.422 -2.439 1 97.31 244 ASP B N 1
ATOM 4018 C CA . ASP B 1 244 ? 20.688 -32.594 -3.061 1 97.31 244 ASP B CA 1
ATOM 4019 C C . ASP B 1 244 ? 20.328 -32.312 -4.516 1 97.31 244 ASP B C 1
ATOM 4021 O O . ASP B 1 244 ? 20.484 -33.188 -5.383 1 97.31 244 ASP B O 1
ATOM 4025 N N . THR B 1 245 ? 19.797 -31.141 -4.812 1 98.06 245 THR B N 1
ATOM 4026 C CA . THR B 1 245 ? 19.484 -30.719 -6.172 1 98.06 245 THR B CA 1
ATOM 4027 C C . THR B 1 245 ? 20.719 -30.766 -7.066 1 98.06 245 THR B C 1
ATOM 4029 O O . THR B 1 245 ? 20.672 -31.328 -8.164 1 98.06 245 THR B O 1
ATOM 4032 N N . VAL B 1 246 ? 21.797 -30.25 -6.539 1 96.81 246 VAL B N 1
ATOM 4033 C CA . VAL B 1 246 ? 23.047 -30.234 -7.285 1 96.81 246 VAL B CA 1
ATOM 4034 C C . VAL B 1 246 ? 23.531 -31.656 -7.543 1 96.81 246 VAL B C 1
ATOM 4036 O O . VAL B 1 246 ? 23.953 -31.984 -8.656 1 96.81 246 VAL B O 1
ATOM 4039 N N . ARG B 1 247 ? 23.5 -32.406 -6.52 1 95.69 247 ARG B N 1
ATOM 4040 C CA . ARG B 1 247 ? 23.938 -33.812 -6.652 1 95.69 247 ARG B CA 1
ATOM 4041 C C . ARG B 1 247 ? 23.172 -34.5 -7.766 1 95.69 247 ARG B C 1
ATOM 4043 O O . ARG B 1 247 ? 23.766 -35.156 -8.625 1 95.69 247 ARG B O 1
ATOM 4050 N N . LEU B 1 248 ? 21.891 -34.375 -7.832 1 95.88 248 LEU B N 1
ATOM 4051 C CA . LEU B 1 248 ? 21.047 -35.031 -8.828 1 95.88 248 LEU B CA 1
ATOM 4052 C C . LEU B 1 248 ? 21.344 -34.5 -10.227 1 95.88 248 LEU B C 1
ATOM 4054 O O . LEU B 1 248 ? 21.469 -35.281 -11.172 1 95.88 248 LEU B O 1
ATOM 4058 N N . CYS B 1 249 ? 21.422 -33.25 -10.312 1 96 249 CYS B N 1
ATOM 4059 C CA . CYS B 1 249 ? 21.719 -32.656 -11.602 1 96 249 CYS B CA 1
ATOM 4060 C C . CYS B 1 249 ? 23.078 -33.094 -12.117 1 96 249 CYS B C 1
ATOM 4062 O O . CYS B 1 249 ? 23.25 -33.312 -13.312 1 96 249 CYS B O 1
ATOM 4064 N N . ARG B 1 250 ? 24.031 -33.125 -11.172 1 94.06 250 ARG B N 1
ATOM 4065 C CA . ARG B 1 250 ? 25.359 -33.562 -11.555 1 94.06 250 ARG B CA 1
ATOM 4066 C C . ARG B 1 250 ? 25.328 -34.969 -12.117 1 94.06 250 ARG B C 1
ATOM 4068 O O . ARG B 1 250 ? 25.953 -35.25 -13.141 1 94.06 250 ARG B O 1
ATOM 4075 N N . GLU B 1 251 ? 24.625 -35.844 -11.516 1 93.25 251 GLU B N 1
ATOM 4076 C CA . GLU B 1 251 ? 24.484 -37.219 -11.961 1 93.25 251 GLU B CA 1
ATOM 4077 C C . GLU B 1 251 ? 23.797 -37.312 -13.312 1 93.25 251 GLU B C 1
ATOM 4079 O O . GLU B 1 251 ? 24.156 -38.125 -14.156 1 93.25 251 GLU B O 1
ATOM 4084 N N . MET B 1 252 ? 22.938 -36.438 -13.539 1 93.25 252 MET B N 1
ATOM 4085 C CA . MET B 1 252 ? 22.109 -36.469 -14.742 1 93.25 252 MET B CA 1
ATOM 4086 C C . MET B 1 252 ? 22.859 -35.875 -15.93 1 93.25 252 MET B C 1
ATOM 4088 O O . MET B 1 252 ? 22.734 -36.375 -17.047 1 93.25 252 MET B O 1
ATOM 4092 N N . PHE B 1 253 ? 23.688 -34.844 -15.641 1 93.31 253 PHE B N 1
ATOM 4093 C CA . PHE B 1 253 ? 24.094 -34.094 -16.812 1 93.31 253 PHE B CA 1
ATOM 4094 C C . PHE B 1 253 ? 25.609 -33.969 -16.859 1 93.31 253 PHE B C 1
ATOM 4096 O O . PHE B 1 253 ? 26.172 -33.531 -17.875 1 93.31 253 PHE B O 1
ATOM 4103 N N . PHE B 1 254 ? 26.344 -34.25 -15.789 1 88.69 254 PHE B N 1
ATOM 4104 C CA . PHE B 1 254 ? 27.781 -34.062 -15.773 1 88.69 254 PHE B CA 1
ATOM 4105 C C . PHE B 1 254 ? 28.516 -35.375 -15.641 1 88.69 254 PHE B C 1
ATOM 4107 O O . PHE B 1 254 ? 29.734 -35.438 -15.781 1 88.69 254 PHE B O 1
ATOM 4114 N N . SER B 1 255 ? 27.969 -36.406 -15.117 1 76.25 255 SER B N 1
ATOM 4115 C CA . SER B 1 255 ? 28.672 -37.656 -14.938 1 76.25 255 SER B CA 1
ATOM 4116 C C . SER B 1 255 ? 28.969 -38.344 -16.281 1 76.25 255 SER B C 1
ATOM 4118 O O . SER B 1 255 ? 28.172 -38.219 -17.219 1 76.25 255 SER B O 1
ATOM 4120 N N . ALA B 1 256 ? 30.297 -38.594 -16.609 1 60.19 256 ALA B N 1
ATOM 4121 C CA . ALA B 1 256 ? 30.859 -39.25 -17.797 1 60.19 256 ALA B CA 1
ATOM 4122 C C . ALA B 1 256 ? 30.094 -40.531 -18.141 1 60.19 256 ALA B C 1
ATOM 4124 O O . ALA B 1 256 ? 29.625 -41.25 -17.266 1 60.19 256 ALA B O 1
ATOM 4125 N N . PRO B 1 257 ? 29.656 -40.688 -19.5 1 51.75 257 PRO B N 1
ATOM 4126 C CA . PRO B 1 257 ? 29.078 -41.969 -19.891 1 51.75 257 PRO B CA 1
ATOM 4127 C C . PRO B 1 257 ? 29.891 -43.156 -19.406 1 51.75 257 PRO B C 1
ATOM 4129 O O . PRO B 1 257 ? 31.109 -43.031 -19.219 1 51.75 257 PRO B O 1
ATOM 4132 N N . PRO B 1 258 ? 29.25 -44.125 -18.688 1 41.22 258 PRO B N 1
ATOM 4133 C CA . PRO B 1 258 ? 30.094 -45.281 -18.391 1 41.22 258 PRO B CA 1
ATOM 4134 C C . PRO B 1 258 ? 30.984 -45.688 -19.562 1 41.22 258 PRO B C 1
ATOM 4136 O O . PRO B 1 258 ? 30.609 -45.469 -20.719 1 41.22 258 PRO B O 1
ATOM 4139 N N . ASN B 1 259 ? 32.25 -45.688 -19.469 1 40.44 259 ASN B N 1
ATOM 4140 C CA . ASN B 1 259 ? 33.156 -46.25 -20.453 1 40.44 259 ASN B CA 1
ATOM 4141 C C . ASN B 1 259 ? 32.562 -47.531 -21.078 1 40.44 259 ASN B C 1
ATOM 4143 O O . ASN B 1 259 ? 32.125 -48.406 -20.359 1 40.44 259 ASN B O 1
ATOM 4147 N N . GLU B 1 260 ? 31.891 -47.531 -22.281 1 39.38 260 GLU B N 1
ATOM 4148 C CA . GLU B 1 260 ? 31.844 -48.75 -23.078 1 39.38 260 GLU B CA 1
ATOM 4149 C C . GLU B 1 260 ? 33.156 -49.531 -22.969 1 39.38 260 GLU B C 1
ATOM 4151 O O . GLU B 1 260 ? 34.188 -49.062 -23.438 1 39.38 260 GLU B O 1
ATOM 4156 N N . ALA B 1 261 ? 33.469 -50.281 -21.812 1 32.91 261 ALA B N 1
ATOM 4157 C CA . ALA B 1 261 ? 34.344 -51.406 -21.984 1 32.91 261 ALA B CA 1
ATOM 4158 C C . ALA B 1 261 ? 33.656 -52.562 -22.719 1 32.91 261 ALA B C 1
ATOM 4160 O O . ALA B 1 261 ? 32.5 -52.875 -22.438 1 32.91 261 ALA B O 1
#

Radius of gyration: 29.65 Å; Cα contacts (8 Å, |Δi|>4): 1001; chains: 2; bounding box: 58×114×50 Å

pLDDT: mean 90.73, std 12.06, range [29.0, 98.75]

Nearest PDB structures (foldseek):
  6cfr-assembly1_A-2  TM=9.670E-01  e=2.477E-43  Homo sapiens
  2fue-assembly1_A  TM=9.667E-01  e=1.480E-42  Homo sapiens
  6cfs-assembly1_A-2  TM=9.411E-01  e=7.065E-43  Homo sapiens
  6cfu-assembly1_A-2  TM=9.429E-01  e=1.575E-42  Homo sapiens
  6cft-assembly1_A  TM=9.580E-01  e=6.112E-42  Homo sapiens

Solvent-accessible surface area (backbone atoms only — not comparable to full-atom values): 27102 Å² total; per-residue (Å²): 123,82,73,83,52,68,52,84,69,32,84,36,29,33,43,36,27,29,40,60,28,22,58,14,56,74,92,34,60,44,50,68,69,57,50,52,49,52,50,56,45,46,76,43,22,36,32,29,40,43,28,70,48,53,58,69,57,52,16,50,26,67,36,83,39,79,55,32,36,66,70,24,49,28,36,21,19,35,23,22,29,34,30,32,46,71,58,34,81,74,47,72,43,49,41,60,76,72,61,31,57,68,55,46,46,53,51,50,21,50,50,29,34,54,47,24,69,57,86,62,88,61,71,34,27,35,36,35,39,70,47,50,50,32,36,38,41,17,82,40,17,69,62,44,51,69,70,54,41,51,54,46,32,57,49,31,70,74,68,35,51,64,58,53,50,51,50,51,48,49,62,75,45,59,92,67,50,68,38,78,43,87,39,84,68,60,32,31,34,37,31,51,60,81,70,37,51,49,45,43,50,66,63,48,65,73,65,68,56,80,43,36,36,34,38,24,46,39,48,49,90,91,32,85,31,18,67,43,40,67,30,87,79,33,51,55,41,81,27,84,27,34,67,47,42,49,52,53,49,39,58,38,68,64,58,74,75,77,76,89,123,124,83,73,83,52,68,51,83,70,31,85,37,28,33,43,35,28,30,41,60,29,20,58,14,56,74,92,35,59,44,50,67,69,57,50,52,49,52,53,56,46,46,75,44,22,36,31,29,38,44,28,69,47,51,58,68,58,52,16,48,26,67,34,86,38,78,55,31,36,66,71,24,48,27,38,21,19,37,23,23,29,33,30,31,47,71,57,34,82,74,47,72,44,48,41,60,76,72,60,30,57,67,55,47,45,52,52,50,20,50,51,29,33,53,47,25,71,56,86,60,87,59,72,34,28,34,37,35,40,69,48,51,49,32,37,39,40,17,82,39,17,69,62,44,50,70,71,54,40,53,52,47,33,56,49,32,72,73,68,35,51,64,59,52,50,50,51,50,49,50,62,75,46,59,91,69,50,67,38,77,44,86,38,84,69,59,34,31,33,36,31,50,60,81,71,36,51,48,45,43,48,65,64,49,67,72,66,69,56,80,43,35,35,34,38,23,45,38,47,49,91,90,31,85,30,18,67,42,39,67,31,87,79,34,50,56,41,82,29,84,27,33,67,49,40,50,53,52,49,38,57,37,68,63,57,74,74,75,75,90,121

Organism: Culter alburnus (NCBI:txid194366)

Foldseek 3Di:
DCLLDADQFDALEEEEEEQDQAQAPHLAAGDPVSLVLLLVLCVGYAYEYAYLAAPQSSCRRNHDGLCVLCSGQWYAYNLRQFIGGNSHTDHHAAQCVVLDDVNVVVLVVLLVVLLVPDDDPAADDQQWDGDRFKIKGFSRHPRDDPVVLVVQLVVCVVVVSAVVVVVVSCVVCPPSQKDWADDPRTIIIIGGHPSANCNNVVVVVVVNHPAYEYEYAQCDPPGSNVCVCPDPRHPYDHARHNVRNSVVSCSRHPDDDPPPD/DCLLDADQFDALEEEEEEQDQAQAPHLAAGDPVSLVLVLVLCVGYAYEYAYLAAPQSSCRRNHDGLCVLCSGQWYAYNLRQFIGGNSHTDHHAAQCVVLDDVNVVVLVVVLVVLLVPDDDPAADDQQWDGDRFKIKGFSRHPRDDPVVLVVQLVVCVVVVSAVVVVVVSCVVCPPSQKDWADDPRTIIIIGGHPSANCNNVVVVVVVNHPAYEYEYAQCDPPGSNVCVCPDPRHPYDHARHNVRNSVVSCSRHPDDDPPPD

Secondary structure (DSSP, 8-state):
--TTS----EEEEEEEE-SBTTTBSTT-PPPHHHHHHHHHHHTTEEEEEE-SS-HHHHHHHHSSSTTHHHHSSEEEEGGGTEEEETTEEEEE--HHHHH-HHHHHHHHHHHHHHHHH---S---S--EEE-SS-EEE-TT-TT--HHHHHHHHHHHHHH-HHHHHHHHHHHHTTTS-EEEEEETTTEEEEEETT-STTHHHHHHGGGT-SEEEEEES--STTSTTHHHHH-TT-EEEE-SSHHHHHHHHHHHHTSPP----/--TTS----EEEEEEEE-SBTTTBSTT-PPPHHHHHHHHHHHTTEEEEEE-SS-HHHHHHHHSSSTTHHHHSSEEEEGGGTEEEETTEEEEE--HHHHH-HHHHHHHHHHHHHHHHH---S---S--EEE-SS-EEE-TT-TT--HHHHHHHHHHHHHH-HHHHHHHHHHHHTTTS-EEEEEETTTEEEEEETT-STTHHHHHHGGGT-SEEEEEES--STTSTTHHHHH-TT-EEEE-SSHHHHHHHHHHHHTS------

InterPro domains:
  IPR005002 Phosphomannomutase [PF03332] (35-254)
  IPR005002 Phosphomannomutase [PTHR10466] (11-255)
  IPR005002 Phosphomannomutase [SFLDF00445] (11-254)
  IPR005002 Phosphomannomutase [cd02585] (14-252)
  IPR006379 HAD-superfamily hydrolase, subfamily IIB [TIGR01484] (15-235)
  IPR023214 HAD superfamily [G3DSA:3.40.50.1000] (14-249)
  IPR036412 HAD-like superfamily [SSF56784] (14-252)
  IPR043169 Phosphomannomutase, cap domain [G3DSA:3.30.1240.20] (94-195)